Protein 6MN3 (pdb70)

B-factor: mean 47.37, std 24.73, range [0.17, 155.59]

Organism: Escherichia coli (NCBI:txid562)

Structure (mmCIF, N/CA/C/O backbone):
data_6MN3
#
_entry.id   6MN3
#
_cell.length_a   114.170
_cell.length_b   55.327
_cell.length_c   94.342
_cell.angle_alpha   90.00
_cell.angle_beta   102.63
_cell.angle_gamma   90.00
#
_symmetry.space_group_name_H-M   'C 1 2 1'
#
loop_
_entity.id
_entity.type
_entity.pdbx_description
1 polymer 'Aminoglycoside N(3)-acetyltransferase, AAC(3)-IVa'
2 non-polymer 'CHLORIDE ION'
3 non-polymer 'ZINC ION'
4 water water
#
loop_
_atom_site.group_PDB
_atom_site.id
_atom_site.type_symbol
_atom_site.label_atom_id
_atom_site.label_alt_id
_atom_site.label_comp_id
_atom_site.label_asym_id
_atom_site.label_entity_id
_atom_site.label_seq_id
_atom_site.pdbx_PDB_ins_code
_atom_site.Cartn_x
_atom_site.Cartn_y
_atom_site.Cartn_z
_atom_site.occupancy
_atom_site.B_iso_or_equiv
_atom_site.auth_seq_id
_atom_site.auth_comp_id
_atom_site.auth_asym_id
_atom_site.auth_atom_id
_atom_site.pdbx_PDB_model_num
ATOM 1 N N . GLY A 1 2 ? -29.487 -28.081 81.349 1.00 65.49 0 GLY A N 1
ATOM 2 C CA . GLY A 1 2 ? -30.005 -29.396 81.682 1.00 70.18 0 GLY A CA 1
ATOM 3 C C . GLY A 1 2 ? -31.504 -29.420 81.921 1.00 67.81 0 GLY A C 1
ATOM 4 O O . GLY A 1 2 ? -32.281 -29.767 81.029 1.00 70.87 0 GLY A O 1
ATOM 5 N N . MET A 1 3 ? -31.911 -29.048 83.130 1.00 50.31 1 MET A N 1
ATOM 6 C CA . MET A 1 3 ? -33.322 -29.049 83.516 1.00 36.61 1 MET A CA 1
ATOM 7 C C . MET A 1 3 ? -33.931 -27.659 83.337 1.00 29.33 1 MET A C 1
ATOM 8 O O . MET A 1 3 ? -34.418 -27.029 84.275 1.00 27.96 1 MET A O 1
ATOM 13 N N . GLN A 1 4 ? -33.899 -27.187 82.096 1.00 28.90 2 GLN A N 1
ATOM 14 C CA . GLN A 1 4 ? -34.394 -25.859 81.779 1.00 33.21 2 GLN A CA 1
ATOM 15 C C . GLN A 1 4 ? -35.909 -25.873 81.619 1.00 26.54 2 GLN A C 1
ATOM 16 O O . GLN A 1 4 ? -36.504 -26.865 81.193 1.00 32.58 2 GLN A O 1
ATOM 22 N N . TYR A 1 5 ? -36.530 -24.747 81.957 1.00 26.30 3 TYR A N 1
ATOM 23 C CA . TYR A 1 5 ? -37.982 -24.640 81.962 1.00 28.27 3 TYR A CA 1
ATOM 24 C C . TYR A 1 5 ? -38.526 -24.518 80.542 1.00 29.96 3 TYR A C 1
ATOM 25 O O . TYR A 1 5 ? -38.046 -23.702 79.750 1.00 36.29 3 TYR A O 1
ATOM 34 N N . GLU A 1 6 ? -39.536 -25.326 80.226 1.00 29.16 4 GLU A N 1
ATOM 35 C CA . GLU A 1 6 ? -40.231 -25.246 78.945 1.00 30.82 4 GLU A CA 1
ATOM 36 C C . GLU A 1 6 ? -41.353 -24.219 79.070 1.00 31.41 4 GLU A C 1
ATOM 37 O O . GLU A 1 6 ? -42.332 -24.439 79.791 1.00 25.70 4 GLU A O 1
ATOM 43 N N . TRP A 1 7 ? -41.211 -23.098 78.371 1.00 35.20 5 TRP A N 1
ATOM 44 C CA . TRP A 1 7 ? -42.139 -21.985 78.517 1.00 34.23 5 TRP A CA 1
ATOM 45 C C . TRP A 1 7 ? -43.470 -22.279 77.835 1.00 27.42 5 TRP A C 1
ATOM 46 O O . TRP A 1 7 ? -43.512 -22.770 76.704 1.00 31.49 5 TRP A O 1
ATOM 57 N N . ARG A 1 8 ? -44.559 -21.969 78.531 1.00 26.21 6 ARG A N 1
ATOM 58 C CA . ARG A 1 8 ? -45.889 -22.143 77.974 1.00 30.51 6 ARG A CA 1
ATOM 59 C C . ARG A 1 8 ? -46.236 -20.981 77.047 1.00 25.87 6 ARG A C 1
ATOM 60 O O . ARG A 1 8 ? -45.678 -19.885 77.145 1.00 24.82 6 ARG A O 1
ATOM 68 N N . LYS A 1 9 ? -47.180 -21.238 76.139 1.00 26.85 7 LYS A N 1
ATOM 69 C CA . LYS A 1 9 ? -47.574 -20.225 75.164 1.00 30.50 7 LYS A CA 1
ATOM 70 C C . LYS A 1 9 ? -48.112 -18.972 75.849 1.00 36.56 7 LYS A C 1
ATOM 71 O O . LYS A 1 9 ? -47.731 -17.849 75.498 1.00 37.21 7 LYS A O 1
ATOM 77 N N . ALA A 1 10 ? -48.999 -19.146 76.834 1.00 31.86 8 ALA A N 1
ATOM 78 C CA . ALA A 1 10 ? -49.559 -17.993 77.532 1.00 32.13 8 ALA A CA 1
ATOM 79 C C . ALA A 1 10 ? -48.489 -17.216 78.290 1.00 29.28 8 ALA A C 1
ATOM 80 O O . ALA A 1 10 ? -48.596 -15.993 78.428 1.00 30.57 8 ALA A O 1
ATOM 82 N N . GLU A 1 11 ? -47.454 -17.897 78.785 1.00 30.61 9 GLU A N 1
ATOM 83 C CA . GLU A 1 11 ? -46.360 -17.186 79.440 1.00 22.12 9 GLU A CA 1
ATOM 84 C C . GLU A 1 11 ? -45.601 -16.316 78.448 1.00 21.37 9 GLU A C 1
ATOM 85 O O . GLU A 1 11 ? -45.224 -15.183 78.768 1.00 26.85 9 GLU A O 1
ATOM 91 N N . LEU A 1 12 ? -45.370 -16.830 77.238 1.00 23.19 10 LEU A N 1
ATOM 92 C CA . LEU A 1 12 ? -44.653 -16.056 76.230 1.00 23.68 10 LEU A CA 1
ATOM 93 C C . LEU A 1 12 ? -45.434 -14.808 75.834 1.00 22.36 10 LEU A C 1
ATOM 94 O O . LEU A 1 12 ? -44.842 -13.753 75.582 1.00 25.04 10 LEU A O 1
ATOM 99 N N . ILE A 1 13 ? -46.764 -14.910 75.771 1.00 24.29 11 ILE A N 1
ATOM 100 C CA . ILE A 1 13 ? -47.581 -13.736 75.472 1.00 24.44 11 ILE A CA 1
ATOM 101 C C . ILE A 1 13 ? -47.396 -12.679 76.550 1.00 28.92 11 ILE A C 1
ATOM 102 O O . ILE A 1 13 ? -47.260 -11.486 76.254 1.00 34.80 11 ILE A O 1
ATOM 107 N N . GLY A 1 14 ? -47.380 -13.100 77.818 1.00 26.38 12 GLY A N 1
ATOM 108 C CA . GLY A 1 14 ? -47.187 -12.148 78.900 1.00 20.22 12 GLY A CA 1
ATOM 109 C C . GLY A 1 14 ? -45.834 -11.469 78.842 1.00 28.34 12 GLY A C 1
ATOM 110 O O . GLY A 1 14 ? -45.726 -10.259 79.058 1.00 34.93 12 GLY A O 1
ATOM 111 N N . GLN A 1 15 ? -44.783 -12.236 78.543 1.00 27.49 13 GLN A N 1
ATOM 112 C CA . GLN A 1 15 ? -43.459 -11.645 78.387 1.00 28.51 13 GLN A CA 1
ATOM 113 C C . GLN A 1 15 ? -43.440 -10.643 77.241 1.00 22.11 13 GLN A C 1
ATOM 114 O O . GLN A 1 15 ? -42.844 -9.566 77.358 1.00 22.91 13 GLN A O 1
ATOM 120 N N . LEU A 1 16 ? -44.096 -10.979 76.127 1.00 18.24 14 LEU A N 1
ATOM 121 C CA . LEU A 1 16 ? -44.116 -10.082 74.977 1.00 22.80 14 LEU A CA 1
ATOM 122 C C . LEU A 1 16 ? -44.865 -8.792 75.290 1.00 27.27 14 LEU A C 1
ATOM 123 O O . LEU A 1 16 ? -44.464 -7.710 74.845 1.00 30.06 14 LEU A O 1
ATOM 128 N N . LEU A 1 17 ? -45.952 -8.884 76.057 1.00 26.43 15 LEU A N 1
ATOM 129 C CA . LEU A 1 17 ? -46.667 -7.677 76.455 1.00 19.61 15 LEU A CA 1
ATOM 130 C C . LEU A 1 17 ? -45.857 -6.870 77.461 1.00 24.77 15 LEU A C 1
ATOM 131 O O . LEU A 1 17 ? -45.794 -5.639 77.368 1.00 26.00 15 LEU A O 1
ATOM 136 N N . ASN A 1 18 ? -45.229 -7.546 78.428 1.00 19.85 16 ASN A N 1
ATOM 137 C CA . ASN A 1 18 ? -44.368 -6.850 79.378 1.00 21.64 16 ASN A CA 1
ATOM 138 C C . ASN A 1 18 ? -43.179 -6.206 78.679 1.00 27.43 16 ASN A C 1
ATOM 139 O O . ASN A 1 18 ? -42.720 -5.134 79.091 1.00 33.52 16 ASN A O 1
ATOM 144 N N . LEU A 1 19 ? -42.663 -6.849 77.630 1.00 23.01 17 LEU A N 1
ATOM 145 C CA . LEU A 1 19 ? -41.580 -6.253 76.860 1.00 20.04 17 LEU A CA 1
ATOM 146 C C . LEU A 1 19 ? -42.030 -4.958 76.193 1.00 22.26 17 LEU A C 1
ATOM 147 O O . LEU A 1 19 ? -41.249 -4.008 76.075 1.00 26.66 17 LEU A O 1
ATOM 152 N N . GLY A 1 20 ? -43.286 -4.901 75.752 1.00 25.42 18 GLY A N 1
ATOM 153 C CA . GLY A 1 20 ? -43.837 -3.673 75.211 1.00 22.30 18 GLY A CA 1
ATOM 154 C C . GLY A 1 20 ? -44.451 -3.802 73.832 1.00 21.93 18 GLY A C 1
ATOM 155 O O . GLY A 1 20 ? -44.745 -2.791 73.189 1.00 29.60 18 GLY A O 1
ATOM 156 N N . VAL A 1 21 ? -44.635 -5.037 73.359 1.00 20.35 19 VAL A N 1
ATOM 157 C CA . VAL A 1 21 ? -45.252 -5.254 72.054 1.00 23.55 19 VAL A CA 1
ATOM 158 C C . VAL A 1 21 ? -46.635 -4.619 72.034 1.00 26.66 19 VAL A C 1
ATOM 159 O O . VAL A 1 21 ? -47.417 -4.762 72.982 1.00 28.84 19 VAL A O 1
ATOM 163 N N . THR A 1 22 ? -46.937 -3.896 70.956 1.00 28.72 20 THR A N 1
ATOM 164 C CA . THR A 1 22 ? -48.190 -3.161 70.854 1.00 23.94 20 THR A CA 1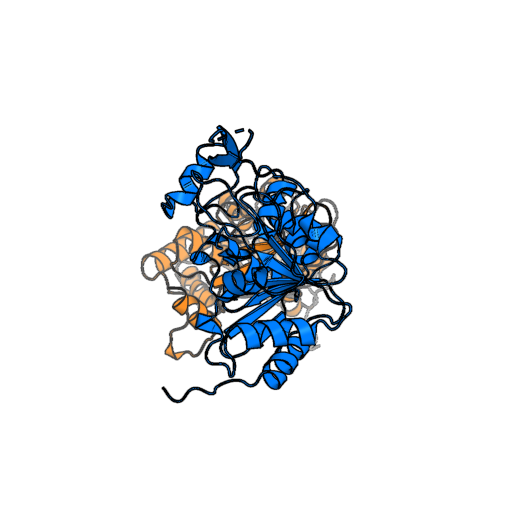
ATOM 165 C C . THR A 1 22 ? -49.258 -4.047 70.226 1.00 28.74 20 THR A C 1
ATOM 166 O O . THR A 1 22 ? -49.115 -4.432 69.054 1.00 35.06 20 THR A O 1
ATOM 170 N N . PRO A 1 23 ? -50.320 -4.405 70.946 1.00 27.18 21 PRO A N 1
ATOM 171 C CA . PRO A 1 23 ? -51.422 -5.135 70.311 1.00 29.03 21 PRO A CA 1
ATOM 172 C C . PRO A 1 23 ? -52.038 -4.306 69.193 1.00 32.20 21 PRO A C 1
ATOM 173 O O . PRO A 1 23 ? -52.190 -3.089 69.309 1.00 36.16 21 PRO A O 1
ATOM 177 N N . GLY A 1 24 ? -52.380 -4.978 68.098 1.00 37.22 22 GLY A N 1
ATOM 178 C CA . GLY A 1 24 ? -52.921 -4.307 66.937 1.00 34.34 22 GLY A CA 1
ATOM 179 C C . GLY A 1 24 ? -51.905 -3.598 66.070 1.00 34.47 22 GLY A C 1
ATOM 180 O O . GLY A 1 24 ? -52.288 -3.008 65.055 1.00 31.86 22 GLY A O 1
ATOM 181 N N . GLY A 1 25 ? -50.623 -3.637 66.428 1.00 33.37 23 GLY A N 1
ATOM 182 C CA . GLY A 1 25 ? -49.592 -2.957 65.676 1.00 28.32 23 GLY A CA 1
ATOM 183 C C . GLY A 1 25 ? -48.922 -3.862 64.660 1.00 34.98 23 GLY A C 1
ATOM 184 O O . GLY A 1 25 ? -49.304 -5.014 64.449 1.00 32.58 23 GLY A O 1
ATOM 185 N N . VAL A 1 26 ? -47.902 -3.310 64.012 1.00 34.75 24 VAL A N 1
ATOM 186 C CA . VAL A 1 26 ? -47.057 -4.054 63.088 1.00 31.21 24 VAL A CA 1
ATOM 187 C C . VAL A 1 26 ? -45.762 -4.389 63.809 1.00 32.02 24 VAL A C 1
ATOM 188 O O . VAL A 1 26 ? -45.143 -3.513 64.424 1.00 34.85 24 VAL A O 1
ATOM 192 N N . LEU A 1 27 ? -45.355 -5.657 63.746 1.00 30.15 25 LEU A N 1
ATOM 193 C CA . LEU A 1 27 ? -44.192 -6.143 64.483 1.00 26.66 25 LEU A CA 1
ATOM 194 C C . LEU A 1 27 ? -43.312 -6.965 63.551 1.00 33.35 25 LEU A C 1
ATOM 195 O O . LEU A 1 27 ? -43.720 -8.034 63.085 1.00 37.21 25 LEU A O 1
ATOM 200 N N . LEU A 1 28 ? -42.107 -6.465 63.281 1.00 26.18 26 LEU A N 1
ATOM 201 C CA . LEU A 1 28 ? -41.103 -7.188 62.510 1.00 23.61 26 LEU A CA 1
ATOM 202 C C . LEU A 1 28 ? -40.176 -7.907 63.482 1.00 26.81 26 LEU A C 1
ATOM 203 O O . LEU A 1 28 ? -39.577 -7.272 64.357 1.00 28.41 26 LEU A O 1
ATOM 208 N N . VAL A 1 29 ? -40.056 -9.222 63.328 1.00 24.04 27 VAL A N 1
ATOM 209 C CA . VAL A 1 29 ? -39.367 -10.063 64.298 1.00 26.42 27 VAL A CA 1
ATOM 210 C C . VAL A 1 29 ? -38.188 -10.744 63.621 1.00 35.41 27 VAL A C 1
ATOM 211 O O . VAL A 1 29 ? -38.368 -11.515 62.669 1.00 25.13 27 VAL A O 1
ATOM 215 N N . HIS A 1 30 ? -36.986 -10.451 64.109 1.00 36.88 28 HIS A N 1
ATOM 216 C CA . HIS A 1 30 ? -35.792 -11.227 63.813 1.00 26.52 28 HIS A CA 1
ATOM 217 C C . HIS A 1 30 ? -35.522 -12.137 65.003 1.00 39.70 28 HIS A C 1
ATOM 218 O O . HIS A 1 30 ? -35.428 -11.663 66.140 1.00 38.59 28 HIS A O 1
ATOM 225 N N . SER A 1 31 ? -35.406 -13.439 64.748 1.00 26.55 29 SER A N 1
ATOM 226 C CA . SER A 1 31 ? -35.402 -14.404 65.836 1.00 32.98 29 SER A CA 1
ATOM 227 C C . SER A 1 31 ? -34.311 -15.447 65.646 1.00 33.38 29 SER A C 1
ATOM 228 O O . SER A 1 31 ? -33.868 -15.724 64.527 1.00 34.98 29 SER A O 1
ATOM 231 N N . SER A 1 32 ? -33.887 -16.019 66.770 1.00 35.37 30 SER A N 1
ATOM 232 C CA . SER A 1 32 ? -33.050 -17.216 66.809 1.00 37.58 30 SER A CA 1
ATOM 233 C C . SER A 1 32 ? -33.738 -18.181 67.768 1.00 41.54 30 SER A C 1
ATOM 234 O O . SER A 1 32 ? -33.698 -17.981 68.986 1.00 40.03 30 SER A O 1
ATOM 237 N N . PHE A 1 33 ? -34.375 -19.220 67.220 1.00 45.12 31 PHE A N 1
ATOM 238 C CA . PHE A 1 33 ? -35.146 -20.131 68.060 1.00 41.65 31 PHE A CA 1
ATOM 239 C C . PHE A 1 33 ? -34.265 -20.854 69.069 1.00 37.00 31 PHE A C 1
ATOM 240 O O . PHE A 1 33 ? -34.739 -21.225 70.148 1.00 35.65 31 PHE A O 1
ATOM 248 N N . ARG A 1 34 ? -32.985 -21.059 68.742 1.00 36.53 32 ARG A N 1
ATOM 249 C CA . ARG A 1 34 ? -32.073 -21.687 69.692 1.00 44.54 32 ARG A CA 1
ATOM 250 C C . ARG A 1 34 ? -31.966 -20.884 70.981 1.00 49.23 32 ARG A C 1
ATOM 251 O O . ARG A 1 34 ? -31.790 -21.461 72.060 1.00 57.62 32 ARG A O 1
ATOM 259 N N . SER A 1 35 ? -32.072 -19.557 70.890 1.00 43.86 33 SER A N 1
ATOM 260 C CA . SER A 1 35 ? -31.999 -18.725 72.085 1.00 38.51 33 SER A CA 1
ATOM 261 C C . SER A 1 35 ? -33.286 -18.788 72.900 1.00 38.34 33 SER A C 1
ATOM 262 O O . SER A 1 35 ? -33.240 -18.733 74.135 1.00 24.59 33 SER A O 1
ATOM 265 N N . VAL A 1 36 ? -34.435 -18.906 72.236 1.00 35.90 34 VAL A N 1
ATOM 266 C CA . VAL A 1 36 ? -35.710 -18.899 72.946 1.00 29.83 34 VAL A CA 1
ATOM 267 C C . VAL A 1 36 ? -35.999 -20.266 73.552 1.00 31.82 34 VAL A C 1
ATOM 268 O O . VAL A 1 36 ? -36.525 -20.364 74.666 1.00 32.31 34 VAL A O 1
ATOM 272 N N . ARG A 1 37 ? -35.659 -21.336 72.830 1.00 35.10 35 ARG A N 1
ATOM 273 C CA . ARG A 1 37 ? -35.859 -22.731 73.209 1.00 36.46 35 ARG A CA 1
ATOM 274 C C . ARG A 1 37 ? -35.319 -22.990 74.613 1.00 34.11 35 ARG A C 1
ATOM 275 O O . ARG A 1 37 ? -34.336 -22.358 75.024 1.00 37.92 35 ARG A O 1
ATOM 283 N N . PRO A 1 38 ? -35.933 -23.901 75.391 1.00 35.28 36 PRO A N 1
ATOM 284 C CA . PRO A 1 38 ? -37.111 -24.701 75.029 1.00 37.21 36 PRO A CA 1
ATOM 285 C C . PRO A 1 38 ? -38.460 -24.078 75.381 1.00 39.68 36 PRO A C 1
ATOM 286 O O . PRO A 1 38 ? -38.601 -23.391 76.390 1.00 39.64 36 PRO A O 1
ATOM 290 N N . LEU A 1 39 ? -39.444 -24.329 74.520 1.00 42.88 37 LEU A N 1
ATOM 291 C CA . LEU A 1 39 ? -40.826 -23.941 74.746 1.00 40.26 37 LEU A CA 1
ATOM 292 C C . LEU A 1 39 ? -41.724 -25.149 74.539 1.00 54.36 37 LEU A C 1
ATOM 293 O O . LEU A 1 39 ? -41.386 -26.073 73.795 1.00 67.50 37 LEU A O 1
ATOM 298 N N . GLU A 1 40 ? -42.877 -25.130 75.196 1.00 54.69 38 GLU A N 1
ATOM 299 C CA . GLU A 1 40 ? -43.918 -26.088 74.864 1.00 64.95 38 GLU A CA 1
ATOM 300 C C . GLU A 1 40 ? -44.550 -25.698 73.534 1.00 61.28 38 GLU A C 1
ATOM 301 O O . GLU A 1 40 ? -44.933 -24.540 73.336 1.00 67.00 38 GLU A O 1
ATOM 307 N N . ASP A 1 41 ? -44.627 -26.662 72.618 1.00 54.38 39 ASP A N 1
ATOM 308 C CA . ASP A 1 41 ? -45.175 -26.577 71.262 1.00 56.40 39 ASP A CA 1
ATOM 309 C C . ASP A 1 41 ? -44.194 -25.948 70.273 1.00 45.50 39 ASP A C 1
ATOM 310 O O . ASP A 1 41 ? -44.569 -25.733 69.111 1.00 44.70 39 ASP A O 1
ATOM 315 N N . GLY A 1 42 ? -42.962 -25.649 70.682 1.00 32.50 40 GLY A N 1
ATOM 316 C CA . GLY A 1 42 ? -41.896 -25.339 69.756 1.00 33.78 40 GLY A CA 1
ATOM 317 C C . GLY A 1 42 ? -42.065 -24.047 68.980 1.00 37.34 40 GLY A C 1
ATOM 318 O O . GLY A 1 42 ? -42.694 -23.089 69.440 1.00 35.31 40 GLY A O 1
ATOM 319 N N . PRO A 1 43 ? -41.490 -24.003 67.771 1.00 37.84 41 PRO A N 1
ATOM 320 C CA . PRO A 1 43 ? -41.518 -22.752 66.987 1.00 35.54 41 PRO A CA 1
ATOM 321 C C . PRO A 1 43 ? -42.919 -22.264 66.656 1.00 42.45 41 PRO A C 1
ATOM 322 O O . PRO A 1 43 ? -43.169 -21.052 66.698 1.00 45.16 41 PRO A O 1
ATOM 326 N N . LEU A 1 44 ? -43.838 -23.168 66.304 1.00 39.68 42 LEU A N 1
ATOM 327 C CA . LEU A 1 44 ? -45.228 -22.770 66.093 1.00 33.72 42 LEU A CA 1
ATOM 328 C C . LEU A 1 44 ? -45.819 -22.139 67.342 1.00 35.83 42 LEU A C 1
ATOM 329 O O . LEU A 1 44 ? -46.608 -21.189 67.253 1.00 37.19 42 LEU A O 1
ATOM 334 N N . GLY A 1 45 ? -45.463 -22.666 68.514 1.00 32.93 43 GLY A N 1
ATOM 335 C CA . GLY A 1 45 ? -45.928 -22.061 69.748 1.00 33.58 43 GLY A CA 1
ATOM 336 C C . GLY A 1 45 ? -45.423 -20.642 69.919 1.00 30.25 43 GLY A C 1
ATOM 337 O O . GLY A 1 45 ? -46.147 -19.767 70.403 1.00 36.05 43 GLY A O 1
ATOM 338 N N . LEU A 1 46 ? -44.175 -20.391 69.519 1.00 27.01 44 LEU A N 1
ATOM 339 C CA . LEU A 1 46 ? -43.655 -19.029 69.559 1.00 27.85 44 LEU A CA 1
ATOM 340 C C . LEU A 1 46 ? -44.391 -18.133 68.572 1.00 34.93 44 LEU A C 1
ATOM 341 O O . LEU A 1 46 ? -44.693 -16.975 68.882 1.00 40.10 44 LEU A O 1
ATOM 346 N N . ILE A 1 47 ? -44.690 -18.653 67.379 1.00 33.08 45 ILE A N 1
ATOM 347 C CA . ILE A 1 47 ? -45.444 -17.876 66.400 1.00 29.36 45 ILE A CA 1
ATOM 348 C C . ILE A 1 47 ? -46.851 -17.593 66.914 1.00 32.05 45 ILE A C 1
ATOM 349 O O . ILE A 1 47 ? -47.347 -16.465 66.816 1.00 32.57 45 ILE A O 1
ATOM 354 N N . GLU A 1 48 ? -47.513 -18.607 67.478 1.00 32.15 46 GLU A N 1
ATOM 355 C CA . GLU A 1 48 ? -48.855 -18.404 68.018 1.00 34.03 46 GLU A CA 1
ATOM 356 C C . GLU A 1 48 ? -48.844 -17.388 69.152 1.00 31.69 46 GLU A C 1
ATOM 357 O O . GLU A 1 48 ? -49.787 -16.601 69.299 1.00 33.25 46 GLU A O 1
ATOM 363 N N . ALA A 1 49 ? -47.783 -17.389 69.964 1.00 26.41 47 ALA A N 1
ATOM 364 C CA . ALA A 1 49 ? -47.666 -16.395 71.024 1.00 24.15 47 ALA A CA 1
ATOM 365 C C . ALA A 1 49 ? -47.495 -14.996 70.448 1.00 29.60 47 ALA A C 1
ATOM 366 O O . ALA A 1 49 ? -48.117 -14.040 70.926 1.00 32.80 47 ALA A O 1
ATOM 368 N N . LEU A 1 50 ? -46.655 -14.859 69.418 1.00 28.00 48 LEU A N 1
ATOM 369 C CA . LEU A 1 50 ? -46.474 -13.563 68.774 1.00 27.06 48 LEU A CA 1
ATOM 370 C C . LEU A 1 50 ? -47.780 -13.062 68.174 1.00 31.52 48 LEU A C 1
ATOM 371 O O . LEU A 1 50 ? -48.127 -11.883 68.317 1.00 35.65 48 LEU A O 1
ATOM 376 N N . ARG A 1 51 ? -48.521 -13.945 67.505 1.00 32.22 49 ARG A N 1
ATOM 377 C CA . ARG A 1 51 ? -49.772 -13.532 66.883 1.00 34.18 49 ARG A CA 1
ATOM 378 C C . ARG A 1 51 ? -50.832 -13.210 67.928 1.00 31.24 49 ARG A C 1
ATOM 379 O O . ARG A 1 51 ? -51.639 -12.294 67.736 1.00 34.05 49 ARG A O 1
ATOM 387 N N . ALA A 1 52 ? -50.842 -13.945 69.042 1.00 26.70 50 ALA A N 1
ATOM 388 C CA . ALA A 1 52 ? -51.808 -13.660 70.098 1.00 30.75 50 ALA A CA 1
ATOM 389 C C . ALA A 1 52 ? -51.508 -12.329 70.775 1.00 33.35 50 ALA A C 1
ATOM 390 O O . ALA A 1 52 ? -52.427 -11.560 71.076 1.00 23.99 50 ALA A O 1
ATOM 392 N N . ALA A 1 53 ? -50.227 -12.040 71.024 1.00 20.95 51 ALA A N 1
ATOM 393 C CA . ALA A 1 53 ? -49.862 -10.751 71.600 1.00 27.36 51 ALA A CA 1
ATOM 394 C C . ALA A 1 53 ? -50.255 -9.604 70.677 1.00 30.77 51 ALA A C 1
ATOM 395 O O . ALA A 1 53 ? -50.643 -8.527 71.145 1.00 31.37 51 ALA A O 1
ATOM 397 N N . LEU A 1 54 ? -50.168 -9.817 69.360 1.00 29.91 52 LEU A N 1
ATOM 398 C CA . LEU A 1 54 ? -50.572 -8.781 68.416 1.00 28.50 52 LEU A CA 1
ATOM 399 C C . LEU A 1 54 ? -52.086 -8.656 68.331 1.00 33.03 52 LEU A C 1
ATOM 400 O O . LEU A 1 54 ? -52.604 -7.552 68.131 1.00 34.76 52 LEU A O 1
ATOM 405 N N . GLY A 1 55 ? -52.808 -9.765 68.476 1.00 32.47 53 GLY A N 1
ATOM 406 C CA . GLY A 1 55 ? -54.246 -9.752 68.371 1.00 33.07 53 GLY A CA 1
ATOM 407 C C . GLY A 1 55 ? -54.714 -9.756 66.930 1.00 39.38 53 GLY A C 1
ATOM 408 O O . GLY A 1 55 ? -53.914 -9.691 65.991 1.00 44.95 53 GLY A O 1
ATOM 409 N N . PRO A 1 56 ? -56.031 -9.828 66.732 1.00 41.39 54 PRO A N 1
ATOM 410 C CA . PRO A 1 56 ? -56.567 -9.895 65.361 1.00 46.97 54 PRO A CA 1
ATOM 411 C C . PRO A 1 56 ? -56.262 -8.667 64.522 1.00 45.94 54 PRO A C 1
ATOM 412 O O . PRO A 1 56 ? -56.261 -8.765 63.289 1.00 46.77 54 PRO A O 1
ATOM 416 N N . GLY A 1 57 ? -56.009 -7.519 65.140 1.00 43.37 55 GLY A N 1
ATOM 417 C CA . GLY A 1 57 ? -55.710 -6.318 64.389 1.00 41.03 55 GLY A CA 1
ATOM 418 C C . GLY A 1 57 ? -54.242 -6.180 64.047 1.00 41.03 55 GLY A C 1
ATOM 419 O O . GLY A 1 57 ? -53.877 -5.420 63.146 1.00 47.60 55 GLY A O 1
ATOM 420 N N . GLY A 1 58 ? -53.387 -6.919 64.754 1.00 40.91 56 GLY A N 1
ATOM 421 C CA . GLY A 1 58 ? -51.962 -6.805 64.540 1.00 40.48 56 GLY A CA 1
ATOM 422 C C . GLY A 1 58 ? -51.476 -7.587 63.335 1.00 38.39 56 GLY A C 1
ATOM 423 O O . GLY A 1 58 ? -52.113 -8.526 62.863 1.00 42.61 56 GLY A O 1
ATOM 424 N N . THR A 1 59 ? -50.312 -7.183 62.833 1.00 33.84 57 THR A N 1
ATOM 425 C CA . THR A 1 59 ? -49.683 -7.836 61.694 1.00 32.01 57 THR A CA 1
ATOM 426 C C . THR A 1 59 ? -48.258 -8.216 62.061 1.00 31.67 57 THR A C 1
ATOM 427 O O . THR A 1 59 ? -47.487 -7.371 62.528 1.00 37.75 57 THR A O 1
ATOM 431 N N . LEU A 1 60 ? -47.917 -9.484 61.853 1.00 33.21 58 LEU A N 1
ATOM 432 C CA . LEU A 1 60 ? -46.605 -10.025 62.184 1.00 29.55 58 LEU A CA 1
ATOM 433 C C . LEU A 1 60 ? -45.779 -10.169 60.915 1.00 32.94 58 LEU A C 1
ATOM 434 O O . LEU A 1 60 ? -46.246 -10.750 59.932 1.00 35.89 58 LEU A O 1
ATOM 439 N N . VAL A 1 61 ? -44.556 -9.641 60.937 1.00 34.70 59 VAL A N 1
ATOM 440 C CA . VAL A 1 61 ? -43.674 -9.656 59.777 1.00 35.02 59 VAL A CA 1
ATOM 441 C C . VAL A 1 61 ? -42.349 -10.295 60.167 1.00 39.45 59 VAL A C 1
ATOM 442 O O . VAL A 1 61 ? -41.833 -10.060 61.264 1.00 37.16 59 VAL A O 1
ATOM 446 N N . MET A 1 62 ? -41.797 -11.099 59.263 1.00 38.00 60 MET A N 1
ATOM 447 C CA . MET A 1 62 ? -40.517 -11.760 59.460 1.00 31.59 60 MET A CA 1
ATOM 448 C C . MET A 1 62 ? -39.733 -11.758 58.158 1.00 33.69 60 MET A C 1
ATOM 449 O O . MET A 1 62 ? -40.323 -11.811 57.072 1.00 33.31 60 MET A O 1
ATOM 454 N N . PRO A 1 63 ? -38.405 -11.698 58.235 1.00 36.21 61 PRO A N 1
ATOM 455 C CA . PRO A 1 63 ? -37.596 -11.901 57.030 1.00 37.05 61 PRO A CA 1
ATOM 456 C C . PRO A 1 63 ? -37.805 -13.307 56.490 1.00 41.11 61 PRO A C 1
ATOM 457 O O . PRO A 1 63 ? -38.103 -14.244 57.235 1.00 40.62 61 PRO A O 1
ATOM 461 N N . SER A 1 64 ? -37.653 -13.449 55.174 1.00 51.17 62 SER A N 1
ATOM 462 C CA . SER A 1 64 ? -37.972 -14.716 54.530 1.00 52.00 62 SER A CA 1
ATOM 463 C C . SER A 1 64 ? -37.261 -14.869 53.192 1.00 56.52 62 SER A C 1
ATOM 464 O O . SER A 1 64 ? -37.852 -15.365 52.228 1.00 60.72 62 SER A O 1
ATOM 467 N N . TRP A 1 65 ? -35.998 -14.456 53.118 1.00 57.04 63 TRP A N 1
ATOM 468 C CA . TRP A 1 65 ? -35.252 -14.553 51.874 1.00 61.18 63 TRP A CA 1
ATOM 469 C C . TRP A 1 65 ? -34.452 -15.854 51.821 1.00 62.94 63 TRP A C 1
ATOM 470 O O . TRP A 1 65 ? -34.261 -16.542 52.826 1.00 60.65 63 TRP A O 1
ATOM 481 N N . SER A 1 66 ? -33.975 -16.181 50.618 1.00 63.33 64 SER A N 1
ATOM 482 C CA . SER A 1 66 ? -33.338 -17.466 50.349 1.00 71.03 64 SER A CA 1
ATOM 483 C C . SER A 1 66 ? -31.821 -17.418 50.473 1.00 78.96 64 SER A C 1
ATOM 484 O O . SER A 1 66 ? -31.211 -18.383 50.948 1.00 79.91 64 SER A O 1
ATOM 487 N N . GLY A 1 67 ? -31.196 -16.324 50.042 1.00 78.74 65 GLY A N 1
ATOM 488 C CA . GLY A 1 67 ? -29.754 -16.229 50.021 1.00 81.35 65 GLY A CA 1
ATOM 489 C C . GLY A 1 67 ? -29.087 -16.875 48.827 1.00 84.24 65 GLY A C 1
ATOM 490 O O . GLY A 1 67 ? -27.881 -16.678 48.633 1.00 90.41 65 GLY A O 1
ATOM 491 N N . LEU A 1 68 ? -29.823 -17.638 48.022 1.00 84.88 66 LEU A N 1
ATOM 492 C CA . LEU A 1 68 ? -29.266 -18.272 46.832 1.00 90.70 66 LEU A CA 1
ATOM 493 C C . LEU A 1 68 ? -29.315 -17.280 45.676 1.00 97.96 66 LEU A C 1
ATOM 494 O O . LEU A 1 68 ? -30.387 -17.013 45.124 1.00 96.39 66 LEU A O 1
ATOM 499 N N . ASP A 1 69 ? -28.156 -16.733 45.308 1.00 103.35 67 ASP A N 1
ATOM 500 C CA . ASP A 1 69 ? -28.077 -15.762 44.225 1.00 105.04 67 ASP A CA 1
ATOM 501 C C . ASP A 1 69 ? -28.203 -16.392 42.844 1.00 113.01 67 ASP A C 1
ATOM 502 O O . ASP A 1 69 ? -28.429 -15.666 41.870 1.00 114.30 67 ASP A O 1
ATOM 507 N N . ASP A 1 70 ? -28.064 -17.713 42.734 1.00 117.66 68 ASP A N 1
ATOM 508 C CA . ASP A 1 70 ? -28.124 -18.399 41.450 1.00 122.15 68 ASP A CA 1
ATOM 509 C C . ASP A 1 70 ? -29.464 -19.072 41.189 1.00 119.21 68 ASP A C 1
ATOM 510 O O . ASP A 1 70 ? -29.715 -19.496 40.055 1.00 118.55 68 ASP A O 1
ATOM 515 N N . GLU A 1 71 ? -30.325 -19.179 42.198 1.00 115.12 69 GLU A N 1
ATOM 516 C CA . GLU A 1 71 ? -31.600 -19.858 42.065 1.00 113.85 69 GLU A CA 1
ATOM 517 C C . GLU A 1 71 ? -32.747 -18.856 42.062 1.00 112.02 69 GLU A C 1
ATOM 518 O O . GLU A 1 71 ? -32.750 -17.916 42.864 1.00 110.64 69 GLU A O 1
ATOM 524 N N . PRO A 1 72 ? -33.722 -19.019 41.171 1.00 110.93 70 PRO A N 1
ATOM 525 C CA . PRO A 1 72 ? -34.911 -18.164 41.223 1.00 105.82 70 PRO A CA 1
ATOM 526 C C . PRO A 1 72 ? -35.720 -18.428 42.482 1.00 98.39 70 PRO A C 1
ATOM 527 O O . PRO A 1 72 ? -35.686 -19.519 43.057 1.00 102.21 70 PRO A O 1
ATOM 531 N N . PHE A 1 73 ? -36.452 -17.406 42.912 1.00 93.59 71 PHE A N 1
ATOM 532 C CA . PHE A 1 73 ? -37.218 -17.459 44.148 1.00 83.80 71 PHE A CA 1
ATOM 533 C C . PHE A 1 73 ? -38.690 -17.712 43.852 1.00 80.52 71 PHE A C 1
ATOM 534 O O . PHE A 1 73 ? -39.262 -17.116 42.934 1.00 81.57 71 PHE A O 1
ATOM 542 N N . ASP A 1 74 ? -39.300 -18.596 44.641 1.00 76.95 72 ASP A N 1
ATOM 543 C CA . ASP A 1 74 ? -40.728 -18.885 44.542 1.00 78.54 72 ASP A CA 1
ATOM 544 C C . ASP A 1 74 ? -41.334 -18.753 45.932 1.00 75.68 72 ASP A C 1
ATOM 545 O O . ASP A 1 74 ? -40.904 -19.465 46.862 1.00 70.20 72 ASP A O 1
ATOM 550 N N . PRO A 1 75 ? -42.328 -17.883 46.127 1.00 74.46 73 PRO A N 1
ATOM 551 C CA . PRO A 1 75 ? -42.892 -17.697 47.475 1.00 72.06 73 PRO A CA 1
ATOM 552 C C . PRO A 1 75 ? -43.558 -18.938 48.042 1.00 69.70 73 PRO A C 1
ATOM 553 O O . PRO A 1 75 ? -43.844 -18.964 49.247 1.00 63.02 73 PRO A O 1
ATOM 557 N N . ALA A 1 76 ? -43.807 -19.964 47.227 1.00 69.02 74 ALA A N 1
ATOM 558 C CA . ALA A 1 76 ? -44.533 -21.142 47.677 1.00 72.08 74 ALA A CA 1
ATOM 559 C C . ALA A 1 76 ? -43.635 -22.304 48.078 1.00 72.07 74 ALA A C 1
ATOM 560 O O . ALA A 1 76 ? -44.080 -23.169 48.840 1.00 71.18 74 ALA A O 1
ATOM 562 N N . THR A 1 77 ? -42.395 -22.357 47.587 1.00 71.06 75 THR A N 1
ATOM 563 C CA . THR A 1 77 ? -41.536 -23.504 47.861 1.00 72.10 75 THR A CA 1
ATOM 564 C C . THR A 1 77 ? -40.158 -23.089 48.362 1.00 70.88 75 THR A C 1
ATOM 565 O O . THR A 1 77 ? -39.548 -23.808 49.161 1.00 70.12 75 THR A O 1
ATOM 569 N N . SER A 1 78 ? -39.658 -21.946 47.899 1.00 70.89 76 SER A N 1
ATOM 570 C CA . SER A 1 78 ? -38.298 -21.522 48.215 1.00 70.34 76 SER A CA 1
ATOM 571 C C . SER A 1 78 ? -38.120 -21.375 49.722 1.00 71.44 76 SER A C 1
ATOM 572 O O . SER A 1 78 ? -38.799 -20.541 50.341 1.00 70.84 76 SER A O 1
ATOM 575 N N . PRO A 1 79 ? -37.239 -22.152 50.346 1.00 69.53 77 PRO A N 1
ATOM 576 C CA . PRO A 1 79 ? -37.076 -22.068 51.799 1.00 62.92 77 PRO A CA 1
ATOM 577 C C . PRO A 1 79 ? -36.276 -20.845 52.215 1.00 69.26 77 PRO A C 1
ATOM 578 O O . PRO A 1 79 ? -35.444 -20.323 51.468 1.00 62.80 77 PRO A O 1
ATOM 582 N N . VAL A 1 80 ? -36.549 -20.388 53.437 1.00 63.90 78 VAL A N 1
ATOM 583 C CA . VAL A 1 80 ? -35.769 -19.307 54.022 1.00 60.72 78 VAL A CA 1
ATOM 584 C C . VAL A 1 80 ? -34.349 -19.796 54.285 1.00 58.84 78 VAL A C 1
ATOM 585 O O . VAL A 1 80 ? -34.121 -20.971 54.603 1.00 57.68 78 VAL A O 1
ATOM 589 N N . THR A 1 81 ? -33.384 -18.895 54.130 1.00 58.77 79 THR A N 1
ATOM 590 C CA . THR A 1 81 ? -31.999 -19.249 54.401 1.00 64.85 79 THR A CA 1
ATOM 591 C C . THR A 1 81 ? -31.859 -19.731 55.843 1.00 66.77 79 THR A C 1
ATOM 592 O O . THR A 1 81 ? -32.504 -19.184 56.747 1.00 67.95 79 THR A O 1
ATOM 596 N N . PRO A 1 82 ? -31.041 -20.757 56.095 1.00 68.35 80 PRO A N 1
ATOM 597 C CA . PRO A 1 82 ? -30.917 -21.282 57.465 1.00 66.75 80 PRO A CA 1
ATOM 598 C C . PRO A 1 82 ? -30.345 -20.282 58.453 1.00 66.33 80 PRO A C 1
ATOM 599 O O . PRO A 1 82 ? -30.447 -20.512 59.665 1.00 63.39 80 PRO A O 1
ATOM 603 N N . ASP A 1 83 ? -29.756 -19.182 57.983 1.00 67.07 81 ASP A N 1
ATOM 604 C CA . ASP A 1 83 ? -29.216 -18.174 58.884 1.00 68.43 81 ASP A CA 1
ATOM 605 C C . ASP A 1 83 ? -30.300 -17.329 59.539 1.00 60.70 81 ASP A C 1
ATOM 606 O O . ASP A 1 83 ? -30.010 -16.634 60.520 1.00 57.77 81 ASP A O 1
ATOM 611 N N . LEU A 1 84 ? -31.531 -17.366 59.030 1.00 56.50 82 LEU A N 1
ATOM 612 C CA . LEU A 1 84 ? -32.621 -16.599 59.616 1.00 51.52 82 LEU A CA 1
ATOM 613 C C . LEU A 1 84 ? -33.393 -17.374 60.677 1.00 51.07 82 LEU A C 1
ATOM 614 O O . LEU A 1 84 ? -34.232 -16.781 61.365 1.00 49.43 82 LEU A O 1
ATOM 619 N N . GLY A 1 85 ? -33.134 -18.669 60.827 1.00 50.65 83 GLY A N 1
ATOM 620 C CA . GLY A 1 85 ? -33.693 -19.452 61.908 1.00 45.81 83 GLY A CA 1
ATOM 621 C C . GLY A 1 85 ? -34.873 -20.306 61.472 1.00 52.55 83 GLY A C 1
ATOM 622 O O . GLY A 1 85 ? -35.412 -20.182 60.368 1.00 60.64 83 GLY A O 1
ATOM 623 N N . VAL A 1 86 ? -35.277 -21.191 62.386 1.00 49.66 84 VAL A N 1
ATOM 624 C CA . VAL A 1 86 ? -36.393 -22.094 62.126 1.00 46.79 84 VAL A CA 1
ATOM 625 C C . VAL A 1 86 ? -37.724 -21.353 62.172 1.00 44.18 84 VAL A C 1
ATOM 626 O O . VAL A 1 86 ? -38.668 -21.714 61.459 1.00 42.76 84 VAL A O 1
ATOM 630 N N . VAL A 1 87 ? -37.829 -20.316 63.006 1.00 39.28 85 VAL A N 1
ATOM 631 C CA . VAL A 1 87 ? -39.082 -19.575 63.120 1.00 45.27 85 VAL A CA 1
ATOM 632 C C . VAL A 1 87 ? -39.422 -18.893 61.801 1.00 44.82 85 VAL A C 1
ATOM 633 O O . VAL A 1 87 ? -40.570 -18.933 61.341 1.00 45.35 85 VAL A O 1
ATOM 637 N N . SER A 1 88 ? -38.430 -18.263 61.166 1.00 43.66 86 SER A N 1
ATOM 638 C CA . SER A 1 88 ? -38.675 -17.608 59.885 1.00 45.07 86 SER A CA 1
ATOM 639 C C . SER A 1 88 ? -39.071 -18.615 58.814 1.00 46.32 86 SER A C 1
ATOM 640 O O . SER A 1 88 ? -39.979 -18.358 58.015 1.00 45.14 86 SER A O 1
ATOM 643 N N . ASP A 1 89 ? -38.396 -19.766 58.775 1.00 45.01 87 ASP A N 1
ATOM 644 C CA . ASP A 1 89 ? -38.734 -20.778 57.783 1.00 50.54 87 ASP A CA 1
ATOM 645 C C . ASP A 1 89 ? -40.049 -21.468 58.098 1.00 50.17 87 ASP A C 1
ATOM 646 O O . ASP A 1 89 ? -40.629 -22.108 57.215 1.00 52.90 87 ASP A O 1
ATOM 651 N N . THR A 1 90 ? -40.531 -21.354 59.329 1.00 48.40 88 THR A N 1
ATOM 652 C CA . THR A 1 90 ? -41.808 -21.948 59.692 1.00 47.45 88 THR A CA 1
ATOM 653 C C . THR A 1 90 ? -42.969 -20.995 59.468 1.00 46.80 88 THR A C 1
ATOM 654 O O . THR A 1 90 ? -44.071 -21.440 59.132 1.00 52.41 88 THR A O 1
ATOM 658 N N . PHE A 1 91 ? -42.732 -19.692 59.620 1.00 45.45 89 PHE A N 1
ATOM 659 C CA . PHE A 1 91 ? -43.816 -18.716 59.585 1.00 43.93 89 PHE A CA 1
ATOM 660 C C . PHE A 1 91 ? -44.481 -18.656 58.213 1.00 47.44 89 PHE A C 1
ATOM 661 O O . PHE A 1 91 ? -45.714 -18.631 58.116 1.00 44.24 89 PHE A O 1
ATOM 669 N N . TRP A 1 92 ? -43.687 -18.652 57.140 1.00 45.66 90 TRP A N 1
ATOM 670 C CA . TRP A 1 92 ? -44.237 -18.396 55.813 1.00 53.01 90 TRP A CA 1
ATOM 671 C C . TRP A 1 92 ? -45.044 -19.567 55.267 1.00 57.63 90 TRP A C 1
ATOM 672 O O . TRP A 1 92 ? -45.803 -19.382 54.309 1.00 59.45 90 TRP A O 1
ATOM 683 N N . ARG A 1 93 ? -44.902 -20.760 55.844 1.00 54.96 91 ARG A N 1
ATOM 684 C CA . ARG A 1 93 ? -45.617 -21.934 55.363 1.00 54.08 91 ARG A CA 1
ATOM 685 C C . ARG A 1 93 ? -47.017 -22.065 55.944 1.00 51.68 91 ARG A C 1
ATOM 686 O O . ARG A 1 93 ? -47.791 -22.906 55.472 1.00 53.69 91 ARG A O 1
ATOM 694 N N . LEU A 1 94 ? -47.358 -21.265 56.945 1.00 49.14 92 LEU A N 1
ATOM 695 C CA . LEU A 1 94 ? -48.644 -21.363 57.612 1.00 53.44 92 LEU A CA 1
ATOM 696 C C . LEU A 1 94 ? -49.736 -20.761 56.736 1.00 57.69 92 LEU A C 1
ATOM 697 O O . LEU A 1 94 ? -49.457 -20.113 55.726 1.00 59.34 92 LEU A O 1
ATOM 702 N N . PRO A 1 95 ? -51.005 -21.001 57.068 1.00 59.73 93 PRO A N 1
ATOM 703 C CA . PRO A 1 95 ? -52.087 -20.454 56.242 1.00 63.21 93 PRO A CA 1
ATOM 704 C C . PRO A 1 95 ? -52.191 -18.939 56.349 1.00 67.92 93 PRO A C 1
ATOM 705 O O . PRO A 1 95 ? -51.971 -18.352 57.411 1.00 64.46 93 PRO A O 1
ATOM 709 N N . ASN A 1 96 ? -52.528 -18.316 55.218 1.00 74.58 94 ASN A N 1
ATOM 710 C CA . ASN A 1 96 ? -52.864 -16.899 55.071 1.00 74.85 94 ASN A CA 1
ATOM 711 C C . ASN A 1 96 ? -51.722 -15.935 55.380 1.00 65.44 94 ASN A C 1
ATOM 712 O O . ASN A 1 96 ? -51.971 -14.728 55.504 1.00 67.38 94 ASN A O 1
ATOM 717 N N . VAL A 1 97 ? -50.484 -16.402 55.502 1.00 54.25 95 VAL A N 1
ATOM 718 C CA . VAL A 1 97 ? -49.350 -15.490 55.614 1.00 56.89 95 VAL A CA 1
ATOM 719 C C . VAL A 1 97 ? -48.794 -15.245 54.219 1.00 58.57 95 VAL A C 1
ATOM 720 O O . VAL A 1 97 ? -48.508 -16.191 53.472 1.00 52.20 95 VAL A O 1
ATOM 724 N N . LYS A 1 98 ? -48.675 -13.973 53.856 1.00 56.21 96 LYS A N 1
ATOM 725 C CA . LYS A 1 98 ? -48.219 -13.585 52.534 1.00 55.59 96 LYS A CA 1
ATOM 726 C C . LYS A 1 98 ? -46.697 -13.556 52.491 1.00 55.19 96 LYS A C 1
ATOM 727 O O . LYS A 1 98 ? -46.018 -13.551 53.518 1.00 53.63 96 LYS A O 1
ATOM 733 N N . ARG A 1 99 ? -46.161 -13.534 51.275 1.00 63.42 97 ARG A N 1
ATOM 734 C CA . ARG A 1 99 ? -44.723 -13.593 51.070 1.00 61.04 97 ARG A CA 1
ATOM 735 C C . ARG A 1 99 ? -44.376 -12.827 49.804 1.00 59.75 97 ARG A C 1
ATOM 736 O O . ARG A 1 99 ? -45.107 -12.891 48.812 1.00 62.82 97 ARG A O 1
ATOM 744 N N . SER A 1 100 ? -43.268 -12.093 49.849 1.00 56.38 98 SER A N 1
ATOM 745 C CA . SER A 1 100 ? -42.849 -11.310 48.697 1.00 59.43 98 SER A CA 1
ATOM 746 C C . SER A 1 100 ? -42.426 -12.226 47.554 1.00 65.15 98 SER A C 1
ATOM 747 O O . SER A 1 100 ? -42.004 -13.366 47.764 1.00 68.15 98 SER A O 1
ATOM 750 N N . ALA A 1 101 ? -42.546 -11.715 46.335 1.00 66.13 99 ALA A N 1
ATOM 751 C CA . ALA A 1 101 ? -42.246 -12.486 45.127 1.00 68.92 99 ALA A CA 1
ATOM 752 C C . ALA A 1 101 ? -40.896 -12.101 44.535 1.00 72.98 99 ALA A C 1
ATOM 753 O O . ALA A 1 101 ? -40.766 -11.886 43.331 1.00 80.29 99 ALA A O 1
ATOM 755 N N . HIS A 1 102 ? -39.872 -12.010 45.377 1.00 68.58 100 HIS A N 1
ATOM 756 C CA . HIS A 1 102 ? -38.518 -11.718 44.931 1.00 70.03 100 HIS A CA 1
ATOM 757 C C . HIS A 1 102 ? -37.547 -12.354 45.913 1.00 68.12 100 HIS A C 1
ATOM 758 O O . HIS A 1 102 ? -37.916 -12.636 47.058 1.00 68.74 100 HIS A O 1
ATOM 765 N N . PRO A 1 103 ? -36.300 -12.605 45.495 1.00 70.24 101 PRO A N 1
ATOM 766 C CA . PRO A 1 103 ? -35.368 -13.351 46.360 1.00 69.75 101 PRO A CA 1
ATOM 767 C C . PRO A 1 103 ? -35.044 -12.671 47.680 1.00 66.81 101 PRO A C 1
ATOM 768 O O . PRO A 1 103 ? -34.430 -13.313 48.541 1.00 66.11 101 PRO A O 1
ATOM 772 N N . PHE A 1 104 ? -35.421 -11.409 47.871 1.00 66.13 102 PHE A N 1
ATOM 773 C CA . PHE A 1 104 ? -35.206 -10.743 49.149 1.00 64.89 102 PHE A CA 1
ATOM 774 C C . PHE A 1 104 ? -36.535 -10.588 49.875 1.00 60.42 102 PHE A C 1
ATOM 775 O O . PHE A 1 104 ? -36.916 -9.480 50.265 1.00 58.92 102 PHE A O 1
ATOM 783 N N . ALA A 1 105 ? -37.234 -11.700 50.074 1.00 56.89 103 ALA A N 1
ATOM 784 C CA . ALA A 1 105 ? -38.625 -11.665 50.489 1.00 55.26 103 ALA A CA 1
ATOM 785 C C . ALA A 1 105 ? -38.767 -11.546 52.005 1.00 51.60 103 ALA A C 1
ATOM 786 O O . ALA A 1 105 ? -37.856 -11.854 52.779 1.00 50.38 103 ALA A O 1
ATOM 788 N N . PHE A 1 106 ? -39.942 -11.081 52.414 1.00 50.50 104 PHE A N 1
ATOM 789 C CA . PHE A 1 106 ? -40.407 -11.115 53.790 1.00 49.63 104 PHE A CA 1
ATOM 790 C C . PHE A 1 106 ? -41.705 -11.912 53.844 1.00 53.01 104 PHE A C 1
ATOM 791 O O . PHE A 1 106 ? -42.303 -12.242 52.816 1.00 55.43 104 PHE A O 1
ATOM 799 N N . ALA A 1 107 ? -42.143 -12.224 55.058 1.00 51.65 105 ALA A N 1
ATOM 800 C CA . ALA A 1 107 ? -43.416 -12.896 55.274 1.00 51.01 105 ALA A CA 1
ATOM 801 C C . ALA A 1 107 ? -44.233 -12.093 56.272 1.00 52.87 105 ALA A C 1
ATOM 802 O O . ALA A 1 107 ? -43.693 -11.582 57.257 1.00 53.32 105 ALA A O 1
ATOM 804 N N . ALA A 1 108 ? -45.533 -11.978 56.014 1.00 43.77 106 ALA A N 1
ATOM 805 C CA . ALA A 1 108 ? -46.394 -11.161 56.854 1.00 42.34 106 ALA A CA 1
ATOM 806 C C . ALA A 1 108 ? -47.774 -11.794 56.953 1.00 47.76 106 ALA A C 1
ATOM 807 O O . ALA A 1 108 ? -48.297 -12.324 55.969 1.00 52.79 106 ALA A O 1
ATOM 809 N N . ALA A 1 109 ? -48.355 -11.733 58.151 1.00 42.00 107 ALA A N 1
ATOM 810 C CA . ALA A 1 109 ? -49.691 -12.259 58.411 1.00 43.05 107 ALA A CA 1
ATOM 811 C C . ALA A 1 109 ? -50.434 -11.270 59.293 1.00 43.46 107 ALA A C 1
ATOM 812 O O . ALA A 1 109 ? -49.966 -10.942 60.388 1.00 39.74 107 ALA A O 1
ATOM 814 N N . GLY A 1 110 ? -51.585 -10.800 58.819 1.00 42.98 108 GLY A N 1
ATOM 815 C CA . GLY A 1 110 ? -52.360 -9.808 59.524 1.00 42.67 108 GLY A CA 1
ATOM 816 C C . GLY A 1 110 ? -53.051 -8.862 58.564 1.00 52.72 108 GLY A C 1
ATOM 817 O O . GLY A 1 110 ? -52.886 -8.954 57.344 1.00 46.57 108 GLY A O 1
ATOM 818 N N . PRO A 1 111 ? -53.839 -7.923 59.097 1.00 52.38 109 PRO A N 1
ATOM 819 C CA . PRO A 1 111 ? -54.574 -6.994 58.221 1.00 47.55 109 PRO A CA 1
ATOM 820 C C . PRO A 1 111 ? -53.677 -6.090 57.395 1.00 47.77 109 PRO A C 1
ATOM 821 O O . PRO A 1 111 ? -54.178 -5.431 56.477 1.00 50.99 109 PRO A O 1
ATOM 825 N N . GLN A 1 112 ? -52.377 -6.040 57.684 1.00 47.46 110 GLN A N 1
ATOM 826 C CA . GLN A 1 112 ? -51.444 -5.172 56.979 1.00 45.89 110 GLN A CA 1
ATOM 827 C C . GLN A 1 112 ? -50.440 -5.948 56.135 1.00 46.76 110 GLN A C 1
ATOM 828 O O . GLN A 1 112 ? -49.506 -5.345 55.594 1.00 46.24 110 GLN A O 1
ATOM 834 N N . ALA A 1 113 ? -50.613 -7.267 56.006 1.00 49.36 111 ALA A N 1
ATOM 835 C CA . ALA A 1 113 ? -49.623 -8.094 55.320 1.00 46.70 111 ALA A CA 1
ATOM 836 C C . ALA A 1 113 ? -49.494 -7.715 53.852 1.00 54.62 111 ALA A C 1
ATOM 837 O O . ALA A 1 113 ? -48.383 -7.670 53.311 1.00 53.93 111 ALA A O 1
ATOM 839 N N . GLU A 1 114 ? -50.619 -7.445 53.194 1.00 61.97 112 GLU A N 1
ATOM 840 C CA . GLU A 1 114 ? -50.599 -7.099 51.778 1.00 70.52 112 GLU A CA 1
ATOM 841 C C . GLU A 1 114 ? -49.778 -5.837 51.522 1.00 67.27 112 GLU A C 1
ATOM 842 O O . GLU A 1 114 ? -49.039 -5.758 50.535 1.00 72.15 112 GLU A O 1
ATOM 848 N N . GLN A 1 115 ? -49.886 -4.839 52.402 1.00 60.16 113 GLN A N 1
ATOM 849 C CA . GLN A 1 115 ? -49.201 -3.571 52.167 1.00 61.91 113 GLN A CA 1
ATOM 850 C C . GLN A 1 115 ? -47.697 -3.704 52.373 1.00 61.83 113 GLN A C 1
ATOM 851 O O . GLN A 1 115 ? -46.907 -3.064 51.670 1.00 67.49 113 GLN A O 1
ATOM 857 N N . ILE A 1 116 ? -47.286 -4.533 53.333 1.00 55.19 114 ILE A N 1
ATOM 858 C CA . ILE A 1 116 ? -45.870 -4.737 53.612 1.00 50.18 114 ILE A CA 1
ATOM 859 C C . ILE A 1 116 ? -45.206 -5.637 52.574 1.00 52.50 114 I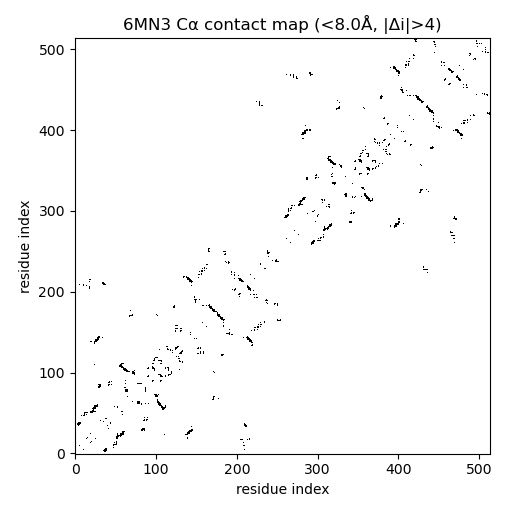LE A C 1
ATOM 860 O O . ILE A 1 116 ? -43.992 -5.537 52.357 1.00 57.00 114 ILE A O 1
ATOM 865 N N . ILE A 1 117 ? -45.979 -6.477 51.888 1.00 53.50 115 ILE A N 1
ATOM 866 C CA . ILE A 1 117 ? -45.428 -7.488 50.992 1.00 62.76 115 ILE A CA 1
ATOM 867 C C . ILE A 1 117 ? -45.514 -7.096 49.513 1.00 73.50 115 ILE A C 1
ATOM 868 O O . ILE A 1 117 ? -44.731 -7.614 48.701 1.00 77.21 115 ILE A O 1
ATOM 873 N N . SER A 1 118 ? -46.378 -6.142 49.157 1.00 74.06 116 SER A N 1
ATOM 874 C CA . SER A 1 118 ? -46.799 -5.943 47.771 1.00 79.02 116 SER A CA 1
ATOM 875 C C . SER A 1 118 ? -45.664 -5.606 46.803 1.00 83.14 116 SER A C 1
ATOM 876 O O . SER A 1 118 ? -45.816 -5.836 45.598 1.00 86.95 116 SER A O 1
ATOM 879 N N . ASP A 1 119 ? -44.542 -5.075 47.281 1.00 81.03 117 ASP A N 1
ATOM 880 C CA . ASP A 1 119 ? -43.621 -4.422 46.359 1.00 86.58 117 ASP A CA 1
ATOM 881 C C . ASP A 1 119 ? -42.793 -5.426 45.555 1.00 82.81 117 ASP A C 1
ATOM 882 O O . ASP A 1 119 ? -42.482 -6.517 46.039 1.00 80.67 117 ASP A O 1
ATOM 887 N N . PRO A 1 120 ? -42.420 -5.068 44.310 1.00 83.62 118 PRO A N 1
ATOM 888 C CA . PRO A 1 120 ? -41.570 -5.955 43.498 1.00 85.44 118 PRO A CA 1
ATOM 889 C C . PRO A 1 120 ? -40.132 -6.004 43.992 1.00 86.59 118 PRO A C 1
ATOM 890 O O . PRO A 1 120 ? -39.846 -5.573 45.111 1.00 81.57 118 PRO A O 1
ATOM 894 N N . LEU A 1 121 ? -39.223 -6.507 43.164 1.00 91.41 119 LEU A N 1
ATOM 895 C CA . LEU A 1 121 ? -37.838 -6.710 43.586 1.00 90.93 119 LEU A CA 1
ATOM 896 C C . LEU A 1 121 ? -37.182 -5.362 43.866 1.00 91.05 119 LEU A C 1
ATOM 897 O O . LEU A 1 121 ? -37.093 -4.523 42.956 1.00 91.66 119 LEU A O 1
ATOM 902 N N . PRO A 1 122 ? -36.712 -5.106 45.097 1.00 88.07 120 PRO A N 1
ATOM 903 C CA . PRO A 1 122 ? -36.000 -3.851 45.367 1.00 90.96 120 PRO A CA 1
ATOM 904 C C . PRO A 1 122 ? -34.488 -4.024 45.326 1.00 94.79 120 PRO A C 1
ATOM 905 O O . PRO A 1 122 ? -33.951 -4.969 45.912 1.00 95.12 120 PRO A O 1
ATOM 909 N N . LEU A 1 123 ? -33.791 -3.119 44.641 1.00 95.12 121 LEU A N 1
ATOM 910 C CA . LEU A 1 123 ? -32.333 -3.136 44.570 1.00 94.42 121 LEU A CA 1
ATOM 911 C C . LEU A 1 123 ? -31.791 -1.814 45.097 1.00 91.68 121 LEU A C 1
ATOM 912 O O . LEU A 1 123 ? -32.049 -0.763 44.484 1.00 95.39 121 LEU A O 1
ATOM 917 N N . PRO A 1 124 ? -31.041 -1.791 46.213 1.00 87.75 122 PRO A N 1
ATOM 918 C CA . PRO A 1 124 ? -30.643 -2.891 47.104 1.00 82.28 122 PRO A CA 1
ATOM 919 C C . PRO A 1 124 ? -31.830 -3.558 47.809 1.00 80.24 122 PRO A C 1
ATOM 920 O O . PRO A 1 124 ? -32.925 -2.997 47.794 1.00 80.81 122 PRO A O 1
ATOM 924 N N . PRO A 1 125 ? -31.613 -4.736 48.405 1.00 77.60 123 PRO A N 1
ATOM 925 C CA . PRO A 1 125 ? -32.744 -5.482 48.986 1.00 77.24 123 PRO A CA 1
ATOM 926 C C . PRO A 1 125 ? -33.546 -4.712 50.023 1.00 75.29 123 PRO A C 1
ATOM 927 O O . PRO A 1 125 ? -34.739 -4.994 50.192 1.00 76.99 123 PRO A O 1
ATOM 931 N N . HIS A 1 126 ? -32.942 -3.754 50.724 1.00 70.26 124 HIS A N 1
ATOM 932 C CA . HIS A 1 126 ? -33.653 -3.056 51.790 1.00 66.75 124 HIS A CA 1
ATOM 933 C C . HIS A 1 126 ? -33.826 -1.578 51.464 1.00 68.22 124 HIS A C 1
ATOM 934 O O . HIS A 1 126 ? -33.532 -0.708 52.291 1.00 66.44 124 HIS A O 1
ATOM 941 N N . SER A 1 127 ? -34.320 -1.295 50.264 1.00 71.03 125 SER A N 1
ATOM 942 C CA . SER A 1 127 ? -34.518 0.064 49.784 1.00 62.89 125 SER A CA 1
ATOM 943 C C . SER A 1 127 ? -35.769 0.668 50.411 1.00 61.72 125 SER A C 1
ATOM 944 O O . SER A 1 127 ? -36.523 -0.015 51.109 1.00 51.86 125 SER A O 1
ATOM 947 N N . PRO A 1 128 ? -36.017 1.965 50.193 1.00 63.96 126 PRO A N 1
ATOM 948 C CA . PRO A 1 128 ? -37.282 2.560 50.659 1.00 66.51 126 PRO A CA 1
ATOM 949 C C . PRO A 1 128 ? -38.530 1.943 50.041 1.00 70.21 126 PRO A C 1
ATOM 950 O O . PRO A 1 128 ? -39.641 2.290 50.465 1.00 70.37 126 PRO A O 1
ATOM 954 N N . ALA A 1 129 ? -38.391 1.054 49.057 1.00 73.46 127 ALA A N 1
ATOM 955 C CA . ALA A 1 129 ? -39.520 0.334 48.483 1.00 81.45 127 ALA A CA 1
ATOM 956 C C . ALA A 1 129 ? -39.526 -1.139 48.882 1.00 81.67 127 ALA A C 1
ATOM 957 O O . ALA A 1 129 ? -40.103 -1.969 48.175 1.00 90.53 127 ALA A O 1
ATOM 959 N N . SER A 1 130 ? -38.891 -1.477 49.992 1.00 72.90 128 SER A N 1
ATOM 960 C CA . SER A 1 130 ? -38.824 -2.843 50.481 1.00 62.73 128 SER A CA 1
ATOM 961 C C . SER A 1 130 ? -39.748 -3.025 51.676 1.00 55.90 128 SER A C 1
ATOM 962 O O . SER A 1 130 ? -40.196 -2.047 52.282 1.00 50.39 128 SER A O 1
ATOM 965 N N . PRO A 1 131 ? -40.078 -4.271 52.031 1.00 56.32 129 PRO A N 1
ATOM 966 C CA . PRO A 1 131 ? -40.920 -4.493 53.219 1.00 46.58 129 PRO A CA 1
ATOM 967 C C . PRO A 1 131 ? -40.397 -3.827 54.480 1.00 49.93 129 PRO A C 1
ATOM 968 O O . PRO A 1 131 ? -41.199 -3.359 55.298 1.00 42.46 129 PRO A O 1
ATOM 972 N N . VAL A 1 132 ? -39.075 -3.762 54.661 1.00 47.83 130 VAL A N 1
ATOM 973 C CA . VAL A 1 132 ? -38.521 -3.137 55.856 1.00 41.70 130 VAL A CA 1
ATOM 974 C C . VAL A 1 132 ? -38.825 -1.645 55.895 1.00 43.35 130 VAL A C 1
ATOM 975 O O . VAL A 1 132 ? -38.843 -1.047 56.977 1.00 40.23 130 VAL A O 1
ATOM 979 N N . ALA A 1 133 ? -39.080 -1.027 54.742 1.00 44.13 131 ALA A N 1
ATOM 980 C CA . ALA A 1 133 ? -39.500 0.368 54.731 1.00 44.65 131 ALA A CA 1
ATOM 981 C C . ALA A 1 133 ? -41.004 0.505 54.921 1.00 43.87 131 ALA A C 1
ATOM 982 O O . ALA A 1 133 ? -41.463 1.504 55.486 1.00 43.28 131 ALA A O 1
ATOM 984 N N . ARG A 1 134 ? -41.782 -0.481 54.463 1.00 49.16 132 ARG A N 1
ATOM 985 C CA . ARG A 1 134 ? -43.224 -0.447 54.685 1.00 48.84 132 ARG A CA 1
ATOM 986 C C . ARG A 1 134 ? -43.567 -0.632 56.158 1.00 42.14 132 ARG A C 1
ATOM 987 O O . ARG A 1 134 ? -44.568 -0.086 56.630 1.00 43.89 132 ARG A O 1
ATOM 995 N N . VAL A 1 135 ? -42.753 -1.388 56.896 1.00 40.26 133 VAL A N 1
ATOM 996 C CA . VAL A 1 135 ? -42.921 -1.456 58.344 1.00 37.88 133 VAL A CA 1
ATOM 997 C C . VAL A 1 135 ? -42.604 -0.106 58.978 1.00 40.41 133 VAL A C 1
ATOM 998 O O . VAL A 1 135 ? -43.293 0.342 59.903 1.00 41.22 133 VAL A O 1
ATOM 1002 N N . HIS A 1 136 ? -41.566 0.568 58.478 1.00 37.74 134 HIS A N 1
ATOM 1003 C CA . HIS A 1 136 ? -41.176 1.860 59.032 1.00 37.23 134 HIS A CA 1
ATOM 1004 C C . HIS A 1 136 ? -42.260 2.909 58.814 1.00 38.53 134 HIS A C 1
ATOM 1005 O O . HIS A 1 136 ? -42.546 3.711 59.711 1.00 43.20 134 HIS A O 1
ATOM 1012 N N . GLU A 1 137 ? -42.883 2.915 57.635 1.00 45.34 135 GLU A N 1
ATOM 1013 C CA . GLU A 1 137 ? -43.916 3.907 57.362 1.00 50.01 135 GLU A CA 1
ATOM 1014 C C . GLU A 1 137 ? -45.217 3.609 58.097 1.00 52.83 135 GLU A C 1
ATOM 1015 O O . GLU A 1 137 ? -46.048 4.510 58.247 1.00 58.36 135 GLU A O 1
ATOM 1021 N N . LEU A 1 138 ? -45.408 2.377 58.567 1.00 50.15 136 LEU A N 1
ATOM 1022 C CA . LEU A 1 138 ? -46.578 2.016 59.354 1.00 51.34 136 LEU A CA 1
ATOM 1023 C C . LEU A 1 138 ? -46.311 2.071 60.854 1.00 50.15 136 LEU A C 1
ATOM 1024 O O . LEU A 1 138 ? -47.106 1.538 61.634 1.00 53.87 136 LEU A O 1
ATOM 1029 N N . ASP A 1 139 ? -45.208 2.701 61.266 1.00 41.41 137 ASP A N 1
ATOM 1030 C CA . ASP A 1 139 ? -44.863 2.877 62.679 1.00 41.97 137 ASP A CA 1
ATOM 1031 C C . ASP A 1 139 ? -44.697 1.535 63.389 1.00 35.03 137 ASP A C 1
ATOM 1032 O O . ASP A 1 139 ? -45.091 1.366 64.545 1.00 33.60 137 ASP A O 1
ATOM 1037 N N . GLY A 1 140 ? -44.093 0.577 62.700 1.00 33.01 138 GLY A N 1
ATOM 1038 C CA . GLY A 1 140 ? -43.946 -0.751 63.253 1.00 32.49 138 GLY A CA 1
ATOM 1039 C C . GLY A 1 140 ? -42.913 -0.824 64.362 1.00 34.43 138 GLY A C 1
ATOM 1040 O O . GLY A 1 140 ? -42.109 0.082 64.589 1.00 29.52 138 GLY A O 1
ATOM 1041 N N . GLN A 1 141 ? -42.954 -1.945 65.076 1.00 32.26 139 GLN A N 1
ATOM 1042 C CA . GLN A 1 141 ? -41.972 -2.282 66.092 1.00 27.23 139 GLN A CA 1
ATOM 1043 C C . GLN A 1 141 ? -41.054 -3.377 65.565 1.00 30.70 139 GLN A C 1
ATOM 1044 O O . GLN A 1 141 ? -41.479 -4.256 64.810 1.00 34.61 139 GLN A O 1
ATOM 1050 N N . VAL A 1 142 ? -39.789 -3.316 65.968 1.00 26.55 140 VAL A N 1
ATOM 1051 C CA . VAL A 1 142 ? -38.793 -4.312 65.589 1.00 26.79 140 VAL A CA 1
ATOM 1052 C C . VAL A 1 142 ? -38.409 -5.086 66.841 1.00 25.53 140 VAL A C 1
ATOM 1053 O O . VAL A 1 142 ? -37.942 -4.501 67.827 1.00 26.97 140 VAL A O 1
ATOM 1057 N N . LEU A 1 143 ? -38.609 -6.396 66.802 1.00 25.71 141 LEU A N 1
ATOM 1058 C CA . LEU A 1 143 ? -38.315 -7.275 67.925 1.00 25.62 141 LEU A CA 1
ATOM 1059 C C . LEU A 1 143 ? -37.072 -8.084 67.582 1.00 29.35 141 LEU A C 1
ATOM 1060 O O . LEU A 1 143 ? -37.085 -8.886 66.642 1.00 34.81 141 LEU A O 1
ATOM 1065 N N . LEU A 1 144 ? -35.998 -7.862 68.333 1.00 27.96 142 LEU A N 1
ATOM 1066 C CA . LEU A 1 144 ? -34.782 -8.658 68.216 1.00 25.77 142 LEU A CA 1
ATOM 1067 C C . LEU A 1 144 ? -34.868 -9.782 69.241 1.00 25.31 142 LEU A C 1
ATOM 1068 O O . LEU A 1 144 ? -34.731 -9.546 70.446 1.00 30.95 142 LEU A O 1
ATOM 1073 N N . LEU A 1 145 ? -35.099 -11.000 68.764 1.00 28.49 143 LEU A N 1
ATOM 1074 C CA . LEU A 1 145 ? -35.439 -12.140 69.611 1.00 26.51 143 LEU A CA 1
ATOM 1075 C C . LEU A 1 145 ? -34.250 -13.098 69.655 1.00 27.55 143 LEU A C 1
ATOM 1076 O O . LEU A 1 145 ? -34.102 -13.971 68.799 1.00 34.76 143 LEU A O 1
ATOM 1081 N N . GLY A 1 146 ? -33.407 -12.935 70.671 1.00 26.76 144 GLY A N 1
ATOM 1082 C CA . GLY A 1 146 ? -32.239 -13.782 70.798 1.00 35.40 144 GLY A CA 1
ATOM 1083 C C . GLY A 1 146 ? -31.150 -13.508 69.790 1.00 38.55 144 GLY A C 1
ATOM 1084 O O . GLY A 1 146 ? -30.280 -14.360 69.585 1.00 33.84 144 GLY A O 1
ATOM 1085 N N . VAL A 1 147 ? -31.181 -12.344 69.139 1.00 33.58 145 VAL A N 1
ATOM 1086 C CA . VAL A 1 147 ? -30.140 -11.922 68.212 1.00 32.23 145 VAL A CA 1
ATOM 1087 C C . VAL A 1 147 ? -29.780 -10.477 68.526 1.00 31.78 145 VAL A C 1
ATOM 1088 O O . VAL A 1 147 ? -30.549 -9.739 69.145 1.00 33.10 145 VAL A O 1
ATOM 1092 N N . GLY A 1 148 ? -28.586 -10.081 68.090 1.00 35.82 146 GLY A N 1
ATOM 1093 C CA . GLY A 1 148 ? -28.109 -8.727 68.266 1.00 42.87 146 GLY A CA 1
ATOM 1094 C C . GLY A 1 148 ? -28.560 -7.812 67.144 1.00 42.65 146 GLY A 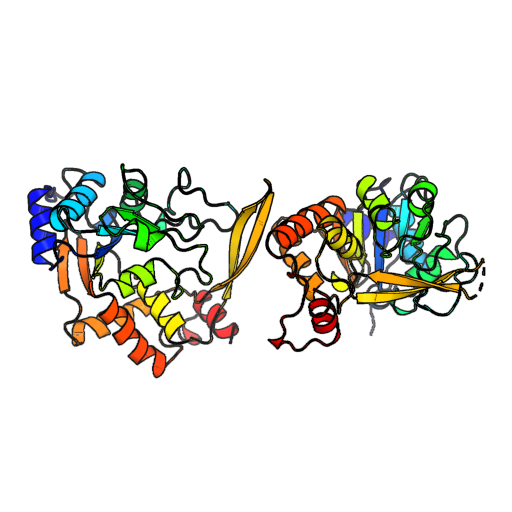C 1
ATOM 1095 O O . GLY A 1 148 ? -29.394 -8.161 66.306 1.00 40.79 146 GLY A O 1
ATOM 1096 N N . HIS A 1 149 ? -27.986 -6.611 67.133 1.00 41.34 147 HIS A N 1
ATOM 1097 C CA . HIS A 1 149 ? -28.341 -5.636 66.111 1.00 37.51 147 HIS A CA 1
ATOM 1098 C C . HIS A 1 149 ? -27.705 -5.933 64.762 1.00 38.37 147 HIS A C 1
ATOM 1099 O O . HIS A 1 149 ? -28.081 -5.301 63.769 1.00 40.88 147 HIS A O 1
ATOM 1106 N N . ASP A 1 150 ? -26.762 -6.875 64.698 1.00 37.32 148 ASP A N 1
ATOM 1107 C CA . ASP A 1 150 ? -26.208 -7.277 63.411 1.00 45.00 148 ASP A CA 1
ATOM 1108 C C . ASP A 1 150 ? -27.264 -7.901 62.510 1.00 43.72 148 ASP A C 1
ATOM 1109 O O . ASP A 1 150 ? -27.060 -7.974 61.294 1.00 49.04 148 ASP A O 1
ATOM 1114 N N . ALA A 1 151 ? -28.382 -8.348 63.077 1.00 37.58 149 ALA A N 1
ATOM 1115 C CA . ALA A 1 151 ? -29.511 -8.853 62.309 1.00 41.65 149 ALA A CA 1
ATOM 1116 C C . ALA A 1 151 ? -30.621 -7.823 62.149 1.00 42.90 149 ALA A C 1
ATOM 1117 O O . ALA A 1 151 ? -31.635 -8.120 61.509 1.00 43.32 149 ALA A O 1
ATOM 1119 N N . ASN A 1 152 ? -30.457 -6.626 62.716 1.00 40.52 150 ASN A N 1
ATOM 1120 C CA . ASN A 1 152 ? -31.451 -5.566 62.592 1.00 37.64 150 ASN A CA 1
ATOM 1121 C C . ASN A 1 152 ? -31.473 -5.025 61.168 1.00 39.81 150 ASN A C 1
ATOM 1122 O O . ASN A 1 152 ? -30.794 -4.040 60.861 1.00 36.72 150 ASN A O 1
ATOM 1127 N N . THR A 1 153 ? -32.265 -5.662 60.301 1.00 40.98 151 THR A N 1
ATOM 1128 C CA . THR A 1 153 ? -32.287 -5.305 58.886 1.00 38.43 151 THR A CA 1
ATOM 1129 C C . THR A 1 153 ? -32.660 -3.841 58.674 1.00 43.40 151 THR A C 1
ATOM 1130 O O . THR A 1 153 ? -32.197 -3.216 57.711 1.00 45.44 151 THR A O 1
ATOM 1134 N N . THR A 1 154 ? -33.471 -3.271 59.572 1.00 37.93 152 THR A N 1
ATOM 1135 C CA . THR A 1 154 ? -33.875 -1.874 59.434 1.00 43.54 152 THR A CA 1
ATOM 1136 C C . THR A 1 154 ? -32.670 -0.939 59.392 1.00 42.49 152 THR A C 1
ATOM 1137 O O . THR A 1 154 ? -32.736 0.132 58.775 1.00 41.85 152 THR A O 1
ATOM 1141 N N . LEU A 1 155 ? -31.555 -1.334 60.011 1.00 39.08 153 LEU A N 1
ATOM 1142 C CA . LEU A 1 155 ? -30.345 -0.522 59.937 1.00 37.36 153 LEU A CA 1
ATOM 1143 C C . LEU A 1 155 ? -29.823 -0.420 58.509 1.00 40.21 153 LEU A C 1
ATOM 1144 O O . LEU A 1 155 ? -29.285 0.623 58.120 1.00 41.37 153 LEU A O 1
ATOM 1149 N N . HIS A 1 156 ? -29.974 -1.483 57.714 1.00 43.39 154 HIS A N 1
ATOM 1150 C CA . HIS A 1 156 ? -29.589 -1.410 56.307 1.00 44.60 154 HIS A CA 1
ATOM 1151 C C . HIS A 1 156 ? -30.436 -0.387 55.561 1.00 45.53 154 HIS A C 1
ATOM 1152 O O . HIS A 1 156 ? -29.945 0.299 54.657 1.00 48.20 154 HIS A O 1
ATOM 1159 N N . LEU A 1 157 ? -31.716 -0.278 55.922 1.00 46.29 155 LEU A N 1
ATOM 1160 C CA . LEU A 1 157 ? -32.562 0.758 55.343 1.00 48.00 155 LEU A CA 1
ATOM 1161 C C . LEU A 1 157 ? -32.047 2.145 55.706 1.00 49.62 155 LEU A C 1
ATOM 1162 O O . LEU A 1 157 ? -32.099 3.071 54.888 1.00 46.01 155 LEU A O 1
ATOM 1167 N N . ALA A 1 158 ? -31.532 2.301 56.929 1.00 45.22 156 ALA A N 1
ATOM 1168 C CA . ALA A 1 158 ? -31.015 3.595 57.358 1.00 41.98 156 ALA A CA 1
ATOM 1169 C C . ALA A 1 158 ? -29.789 3.996 56.549 1.00 46.46 156 ALA A C 1
ATOM 1170 O O . ALA A 1 158 ? -29.617 5.174 56.218 1.00 49.84 156 ALA A O 1
ATOM 1172 N N . GLU A 1 159 ? -28.925 3.030 56.223 1.00 45.99 157 GLU A N 1
ATOM 1173 C CA . GLU A 1 159 ? -27.778 3.325 55.371 1.00 48.31 157 GLU A CA 1
ATOM 1174 C C . GLU A 1 159 ? -28.226 3.856 54.017 1.00 52.37 157 GLU A C 1
ATOM 1175 O O . GLU A 1 159 ? -27.646 4.814 53.492 1.00 56.23 157 GLU A O 1
ATOM 1181 N N . LEU A 1 160 ? -29.260 3.245 53.439 1.00 55.09 158 LEU A N 1
ATOM 1182 C CA . LEU A 1 160 ? -29.714 3.658 52.116 1.00 56.86 158 LEU A CA 1
ATOM 1183 C C . LEU A 1 160 ? -30.383 5.025 52.161 1.00 59.26 158 LEU A C 1
ATOM 1184 O O . LEU A 1 160 ? -30.220 5.831 51.238 1.00 66.93 158 LEU A O 1
ATOM 1189 N N . MET A 1 161 ? -31.136 5.308 53.226 1.00 56.43 159 MET A N 1
ATOM 1190 C CA . MET A 1 161 ? -31.734 6.631 53.362 1.00 55.88 159 MET A CA 1
ATOM 1191 C C . MET A 1 161 ? -30.675 7.698 53.606 1.00 54.44 159 MET A C 1
ATOM 1192 O O . MET A 1 161 ? -30.860 8.856 53.215 1.00 54.25 159 MET A O 1
ATOM 1197 N N . ALA A 1 162 ? -29.561 7.330 54.236 1.00 53.22 160 ALA A N 1
ATOM 1198 C CA . ALA A 1 162 ? -28.439 8.242 54.403 1.00 54.89 160 ALA A CA 1
ATOM 1199 C C . ALA A 1 162 ? -27.606 8.388 53.138 1.00 64.89 160 ALA A C 1
ATOM 1200 O O . ALA A 1 162 ? -26.628 9.145 53.148 1.00 64.90 160 ALA A O 1
ATOM 1202 N N . LYS A 1 163 ? -27.974 7.697 52.058 1.00 71.33 161 LYS A N 1
ATOM 1203 C CA . LYS A 1 163 ? -27.207 7.683 50.813 1.00 78.43 161 LYS A CA 1
ATOM 1204 C C . LYS A 1 163 ? -25.747 7.331 51.098 1.00 73.99 161 LYS A C 1
ATOM 1205 O O . LYS A 1 163 ? -24.817 8.075 50.787 1.00 73.36 161 LYS A O 1
ATOM 1211 N N . VAL A 1 164 ? -25.574 6.165 51.714 1.00 71.18 162 VAL A N 1
ATOM 1212 C CA . VAL A 1 164 ? -24.268 5.759 52.238 1.00 68.94 162 VAL A CA 1
ATOM 1213 C C . VAL A 1 164 ? -23.295 5.579 51.079 1.00 79.28 162 VAL A C 1
ATOM 1214 O O . VAL A 1 164 ? -23.712 5.158 49.980 1.00 81.43 162 VAL A O 1
ATOM 1218 N N . PRO A 1 165 ? -22.012 5.924 51.234 1.00 84.97 163 PRO A N 1
ATOM 1219 C CA . PRO A 1 165 ? -21.118 5.930 50.063 1.00 90.91 163 PRO A CA 1
ATOM 1220 C C . PRO A 1 165 ? -20.721 4.549 49.571 1.00 93.26 163 PRO A C 1
ATOM 1221 O O . PRO A 1 165 ? -20.497 4.384 48.366 1.00 99.71 163 PRO A O 1
ATOM 1225 N N . TYR A 1 166 ? -20.614 3.556 50.449 1.00 88.00 164 TYR A N 1
ATOM 1226 C CA . TYR A 1 166 ? -20.107 2.259 50.028 1.00 85.30 164 TYR A CA 1
ATOM 1227 C C . TYR A 1 166 ? -21.191 1.438 49.338 1.00 83.36 164 TYR A C 1
ATOM 1228 O O . TYR A 1 166 ? -22.384 1.563 49.633 1.00 81.59 164 TYR A O 1
ATOM 1237 N N . GLY A 1 167 ? -20.758 0.592 48.406 1.00 84.85 165 GLY A N 1
ATOM 1238 C CA . GLY A 1 167 ? -21.658 -0.263 47.660 1.00 82.07 165 GLY A CA 1
ATOM 1239 C C . GLY A 1 167 ? -20.923 -1.325 46.869 1.00 90.54 165 GLY A C 1
ATOM 1240 O O . GLY A 1 167 ? -20.300 -1.026 45.845 1.00 98.60 165 GLY A O 1
ATOM 1241 N N . VAL A 1 168 ? -20.982 -2.569 47.334 1.00 88.57 166 VAL A N 1
ATOM 1242 C CA . VAL A 1 168 ? -20.294 -3.680 46.679 1.00 92.53 166 VAL A CA 1
ATOM 1243 C C . VAL A 1 168 ? -21.261 -4.367 45.722 1.00 92.05 166 VAL A C 1
ATOM 1244 O O . VAL A 1 168 ? -22.477 -4.376 45.968 1.00 89.08 166 VAL A O 1
ATOM 1248 N N . PRO A 1 169 ? -20.778 -4.943 44.619 1.00 95.97 167 PRO A N 1
ATOM 1249 C CA . PRO A 1 169 ? -21.685 -5.562 43.640 1.00 96.63 167 PRO A CA 1
ATOM 1250 C C . PRO A 1 169 ? -22.114 -6.956 44.080 1.00 97.67 167 PRO A C 1
ATOM 1251 O O . PRO A 1 169 ? -21.280 -7.831 44.322 1.00 94.33 167 PRO A O 1
ATOM 1255 N N . ARG A 1 170 ? -23.422 -7.154 44.191 1.00 100.15 168 ARG A N 1
ATOM 1256 C CA . ARG A 1 170 ? -24.034 -8.457 44.411 1.00 101.25 168 ARG A CA 1
ATOM 1257 C C . ARG A 1 170 ? -24.883 -8.802 43.187 1.00 101.17 168 ARG A C 1
ATOM 1258 O O . ARG A 1 170 ? -24.876 -8.084 42.183 1.00 101.78 168 ARG A O 1
ATOM 1266 N N . HIS A 1 171 ? -25.620 -9.906 43.270 1.00 102.02 169 HIS A N 1
ATOM 1267 C CA . HIS A 1 171 ? -26.463 -10.316 42.155 1.00 104.24 169 HIS A CA 1
ATOM 1268 C C . HIS A 1 171 ? -27.530 -11.278 42.655 1.00 103.92 169 HIS A C 1
ATOM 1269 O O . HIS A 1 171 ? -27.463 -11.790 43.774 1.00 100.99 169 HIS A O 1
ATOM 1276 N N . CYS A 1 172 ? -28.522 -11.513 41.797 1.00 106.44 170 CYS A N 1
ATOM 1277 C CA . CYS A 1 172 ? -29.601 -12.450 42.072 1.00 103.93 170 CYS A CA 1
ATOM 1278 C C . CYS A 1 172 ? -30.147 -12.952 40.740 1.00 103.82 170 CYS A C 1
ATOM 1279 O O . CYS A 1 172 ? -29.685 -12.553 39.667 1.00 103.36 170 CYS A O 1
ATOM 1282 N N . THR A 1 173 ? -31.144 -13.832 40.813 1.00 101.68 171 THR A N 1
ATOM 1283 C CA . THR A 1 173 ? -31.711 -14.465 39.630 1.00 105.60 171 THR A CA 1
ATOM 1284 C C . THR A 1 173 ? -33.225 -14.320 39.646 1.00 107.16 171 THR A C 1
ATOM 1285 O O . THR A 1 173 ? -33.874 -14.652 40.643 1.00 106.51 171 THR A O 1
ATOM 1289 N N . ILE A 1 174 ? -33.781 -13.826 38.540 1.00 109.27 172 ILE A N 1
ATOM 1290 C CA . ILE A 1 174 ? -35.221 -13.715 38.354 1.00 108.39 172 ILE A CA 1
ATOM 1291 C C . ILE A 1 174 ? -35.579 -14.322 37.003 1.00 115.91 172 ILE A C 1
ATOM 1292 O O . ILE A 1 174 ? -34.793 -14.276 36.051 1.00 123.03 172 ILE A O 1
ATOM 1297 N N . LEU A 1 175 ? -36.772 -14.910 36.928 1.00 128.24 173 LEU A N 1
ATOM 1298 C CA . LEU A 1 175 ? -37.219 -15.611 35.731 1.00 128.77 173 LEU A CA 1
ATOM 1299 C C . LEU A 1 175 ? -37.978 -14.656 34.818 1.00 124.74 173 LEU A C 1
ATOM 1300 O O . LEU A 1 175 ? -38.883 -13.943 35.264 1.00 122.17 173 LEU A O 1
ATOM 1305 N N . GLN A 1 176 ? -37.607 -14.649 33.541 1.00 122.53 174 GLN A N 1
ATOM 1306 C CA . GLN A 1 176 ? -38.289 -13.834 32.544 1.00 119.22 174 GLN A CA 1
ATOM 1307 C C . GLN A 1 176 ? -38.546 -14.638 31.274 1.00 121.74 174 GLN A C 1
ATOM 1308 O O . GLN A 1 176 ? -38.106 -15.782 31.153 1.00 122.96 174 GLN A O 1
ATOM 1314 N N . LEU A 1 180 ? -33.122 -18.035 33.963 1.00 126.49 178 LEU A N 1
ATOM 1315 C CA . LEU A 1 180 ? -31.858 -17.686 34.597 1.00 128.54 178 LEU A CA 1
ATOM 1316 C C . LEU A 1 180 ? -31.284 -16.411 33.988 1.00 132.88 178 LEU A C 1
ATOM 1317 O O . LEU A 1 180 ? -30.405 -16.462 33.131 1.00 134.73 178 LEU A O 1
ATOM 1322 N N . VAL A 1 181 ? -31.786 -15.262 34.427 1.00 131.85 179 VAL A N 1
ATOM 1323 C CA . VAL A 1 181 ? -31.293 -13.965 33.977 1.00 132.95 179 VAL A CA 1
ATOM 1324 C C . VAL A 1 181 ? -30.725 -13.263 35.203 1.00 127.87 179 VAL A C 1
ATOM 1325 O O . VAL A 1 181 ? -31.479 -12.744 36.039 1.00 125.87 179 VAL A O 1
ATOM 1329 N N . ARG A 1 182 ? -29.393 -13.242 35.301 1.00 125.66 180 ARG A N 1
ATOM 1330 C CA . ARG A 1 182 ? -28.709 -12.619 36.430 1.00 118.35 180 ARG A CA 1
ATOM 1331 C C . ARG A 1 182 ? -29.013 -11.122 36.494 1.00 113.23 180 ARG A C 1
ATOM 1332 O O . ARG A 1 182 ? -29.018 -10.442 35.467 1.00 113.17 180 ARG A O 1
ATOM 1340 N N . VAL A 1 183 ? -29.339 -10.635 37.694 1.00 112.61 181 VAL A N 1
ATOM 1341 C CA . VAL A 1 183 ? -29.610 -9.226 37.946 1.00 108.63 181 VAL A CA 1
ATOM 1342 C C . VAL A 1 183 ? -28.644 -8.766 39.028 1.00 106.21 181 VAL A C 1
ATOM 1343 O O . VAL A 1 183 ? -28.832 -9.083 40.207 1.00 103.55 181 VAL A O 1
ATOM 1347 N N . ASP A 1 184 ? -27.625 -8.012 38.634 1.00 106.96 182 ASP A N 1
ATOM 1348 C CA . ASP A 1 184 ? -26.632 -7.474 39.552 1.00 110.67 182 ASP A CA 1
ATOM 1349 C C . ASP A 1 184 ? -27.001 -6.058 39.984 1.00 108.92 182 ASP A C 1
ATOM 1350 O O . ASP A 1 184 ? -27.633 -5.299 39.242 1.00 107.34 182 ASP A O 1
ATOM 1355 N N . TYR A 1 185 ? -26.586 -5.707 41.198 1.00 104.72 183 TYR A N 1
ATOM 1356 C CA . TYR A 1 185 ? -26.871 -4.405 41.785 1.00 98.09 183 TYR A CA 1
ATOM 1357 C C . TYR A 1 185 ? -25.691 -4.007 42.664 1.00 98.67 183 TYR A C 1
ATOM 1358 O O . TYR A 1 185 ? -24.706 -4.739 42.781 1.00 100.76 183 TYR A O 1
ATOM 1367 N N . LEU A 1 186 ? -25.793 -2.834 43.285 1.00 96.06 184 LEU A N 1
ATOM 1368 C CA . LEU A 1 186 ? -24.777 -2.343 44.211 1.00 93.67 184 LEU A CA 1
ATOM 1369 C C . LEU A 1 186 ? -25.407 -2.264 45.595 1.00 95.33 184 LEU A C 1
ATOM 1370 O O . LEU A 1 186 ? -26.244 -1.392 45.852 1.00 91.35 184 LEU A O 1
ATOM 1375 N N . GLU A 1 187 ? -25.006 -3.172 46.479 1.00 99.22 185 GLU A N 1
ATOM 1376 C CA . GLU A 1 187 ? -25.591 -3.295 47.805 1.00 104.69 185 GLU A CA 1
ATOM 1377 C C . GLU A 1 187 ? -24.637 -2.767 48.867 1.00 98.69 185 GLU A C 1
ATOM 1378 O O . GLU A 1 187 ? -23.416 -2.766 48.687 1.00 102.33 185 GLU A O 1
ATOM 1384 N N . ASN A 1 188 ? -25.212 -2.319 49.980 1.00 93.79 186 ASN A N 1
ATOM 1385 C CA . ASN A 1 188 ? -24.439 -1.861 51.132 1.00 90.72 186 ASN A CA 1
ATOM 1386 C C . ASN A 1 188 ? -24.341 -2.989 52.159 1.00 93.64 186 ASN A C 1
ATOM 1387 O O . ASN A 1 188 ? -24.988 -2.987 53.207 1.00 93.89 186 ASN A O 1
ATOM 1392 N N . ASP A 1 189 ? -23.507 -3.972 51.833 1.00 95.13 187 ASP A N 1
ATOM 1393 C CA . ASP A 1 189 ? -23.317 -5.146 52.669 1.00 97.76 187 ASP A CA 1
ATOM 1394 C C . ASP A 1 189 ? -21.918 -5.152 53.272 1.00 94.77 187 ASP A C 1
ATOM 1395 O O . ASP A 1 189 ? -20.952 -4.701 52.651 1.00 94.91 187 ASP A O 1
ATOM 1400 N N . HIS A 1 190 ? -21.825 -5.669 54.492 1.00 95.66 188 HIS A N 1
ATOM 1401 C CA . HIS A 1 190 ? -20.557 -5.807 55.198 1.00 95.08 188 HIS A CA 1
ATOM 1402 C C . HIS A 1 190 ? -20.733 -6.880 56.267 1.00 97.07 188 HIS A C 1
ATOM 1403 O O . HIS A 1 190 ? -21.723 -7.619 56.270 1.00 94.22 188 HIS A O 1
ATOM 1410 N N . CYS A 1 191 ? -19.766 -6.965 57.184 1.00 97.79 189 CYS A N 1
ATOM 1411 C CA . CYS A 1 191 ? -19.841 -7.957 58.250 1.00 100.47 189 CYS A CA 1
ATOM 1412 C C . CYS A 1 191 ? -20.981 -7.683 59.221 1.00 96.36 189 CYS A C 1
ATOM 1413 O O . CYS A 1 191 ? -21.347 -8.578 59.991 1.00 100.58 189 CYS A O 1
ATOM 1416 N N . CYS A 1 192 ? -21.534 -6.469 59.213 1.00 87.37 190 CYS A N 1
ATOM 1417 C CA . CYS A 1 192 ? -22.660 -6.054 60.047 1.00 83.91 190 CYS A CA 1
ATOM 1418 C C . CYS A 1 192 ? -22.360 -6.127 61.539 1.00 83.71 190 CYS A C 1
ATOM 1419 O O . CYS A 1 192 ? -23.260 -5.903 62.357 1.00 81.19 190 CYS A O 1
ATOM 1422 N N . GLU A 1 193 ? -21.117 -6.431 61.920 1.00 47.33 191 GLU A N 1
ATOM 1423 C CA . GLU A 1 193 ? -20.777 -6.517 63.336 1.00 52.26 191 GLU A CA 1
ATOM 1424 C C . GLU A 1 193 ? -20.906 -5.162 64.019 1.00 53.74 191 GLU A C 1
ATOM 1425 O O . GLU A 1 193 ? -21.343 -5.082 65.173 1.00 52.79 191 GLU A O 1
ATOM 1431 N N . ARG A 1 194 ? -20.538 -4.086 63.321 1.00 54.71 192 ARG A N 1
ATOM 1432 C CA . ARG A 1 194 ? -20.607 -2.745 63.887 1.00 49.88 192 ARG A CA 1
ATOM 1433 C C . ARG A 1 194 ? -22.033 -2.248 64.062 1.00 50.20 192 ARG A C 1
ATOM 1434 O O . ARG A 1 194 ? -22.221 -1.146 64.591 1.00 43.45 192 ARG A O 1
ATOM 1442 N N . PHE A 1 195 ? -23.036 -3.018 63.630 1.00 50.13 193 PHE A N 1
ATOM 1443 C CA . PHE A 1 195 ? -24.419 -2.679 63.943 1.00 45.61 193 PHE A CA 1
ATOM 1444 C C . PHE A 1 195 ? -24.678 -2.689 65.443 1.00 42.60 193 PHE A C 1
ATOM 1445 O O . PHE A 1 195 ? -25.632 -2.051 65.901 1.00 42.41 193 PHE A O 1
ATOM 1453 N N . ALA A 1 196 ? -23.847 -3.395 66.216 1.00 44.40 194 ALA A N 1
ATOM 1454 C CA . ALA A 1 196 ? -24.017 -3.449 67.663 1.00 46.32 194 ALA A CA 1
ATOM 1455 C C . ALA A 1 196 ? -23.827 -2.090 68.323 1.00 49.45 194 ALA A C 1
ATOM 1456 O O . ALA A 1 196 ? -24.206 -1.923 69.488 1.00 46.68 194 ALA A O 1
ATOM 1458 N N . LEU A 1 197 ? -23.240 -1.119 67.614 1.00 46.27 195 LEU A N 1
ATOM 1459 C CA . LEU A 1 197 ? -23.152 0.236 68.149 1.00 47.37 195 LEU A CA 1
ATOM 1460 C C . LEU A 1 197 ? -24.533 0.819 68.418 1.00 46.14 195 LEU A C 1
ATOM 1461 O O . LEU A 1 197 ? -24.712 1.582 69.375 1.00 41.29 195 LEU A O 1
ATOM 1466 N N . ALA A 1 198 ? -25.519 0.471 67.588 1.00 46.16 196 ALA A N 1
ATOM 1467 C CA . ALA A 1 198 ? -26.872 0.977 67.776 1.00 46.75 196 ALA A CA 1
ATOM 1468 C C . ALA A 1 198 ? -27.460 0.568 69.118 1.00 47.95 196 ALA A C 1
ATOM 1469 O O . ALA A 1 198 ? -28.353 1.255 69.624 1.00 49.74 196 ALA A O 1
ATOM 1471 N N . ASP A 1 199 ? -26.977 -0.530 69.705 1.00 46.48 197 ASP A N 1
ATOM 1472 C CA . ASP A 1 199 ? -27.484 -0.960 71.003 1.00 40.80 197 ASP A CA 1
ATOM 1473 C C . ASP A 1 199 ? -27.278 0.122 72.055 1.00 36.28 197 ASP A C 1
ATOM 1474 O O . ASP A 1 199 ? -28.211 0.486 72.780 1.00 31.61 197 ASP A O 1
ATOM 1479 N N . ARG A 1 200 ? -26.061 0.663 72.142 1.00 34.99 198 ARG A N 1
ATOM 1480 C CA . ARG A 1 200 ? -25.806 1.721 73.113 1.00 43.18 198 ARG A CA 1
ATOM 1481 C C . ARG A 1 200 ? -26.504 3.016 72.716 1.00 42.35 198 ARG A C 1
ATOM 1482 O O . ARG A 1 200 ? -27.019 3.736 73.578 1.00 47.27 198 ARG A O 1
ATOM 1490 N N . TRP A 1 201 ? -26.533 3.330 71.419 1.00 39.54 199 TRP A N 1
ATOM 1491 C CA . TRP A 1 201 ? -27.237 4.525 70.961 1.00 40.86 199 TRP A CA 1
ATOM 1492 C C . TRP A 1 201 ? -28.693 4.508 71.410 1.00 40.23 199 TRP A C 1
ATOM 1493 O O . TRP A 1 201 ? -29.202 5.500 71.944 1.00 36.47 199 TRP A O 1
ATOM 1504 N N . LEU A 1 202 ? -29.374 3.378 71.210 1.00 36.68 200 LEU A N 1
ATOM 1505 C CA . LEU A 1 202 ? -30.807 3.299 71.469 1.00 34.58 200 LEU A CA 1
ATOM 1506 C C . LEU A 1 202 ? -31.107 3.150 72.955 1.00 36.51 200 LEU A C 1
ATOM 1507 O O . LEU A 1 202 ? -31.991 3.829 73.487 1.00 43.84 200 LEU A O 1
ATOM 1512 N N . LYS A 1 203 ? -30.387 2.260 73.641 1.00 33.21 201 LYS A N 1
ATOM 1513 C CA . LYS A 1 203 ? -30.676 2.012 75.050 1.00 40.02 201 LYS A CA 1
ATOM 1514 C C . LYS A 1 203 ? -30.415 3.252 75.898 1.00 44.13 201 LYS A C 1
ATOM 1515 O O . LYS A 1 203 ? -31.158 3.530 76.846 1.00 55.14 201 LYS A O 1
ATOM 1521 N N . GLU A 1 204 ? -29.372 4.017 75.567 1.00 43.07 202 GLU A N 1
ATOM 1522 C CA . GLU A 1 204 ? -29.061 5.204 76.359 1.00 51.21 202 GLU A CA 1
ATOM 1523 C C . GLU A 1 204 ? -30.122 6.282 76.177 1.00 54.05 202 GLU A C 1
ATOM 1524 O O . GLU A 1 204 ? -30.446 7.005 77.126 1.00 62.57 202 GLU A O 1
ATOM 1530 N N . LYS A 1 205 ? -30.676 6.406 74.973 1.00 50.80 203 LYS A N 1
ATOM 1531 C CA . LYS A 1 205 ? -31.774 7.335 74.725 1.00 49.91 203 LYS A CA 1
ATOM 1532 C C . LYS A 1 205 ? -33.114 6.804 75.224 1.00 44.35 203 LYS A C 1
ATOM 1533 O O . LYS A 1 205 ? -34.147 7.432 74.961 1.00 34.95 203 LYS A O 1
ATOM 1539 N N . SER A 1 206 ? -33.111 5.668 75.928 1.00 42.99 204 SER A N 1
ATOM 1540 C CA . SER A 1 206 ? -34.324 5.025 76.438 1.00 39.53 204 SER A CA 1
ATOM 1541 C C . SER A 1 206 ? -35.284 4.652 75.312 1.00 34.71 204 SER A C 1
ATOM 1542 O O . SER A 1 206 ? -36.503 4.652 75.497 1.00 38.26 204 SER A O 1
ATOM 1545 N N . LEU A 1 207 ? -34.742 4.323 74.141 1.00 30.12 205 LEU A N 1
ATOM 1546 C CA . LEU A 1 207 ? -35.538 3.948 72.982 1.00 28.86 205 LEU A CA 1
ATOM 1547 C C . LEU A 1 207 ? -35.591 2.444 72.758 1.00 31.25 205 LEU A C 1
ATOM 1548 O O . LEU A 1 207 ? -36.269 1.993 71.829 1.00 38.08 205 LEU A O 1
ATOM 1553 N N . GLN A 1 208 ? -34.893 1.660 73.572 1.00 28.69 206 GLN A N 1
ATOM 1554 C CA . GLN A 1 208 ? -34.850 0.212 73.422 1.00 24.18 206 GLN A CA 1
ATOM 1555 C C . GLN A 1 208 ? -35.369 -0.429 74.700 1.00 32.59 206 GLN A C 1
ATOM 1556 O O . GLN A 1 208 ? -34.813 -0.209 75.782 1.00 27.94 206 GLN A O 1
ATOM 1562 N N . LYS A 1 209 ? -36.443 -1.202 74.574 1.00 32.82 207 LYS A N 1
ATOM 1563 C CA . LYS A 1 209 ? -36.963 -1.990 75.680 1.00 23.67 207 LYS A CA 1
ATOM 1564 C C . LYS A 1 209 ? -36.284 -3.352 75.695 1.00 22.40 207 LYS A C 1
ATOM 1565 O O . LYS A 1 209 ? -36.066 -3.964 74.645 1.00 25.35 207 LYS A O 1
ATOM 1571 N N . GLU A 1 210 ? -35.938 -3.818 76.888 1.00 22.23 208 GLU A N 1
ATOM 1572 C CA . GLU A 1 210 ? -35.206 -5.065 77.047 1.00 34.28 208 GLU A CA 1
ATOM 1573 C C . GLU A 1 210 ? -35.900 -5.938 78.078 1.00 30.51 208 GLU A C 1
ATOM 1574 O O . GLU A 1 210 ? -36.454 -5.437 79.061 1.00 23.92 208 GLU A O 1
ATOM 1580 N N . GLY A 1 211 ? -35.863 -7.244 77.845 1.00 27.16 209 GLY A N 1
ATOM 1581 C CA . GLY A 1 211 ? -36.476 -8.197 78.733 1.00 31.87 209 GLY A CA 1
ATOM 1582 C C . GLY A 1 211 ? -36.396 -9.602 78.180 1.00 28.37 209 GLY A C 1
ATOM 1583 O O . GLY A 1 211 ? -35.873 -9.838 77.086 1.00 24.90 209 GLY A O 1
ATOM 1584 N N . PRO A 1 212 ? -36.914 -10.570 78.932 1.00 26.08 210 PRO A N 1
ATOM 1585 C CA . PRO A 1 212 ? -36.873 -11.961 78.477 1.00 22.94 210 PRO A CA 1
ATOM 1586 C C . PRO A 1 212 ? -38.098 -12.357 77.667 1.00 23.92 210 PRO A C 1
ATOM 1587 O O . PRO A 1 212 ? -39.227 -11.945 77.942 1.00 23.49 210 PRO A O 1
ATOM 1591 N N . VAL A 1 213 ? -37.855 -13.166 76.641 1.00 24.60 211 VAL A N 1
ATOM 1592 C CA . VAL A 1 213 ? -38.898 -13.882 75.917 1.00 20.28 211 VAL A CA 1
ATOM 1593 C C . VAL A 1 213 ? -38.430 -15.327 75.834 1.00 27.29 211 VAL A C 1
ATOM 1594 O O . VAL A 1 213 ? -37.446 -15.624 75.148 1.00 29.78 211 VAL A O 1
ATOM 1598 N N . GLY A 1 214 ? -39.118 -16.218 76.533 1.00 28.97 212 GLY A N 1
ATOM 1599 C CA . GLY A 1 214 ? -38.590 -17.562 76.687 1.00 24.35 212 GLY A CA 1
ATOM 1600 C C . GLY A 1 214 ? -37.307 -17.488 77.486 1.00 22.57 212 GLY A C 1
ATOM 1601 O O . GLY A 1 214 ? -37.249 -16.851 78.543 1.00 23.92 212 GLY A O 1
ATOM 1602 N N . HIS A 1 215 ? -36.258 -18.128 76.983 1.00 26.13 213 HIS A N 1
ATOM 1603 C CA . HIS A 1 215 ? -34.937 -18.011 77.584 1.00 29.94 213 HIS A CA 1
ATOM 1604 C C . HIS A 1 215 ? -34.098 -16.915 76.942 1.00 27.12 213 HIS A C 1
ATOM 1605 O O . HIS A 1 215 ? -32.956 -16.703 77.359 1.00 28.94 213 HIS A O 1
ATOM 1612 N N . ALA A 1 216 ? -34.640 -16.207 75.958 1.00 28.06 214 ALA A N 1
ATOM 1613 C CA . ALA A 1 216 ? -33.853 -15.308 75.130 1.00 27.19 214 ALA A CA 1
ATOM 1614 C C . ALA A 1 216 ? -33.834 -13.895 75.692 1.00 27.96 214 ALA A C 1
ATOM 1615 O O . ALA A 1 216 ? -34.829 -13.413 76.242 1.00 31.39 214 ALA A O 1
ATOM 1617 N N . PHE A 1 217 ? -32.684 -13.243 75.556 1.00 30.17 215 PHE A N 1
ATOM 1618 C CA . PHE A 1 217 ? -32.597 -11.799 75.717 1.00 27.74 215 PHE A CA 1
ATOM 1619 C C . PHE A 1 217 ? -33.280 -11.136 74.525 1.00 26.58 215 PHE A C 1
ATOM 1620 O O . PHE A 1 217 ? -32.860 -11.324 73.378 1.00 34.27 215 PHE A O 1
ATOM 1628 N N . ALA A 1 218 ? -34.346 -10.386 74.783 1.00 26.93 216 ALA A N 1
ATOM 1629 C CA . ALA A 1 218 ? -35.138 -9.775 73.726 1.00 26.75 216 ALA A CA 1
ATOM 1630 C C . ALA A 1 218 ? -34.997 -8.262 73.766 1.00 27.28 216 ALA A C 1
ATOM 1631 O O . ALA A 1 218 ? -34.947 -7.660 74.843 1.00 28.35 216 ALA A O 1
ATOM 1633 N N . ARG A 1 219 ? -34.937 -7.652 72.585 1.00 25.18 217 ARG A N 1
ATOM 1634 C CA . ARG A 1 219 ? -34.834 -6.207 72.451 1.00 25.26 217 ARG A CA 1
ATOM 1635 C C . ARG A 1 219 ? -35.936 -5.722 71.527 1.00 25.92 217 ARG A C 1
ATOM 1636 O O . ARG A 1 219 ? -36.163 -6.310 70.465 1.00 30.66 217 ARG A O 1
ATOM 1644 N N . LEU A 1 220 ? -36.618 -4.653 71.933 1.00 25.87 218 LEU A N 1
ATOM 1645 C CA . LEU A 1 220 ? -37.765 -4.128 71.203 1.00 26.12 218 LEU A CA 1
ATOM 1646 C C . LEU A 1 220 ? -37.580 -2.633 70.998 1.00 26.42 218 LEU A C 1
ATOM 1647 O O . LEU A 1 220 ? -37.466 -1.881 71.971 1.00 25.27 218 LEU A O 1
ATOM 1652 N N . ILE A 1 221 ? -37.547 -2.206 69.736 1.00 26.69 219 ILE A N 1
ATOM 1653 C CA . ILE A 1 221 ? -37.322 -0.813 69.367 1.00 28.95 219 ILE A CA 1
ATOM 1654 C C . ILE A 1 221 ? -38.322 -0.430 68.287 1.00 30.53 219 ILE A C 1
ATOM 1655 O O . ILE A 1 221 ? -38.602 -1.221 67.380 1.00 32.13 219 ILE A O 1
ATOM 1660 N N . ARG A 1 222 ? -38.859 0.786 68.383 1.00 23.98 220 ARG A N 1
ATOM 1661 C CA . ARG A 1 222 ? -39.692 1.312 67.311 1.00 25.94 220 ARG A CA 1
ATOM 1662 C C . ARG A 1 222 ? -38.864 1.478 66.043 1.00 27.49 220 ARG A C 1
ATOM 1663 O O . ARG A 1 222 ? -37.741 1.989 66.085 1.00 30.35 220 ARG A O 1
ATOM 1671 N N . SER A 1 223 ? -39.423 1.037 64.913 1.00 24.08 221 SER A N 1
ATOM 1672 C CA . SER A 1 223 ? -38.706 1.136 63.645 1.00 24.79 221 SER A CA 1
ATOM 1673 C C . SER A 1 223 ? -38.298 2.574 63.345 1.00 30.10 221 SER A C 1
ATOM 1674 O O . SER A 1 223 ? -37.201 2.821 62.831 1.00 32.26 221 SER A O 1
ATOM 1677 N N . ARG A 1 224 ? -39.166 3.537 63.662 1.00 34.37 222 ARG A N 1
ATOM 1678 C CA . ARG A 1 224 ? -38.828 4.937 63.426 1.00 38.63 222 ARG A CA 1
ATOM 1679 C C . ARG A 1 224 ? -37.660 5.388 64.295 1.00 37.78 222 ARG A C 1
ATOM 1680 O O . ARG A 1 224 ? -36.847 6.212 63.859 1.00 36.66 222 ARG A O 1
ATOM 1688 N N . ASP A 1 225 ? -37.554 4.863 65.518 1.00 31.73 223 ASP A N 1
ATOM 1689 C CA . ASP A 1 225 ? -36.421 5.214 66.367 1.00 35.81 223 ASP A CA 1
ATOM 1690 C C . ASP A 1 225 ? -35.123 4.614 65.840 1.00 34.85 223 ASP A C 1
ATOM 1691 O O . ASP A 1 225 ? -34.063 5.239 65.952 1.00 33.88 223 ASP A O 1
ATOM 1696 N N . ILE A 1 226 ? -35.187 3.411 65.265 1.00 32.06 224 ILE A N 1
ATOM 1697 C CA . ILE A 1 226 ? -33.995 2.794 64.686 1.00 34.28 224 ILE A CA 1
ATOM 1698 C C . ILE A 1 226 ? -33.466 3.643 63.537 1.00 39.05 224 ILE A C 1
ATOM 1699 O O . ILE A 1 226 ? -32.261 3.900 63.432 1.00 44.14 224 ILE A O 1
ATOM 1704 N N . VAL A 1 227 ? -34.363 4.091 62.659 1.00 34.52 225 VAL A N 1
ATOM 1705 C CA . VAL A 1 227 ? -33.944 4.852 61.487 1.00 38.43 225 VAL A CA 1
ATOM 1706 C C . VAL A 1 227 ? -33.462 6.240 61.894 1.00 38.90 225 VAL A C 1
ATOM 1707 O O . VAL A 1 227 ? -32.401 6.697 61.456 1.00 40.72 225 VAL A O 1
ATOM 1711 N N . ALA A 1 228 ? -34.229 6.925 62.746 1.00 39.08 226 ALA A N 1
ATOM 1712 C CA . ALA A 1 228 ? -33.870 8.286 63.136 1.00 42.04 226 ALA A CA 1
ATOM 1713 C C . ALA A 1 228 ? -32.539 8.320 63.875 1.00 45.00 226 ALA A C 1
ATOM 1714 O O . ALA A 1 228 ? -31.703 9.195 63.623 1.00 47.16 226 ALA A O 1
ATOM 1716 N N . THR A 1 229 ? -32.326 7.378 64.794 1.00 41.56 227 THR A N 1
ATOM 1717 C CA . THR A 1 229 ? -31.069 7.333 65.532 1.00 37.79 227 THR A CA 1
ATOM 1718 C C . THR A 1 229 ? -29.897 7.063 64.599 1.00 40.77 227 THR A C 1
ATOM 1719 O O . THR A 1 229 ? -28.858 7.729 64.679 1.00 44.36 227 THR A O 1
ATOM 1723 N N . ALA A 1 230 ? -30.051 6.091 63.696 1.00 33.76 228 ALA A N 1
ATOM 1724 C CA . ALA A 1 230 ? -28.955 5.725 62.806 1.00 35.27 228 ALA A CA 1
ATOM 1725 C C . ALA A 1 230 ? -28.654 6.834 61.808 1.00 40.37 228 ALA A C 1
ATOM 1726 O O . ALA A 1 230 ? -27.488 7.070 61.473 1.00 47.27 228 ALA A O 1
ATOM 1728 N N . LEU A 1 231 ? -29.690 7.526 61.323 1.00 36.20 229 LEU A N 1
ATOM 1729 C CA . LEU A 1 231 ? -29.472 8.621 60.382 1.00 45.20 229 LEU A CA 1
ATOM 1730 C C . LEU A 1 231 ? -28.650 9.743 61.004 1.00 43.99 229 LEU A C 1
ATOM 1731 O O . LEU A 1 231 ? -27.888 10.415 60.300 1.00 51.87 229 LEU A O 1
ATOM 1736 N N . GLY A 1 232 ? -28.786 9.962 62.313 1.00 40.95 230 GLY A N 1
ATOM 1737 C CA . GLY A 1 232 ? -27.961 10.960 62.972 1.00 43.34 230 GLY A CA 1
ATOM 1738 C C . GLY A 1 232 ? -26.504 10.548 63.050 1.00 49.11 230 GLY A C 1
ATOM 1739 O O . GLY A 1 232 ? -25.605 11.367 62.835 1.00 51.51 230 GLY A O 1
ATOM 1740 N N . GLN A 1 233 ? -26.248 9.274 63.356 1.00 50.67 231 GLN A N 1
ATOM 1741 C CA . GLN A 1 233 ? -24.873 8.790 63.408 1.00 50.52 231 GLN A CA 1
ATOM 1742 C C . GLN A 1 233 ? -24.268 8.695 62.014 1.00 51.93 231 GLN A C 1
ATOM 1743 O O . GLN A 1 233 ? -23.076 8.968 61.829 1.00 57.51 231 GLN A O 1
ATOM 1749 N N . LEU A 1 234 ? -25.072 8.304 61.021 1.00 46.18 232 LEU A N 1
ATOM 1750 C CA . LEU A 1 234 ? -24.581 8.279 59.647 1.00 47.09 232 LEU A CA 1
ATOM 1751 C C . LEU A 1 234 ? -24.346 9.687 59.116 1.00 48.62 232 LEU A C 1
ATOM 1752 O O . LEU A 1 234 ? -23.447 9.896 58.293 1.00 52.60 232 LEU A O 1
ATOM 1757 N N . GLY A 1 235 ? -25.137 10.662 59.574 1.00 46.89 233 GLY A N 1
ATOM 1758 C CA . GLY A 1 235 ? -24.919 12.037 59.162 1.00 49.06 233 GLY A CA 1
ATOM 1759 C C . GLY A 1 235 ? -23.615 12.610 59.677 1.00 56.08 233 GLY A C 1
ATOM 1760 O O . GLY A 1 235 ? -23.042 13.511 59.058 1.00 61.03 233 GLY A O 1
ATOM 1761 N N . ARG A 1 236 ? -23.133 12.105 60.813 1.00 58.19 234 ARG A N 1
ATOM 1762 C CA . ARG A 1 236 ? -21.839 12.511 61.349 1.00 62.14 234 ARG A CA 1
ATOM 1763 C C . ARG A 1 236 ? -20.695 11.709 60.745 1.00 63.96 234 ARG A C 1
ATOM 1764 O O . ARG A 1 236 ? -19.642 12.273 60.426 1.00 68.84 234 ARG A O 1
ATOM 1772 N N . ASP A 1 237 ? -20.883 10.400 60.587 1.00 58.06 235 ASP A N 1
ATOM 1773 C CA . ASP A 1 237 ? -19.883 9.526 59.976 1.00 56.38 235 ASP A CA 1
ATOM 1774 C C . ASP A 1 237 ? -20.603 8.585 59.020 1.00 55.96 235 ASP A C 1
ATOM 1775 O O . ASP A 1 237 ? -21.256 7.623 59.458 1.00 51.05 235 ASP A O 1
ATOM 1780 N N . PRO A 1 238 ? -20.516 8.830 57.711 1.00 59.85 236 PRO A N 1
ATOM 1781 C CA . PRO A 1 238 ? -21.120 7.892 56.750 1.00 63.06 236 PRO A CA 1
ATOM 1782 C C . PRO A 1 238 ? -20.529 6.495 56.817 1.00 66.88 236 PRO A C 1
ATOM 1783 O O . PRO A 1 238 ? -21.181 5.541 56.376 1.00 68.40 236 PRO A O 1
ATOM 1787 N N . LEU A 1 239 ? -19.319 6.342 57.355 1.00 68.07 237 LEU A N 1
ATOM 1788 C CA . LEU A 1 239 ? -18.673 5.044 57.500 1.00 69.40 237 LEU A CA 1
ATOM 1789 C C . LEU A 1 239 ? -18.631 4.591 58.957 1.00 66.66 237 LEU A C 1
ATOM 1790 O O . LEU A 1 239 ? -17.675 3.937 59.382 1.00 71.62 237 LEU A O 1
ATOM 1795 N N . ILE A 1 240 ? -19.663 4.935 59.732 1.00 52.98 238 ILE A N 1
ATOM 1796 C CA . ILE A 1 240 ? -19.692 4.569 61.146 1.00 52.75 238 ILE A CA 1
ATOM 1797 C C . ILE A 1 240 ? -19.824 3.060 61.317 1.00 54.39 238 ILE A C 1
ATOM 1798 O O . ILE A 1 240 ? -19.280 2.483 62.268 1.00 56.55 238 ILE A O 1
ATOM 1803 N N . PHE A 1 241 ? -20.527 2.394 60.404 1.00 54.11 239 PHE A N 1
ATOM 1804 C CA . PHE A 1 241 ? -20.751 0.958 60.477 1.00 58.03 239 PHE A CA 1
ATOM 1805 C C . PHE A 1 241 ? -19.618 0.142 59.867 1.00 64.43 239 PHE A C 1
ATOM 1806 O O . PHE A 1 241 ? -19.707 -1.090 59.843 1.00 65.11 239 PHE A O 1
ATOM 1814 N N . LEU A 1 242 ? -18.565 0.788 59.374 1.00 67.64 240 LEU A N 1
ATOM 1815 C CA . LEU A 1 242 ? -17.458 0.100 58.722 1.00 71.78 240 LEU A CA 1
ATOM 1816 C C . LEU A 1 242 ? -16.328 -0.127 59.715 1.00 75.30 240 LEU A C 1
ATOM 1817 O O . LEU A 1 242 ? -15.902 0.807 60.406 1.00 76.76 240 LEU A O 1
ATOM 1822 N N . HIS A 1 243 ? -15.850 -1.365 59.785 1.00 79.39 241 HIS A N 1
ATOM 1823 C CA . HIS A 1 243 ? -14.671 -1.653 60.584 1.00 80.17 241 HIS A CA 1
ATOM 1824 C C . HIS A 1 243 ? -13.491 -0.839 60.062 1.00 79.44 241 HIS A C 1
ATOM 1825 O O . HIS A 1 243 ? -13.321 -0.708 58.844 1.00 79.15 241 HIS A O 1
ATOM 1832 N N . PRO A 1 244 ? -12.665 -0.275 60.939 1.00 79.36 242 PRO A N 1
ATOM 1833 C CA . PRO A 1 244 ? -11.476 0.420 60.466 1.00 87.44 242 PRO A CA 1
ATOM 1834 C C . PRO A 1 244 ? -10.519 -0.560 59.819 1.00 95.02 242 PRO A C 1
ATOM 1835 O O . PRO A 1 244 ? -10.551 -1.772 60.111 1.00 95.36 242 PRO A O 1
ATOM 1839 N N . PRO A 1 245 ? -9.654 -0.086 58.920 1.00 102.78 243 PRO A N 1
ATOM 1840 C CA . PRO A 1 245 ? -8.661 -0.986 58.311 1.00 109.24 243 PRO A CA 1
ATOM 1841 C C . PRO A 1 245 ? -7.729 -1.630 59.323 1.00 116.23 243 PRO A C 1
ATOM 1842 O O . PRO A 1 245 ? -7.110 -2.655 59.009 1.00 117.19 243 PRO A O 1
ATOM 1846 N N . GLU A 1 246 ? -7.609 -1.063 60.526 1.00 118.26 244 GLU A N 1
ATOM 1847 C CA . GLU A 1 246 ? -6.806 -1.689 61.571 1.00 125.88 244 GLU A CA 1
ATOM 1848 C C . GLU A 1 246 ? -7.370 -3.053 61.949 1.00 124.70 244 GLU A C 1
ATOM 1849 O O . GLU A 1 246 ? -6.633 -4.043 62.03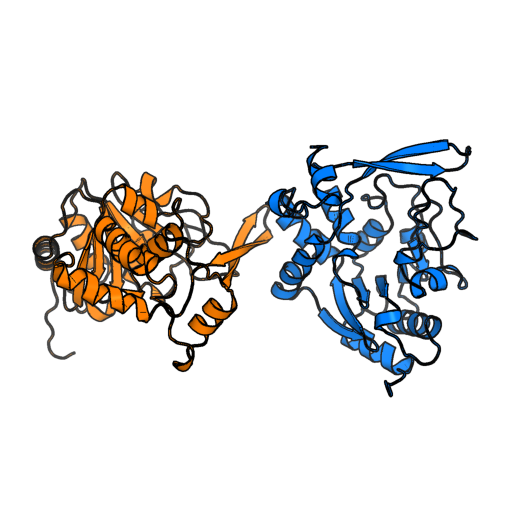0 1.00 129.08 244 GLU A O 1
ATOM 1855 N N . ALA A 1 247 ? -8.686 -3.126 62.172 1.00 117.40 245 ALA A N 1
ATOM 1856 C CA . ALA A 1 247 ? -9.319 -4.396 62.511 1.00 110.06 245 ALA A CA 1
ATOM 1857 C C . ALA A 1 247 ? -9.164 -5.432 61.405 1.00 108.79 245 ALA A C 1
ATOM 1858 O O . ALA A 1 247 ? -9.314 -6.630 61.669 1.00 111.37 245 ALA A O 1
ATOM 1860 N N . GLY A 1 248 ? -8.872 -4.999 60.183 1.00 109.49 246 GLY A N 1
ATOM 1861 C CA . GLY A 1 248 ? -8.597 -5.930 59.100 1.00 106.91 246 GLY A CA 1
ATOM 1862 C C . GLY A 1 248 ? -9.775 -6.794 58.710 1.00 100.80 246 GLY A C 1
ATOM 1863 O O . GLY A 1 248 ? -9.599 -7.978 58.400 1.00 99.18 246 GLY A O 1
ATOM 1864 N N . CYS A 1 249 ? -10.978 -6.229 58.719 1.00 97.76 247 CYS A N 1
ATOM 1865 C CA . CYS A 1 249 ? -12.166 -6.979 58.337 1.00 96.63 247 CYS A CA 1
ATOM 1866 C C . CYS A 1 249 ? -12.219 -7.120 56.821 1.00 99.03 247 CYS A C 1
ATOM 1867 O O . CYS A 1 249 ? -12.189 -6.120 56.095 1.00 96.22 247 CYS A O 1
ATOM 1870 N N . GLU A 1 250 ? -12.297 -8.364 56.345 1.00 100.85 248 GLU A N 1
ATOM 1871 C CA . GLU A 1 250 ? -12.375 -8.604 54.909 1.00 100.53 248 GLU A CA 1
ATOM 1872 C C . GLU A 1 250 ? -13.710 -8.148 54.335 1.00 98.54 248 GLU A C 1
ATOM 1873 O O . GLU A 1 250 ? -13.761 -7.654 53.203 1.00 92.87 248 GLU A O 1
ATOM 1879 N N . GLU A 1 251 ? -14.795 -8.298 55.096 1.00 101.98 249 GLU A N 1
ATOM 1880 C CA . GLU A 1 251 ? -16.110 -7.910 54.601 1.00 104.20 249 GLU A CA 1
ATOM 1881 C C . GLU A 1 251 ? -16.308 -6.399 54.622 1.00 101.11 249 GLU A C 1
ATOM 1882 O O . GLU A 1 251 ? -17.085 -5.870 53.818 1.00 101.02 249 GLU A O 1
ATOM 1888 N N . CYS A 1 252 ? -15.621 -5.692 55.519 1.00 99.83 250 CYS A N 1
ATOM 1889 C CA . CYS A 1 252 ? -15.764 -4.244 55.619 1.00 89.84 250 CYS A CA 1
ATOM 1890 C C . CYS A 1 252 ? -14.813 -3.501 54.691 1.00 87.24 250 CYS A C 1
ATOM 1891 O O . CYS A 1 252 ? -15.208 -2.508 54.070 1.00 80.96 250 CYS A O 1
ATOM 1894 N N . ASP A 1 253 ? -13.564 -3.958 54.583 1.00 92.77 251 ASP A N 1
ATOM 1895 C CA . ASP A 1 253 ? -12.619 -3.313 53.680 1.00 101.37 251 ASP A CA 1
ATOM 1896 C C . ASP A 1 253 ? -13.061 -3.407 52.225 1.00 99.43 251 ASP A C 1
ATOM 1897 O O . ASP A 1 253 ? -12.657 -2.570 51.411 1.00 95.97 251 ASP A O 1
ATOM 1902 N N . ALA A 1 254 ? -13.881 -4.403 51.882 1.00 98.21 252 ALA A N 1
ATOM 1903 C CA . ALA A 1 254 ? -14.431 -4.476 50.532 1.00 98.38 252 ALA A CA 1
ATOM 1904 C C . ALA A 1 254 ? -15.399 -3.328 50.272 1.00 98.57 252 ALA A C 1
ATOM 1905 O O . ALA A 1 254 ? -15.418 -2.762 49.172 1.00 99.72 252 ALA A O 1
ATOM 1907 N N . ALA A 1 255 ? -16.211 -2.972 51.271 1.00 93.62 253 ALA A N 1
ATOM 1908 C CA . ALA A 1 255 ? -17.117 -1.839 51.116 1.00 85.38 253 ALA A CA 1
ATOM 1909 C C . ALA A 1 255 ? -16.347 -0.527 51.046 1.00 83.00 253 ALA A C 1
ATOM 1910 O O . ALA A 1 255 ? -16.737 0.390 50.313 1.00 82.79 253 ALA A O 1
ATOM 1912 N N . ARG A 1 256 ? -15.248 -0.422 51.796 1.00 86.20 254 ARG A N 1
ATOM 1913 C CA . ARG A 1 256 ? -14.430 0.787 51.753 1.00 89.92 254 ARG A CA 1
ATOM 1914 C C . ARG A 1 256 ? -13.836 1.003 50.366 1.00 98.47 254 ARG A C 1
ATOM 1915 O O . ARG A 1 256 ? -13.700 2.146 49.913 1.00 88.29 254 ARG A O 1
ATOM 1923 N N . GLN A 1 257 ? -13.487 -0.085 49.674 1.00 114.65 255 GLN A N 1
ATOM 1924 C CA . GLN A 1 257 ? -12.857 0.029 48.361 1.00 127.97 255 GLN A CA 1
ATOM 1925 C C . GLN A 1 257 ? -13.777 0.721 47.362 1.00 129.08 255 GLN A C 1
ATOM 1926 O O . GLN A 1 257 ? -13.357 1.632 46.640 1.00 132.24 255 GLN A O 1
ATOM 1932 N N . SER A 1 258 ? -15.042 0.303 47.311 1.00 126.31 256 SER A N 1
ATOM 1933 C CA . SER A 1 258 ? -15.992 0.867 46.359 1.00 121.37 256 SER A CA 1
ATOM 1934 C C . SER A 1 258 ? -16.493 2.231 46.817 1.00 113.94 256 SER A C 1
ATOM 1935 O O . SER A 1 258 ? -17.700 2.494 46.786 1.00 115.44 256 SER A O 1
ATOM 1938 N N . ILE A 1 259 ? -15.573 3.097 47.238 1.00 109.67 257 ILE A N 1
ATOM 1939 C CA . ILE A 1 259 ? -15.886 4.459 47.663 1.00 99.63 257 ILE A CA 1
ATOM 1940 C C . ILE A 1 259 ? -16.943 4.470 48.763 1.00 97.19 257 ILE A C 1
ATOM 1941 O O . ILE A 1 259 ? -16.619 4.485 49.950 1.00 97.20 257 ILE A O 1
ATOM 1946 N N . GLN B 1 1 ? -16.656 35.632 107.899 1.00 102.29 -1 GLN B N 1
ATOM 1947 C CA . GLN B 1 1 ? -17.470 36.356 108.868 1.00 106.58 -1 GLN B CA 1
ATOM 1948 C C . GLN B 1 1 ? -16.643 36.783 110.077 1.00 105.92 -1 GLN B C 1
ATOM 1949 O O . GLN B 1 1 ? -17.173 37.353 111.031 1.00 113.67 -1 GLN B O 1
ATOM 1955 N N . GLY B 1 2 ? -15.343 36.502 110.033 1.00 91.63 0 GLY B N 1
ATOM 1956 C CA . GLY B 1 2 ? -14.462 36.848 111.131 1.00 78.99 0 GLY B CA 1
ATOM 1957 C C . GLY B 1 2 ? -13.617 38.078 110.865 1.00 66.14 0 GLY B C 1
ATOM 1958 O O . GLY B 1 2 ? -12.407 38.066 111.108 1.00 65.30 0 GLY B O 1
ATOM 1959 N N . MET B 1 3 ? -14.248 39.145 110.374 1.00 56.51 1 MET B N 1
ATOM 1960 C CA . MET B 1 3 ? -13.569 40.397 110.036 1.00 46.02 1 MET B CA 1
ATOM 1961 C C . MET B 1 3 ? -12.401 40.150 109.083 1.00 41.36 1 MET B C 1
ATOM 1962 O O . MET B 1 3 ? -11.260 40.547 109.330 1.00 42.17 1 MET B O 1
ATOM 1967 N N . GLN B 1 4 ? -12.700 39.475 107.979 1.00 43.58 2 GLN B N 1
ATOM 1968 C CA . GLN B 1 4 ? -11.695 39.205 106.966 1.00 35.47 2 GLN B CA 1
ATOM 1969 C C . GLN B 1 4 ? -11.510 40.419 106.066 1.00 35.82 2 GLN B C 1
ATOM 1970 O O . GLN B 1 4 ? -12.431 41.213 105.855 1.00 42.59 2 GLN B O 1
ATOM 1976 N N . TYR B 1 5 ? -10.301 40.554 105.532 1.00 31.46 3 TYR B N 1
ATOM 1977 C CA . TYR B 1 5 ? -9.964 41.677 104.672 1.00 34.95 3 TYR B CA 1
ATOM 1978 C C . TYR B 1 5 ? -10.573 41.491 103.287 1.00 34.04 3 TYR B C 1
ATOM 1979 O O . TYR B 1 5 ? -10.440 40.426 102.678 1.00 31.12 3 TYR B O 1
ATOM 1988 N N . GLU B 1 6 ? -11.238 42.532 102.790 1.00 39.93 4 GLU B N 1
ATOM 1989 C CA . GLU B 1 6 ? -11.833 42.518 101.455 1.00 32.44 4 GLU B CA 1
ATOM 1990 C C . GLU B 1 6 ? -10.823 43.117 100.485 1.00 30.20 4 GLU B C 1
ATOM 1991 O O . GLU B 1 6 ? -10.620 44.332 100.451 1.00 30.42 4 GLU B O 1
ATOM 1997 N N . TRP B 1 7 ? -10.188 42.259 99.693 1.00 32.42 5 TRP B N 1
ATOM 1998 C CA . TRP B 1 7 ? -9.119 42.702 98.809 1.00 30.56 5 TRP B CA 1
ATOM 1999 C C . TRP B 1 7 ? -9.665 43.574 97.687 1.00 31.12 5 TRP B C 1
ATOM 2000 O O . TRP B 1 7 ? -10.745 43.319 97.147 1.00 26.94 5 TRP B O 1
ATOM 2011 N N . ARG B 1 8 ? -8.906 44.603 97.334 1.00 23.21 6 ARG B N 1
ATOM 2012 C CA . ARG B 1 8 ? -9.261 45.504 96.250 1.00 26.53 6 ARG B CA 1
ATOM 2013 C C . ARG B 1 8 ? -8.490 45.143 94.985 1.00 27.80 6 ARG B C 1
ATOM 2014 O O . ARG B 1 8 ? -7.467 44.454 95.027 1.00 27.86 6 ARG B O 1
ATOM 2022 N N . LYS B 1 9 ? -8.999 45.636 93.851 1.00 31.87 7 LYS B N 1
ATOM 2023 C CA . LYS B 1 9 ? -8.453 45.280 92.544 1.00 30.76 7 LYS B CA 1
ATOM 2024 C C . LYS B 1 9 ? -6.947 45.505 92.480 1.00 31.24 7 LYS B C 1
ATOM 2025 O O . LYS B 1 9 ? -6.193 44.623 92.052 1.00 24.86 7 LYS B O 1
ATOM 2031 N N . ALA B 1 10 ? -6.491 46.685 92.911 1.00 31.30 8 ALA B N 1
ATOM 2032 C CA . ALA B 1 10 ? -5.068 47.006 92.836 1.00 30.32 8 ALA B CA 1
ATOM 2033 C C . ALA B 1 10 ? -4.230 46.019 93.638 1.00 30.03 8 ALA B C 1
ATOM 2034 O O . ALA B 1 10 ? -3.183 45.558 93.168 1.00 36.22 8 ALA B O 1
ATOM 2036 N N . GLU B 1 11 ? -4.673 45.675 94.848 1.00 29.02 9 GLU B N 1
ATOM 2037 C CA . GLU B 1 11 ? -3.917 44.726 95.657 1.00 24.21 9 GLU B CA 1
ATOM 2038 C C . GLU B 1 11 ? -3.921 43.333 95.042 1.00 21.99 9 GLU B C 1
ATOM 2039 O O . GLU B 1 11 ? -2.945 42.589 95.187 1.00 25.58 9 GLU B O 1
ATOM 2045 N N . LEU B 1 12 ? -5.003 42.960 94.357 1.00 37.32 10 LEU B N 1
ATOM 2046 C CA . LEU B 1 12 ? -5.034 41.663 93.689 1.00 29.72 10 LEU B CA 1
ATOM 2047 C C . LEU B 1 12 ? -4.068 41.632 92.513 1.00 29.71 10 LEU B C 1
ATOM 2048 O O . LEU B 1 12 ? -3.367 40.635 92.306 1.00 30.07 10 LEU B O 1
ATOM 2053 N N . ILE B 1 13 ? -4.021 42.714 91.733 1.00 29.70 11 ILE B N 1
ATOM 2054 C CA . ILE B 1 13 ? -3.046 42.808 90.653 1.00 25.64 11 ILE B CA 1
ATOM 2055 C C . ILE B 1 13 ? -1.636 42.676 91.207 1.00 27.82 11 ILE B C 1
ATOM 2056 O O . ILE B 1 13 ? -0.798 41.951 90.655 1.00 28.63 11 ILE B O 1
ATOM 2061 N N . GLY B 1 14 ? -1.356 43.365 92.315 1.00 29.23 12 GLY B N 1
ATOM 2062 C CA . GLY B 1 14 ? -0.051 43.238 92.940 1.00 29.00 12 GLY B CA 1
ATOM 2063 C C . GLY B 1 14 ? 0.264 41.811 93.342 1.00 25.60 12 GLY B C 1
ATOM 2064 O O . GLY B 1 14 ? 1.383 41.335 93.140 1.00 27.23 12 GLY B O 1
ATOM 2065 N N . GLN B 1 15 ? -0.725 41.104 93.898 1.00 22.84 13 GLN B N 1
ATOM 2066 C CA . GLN B 1 15 ? -0.507 39.722 94.317 1.00 20.49 13 GLN B CA 1
ATOM 2067 C C . GLN B 1 15 ? -0.219 38.818 93.125 1.00 18.75 13 GLN B C 1
ATOM 2068 O O . GLN B 1 15 ? 0.626 37.919 93.210 1.00 30.91 13 GLN B O 1
ATOM 2074 N N . LEU B 1 16 ? -0.918 39.034 92.011 1.00 25.44 14 LEU B N 1
ATOM 2075 C CA . LEU B 1 16 ? -0.705 38.203 90.832 1.00 22.28 14 LEU B CA 1
ATOM 2076 C C . LEU B 1 16 ? 0.670 38.446 90.223 1.00 27.46 14 LEU B C 1
ATOM 2077 O O . LEU B 1 16 ? 1.361 37.498 89.835 1.00 28.13 14 LEU B O 1
ATOM 2082 N N . LEU B 1 17 ? 1.084 39.710 90.128 1.00 33.05 15 LEU B N 1
ATOM 2083 C CA . LEU B 1 17 ? 2.429 40.004 89.647 1.00 34.90 15 LEU B CA 1
ATOM 2084 C C . LEU B 1 17 ? 3.481 39.501 90.627 1.00 22.76 15 LEU B C 1
ATOM 2085 O O . LEU B 1 17 ? 4.524 38.984 90.212 1.00 26.78 15 LEU B O 1
ATOM 2090 N N . ASN B 1 18 ? 3.219 39.638 91.930 1.00 26.43 16 ASN B N 1
ATOM 2091 C CA . ASN B 1 18 ? 4.123 39.090 92.937 1.00 28.56 16 ASN B CA 1
ATOM 2092 C C . ASN B 1 18 ? 4.267 37.583 92.785 1.00 27.41 16 ASN B C 1
ATOM 2093 O O . ASN B 1 18 ? 5.369 37.040 92.922 1.00 27.95 16 ASN B O 1
ATOM 2098 N N . LEU B 1 19 ? 3.157 36.892 92.512 1.00 26.33 17 LEU B N 1
ATOM 2099 C CA . LEU B 1 19 ? 3.205 35.450 92.301 1.00 25.76 17 LEU B CA 1
ATOM 2100 C C . LEU B 1 19 ? 4.083 35.100 91.108 1.00 27.17 17 LEU B C 1
ATOM 2101 O O . LEU B 1 19 ? 4.803 34.094 91.131 1.00 24.30 17 LEU B O 1
ATOM 2106 N N . GLY B 1 20 ? 4.039 35.916 90.058 1.00 28.13 18 GLY B N 1
ATOM 2107 C CA . GLY B 1 20 ? 4.905 35.711 88.915 1.00 22.03 18 GLY B CA 1
ATOM 2108 C C . GLY B 1 20 ? 4.180 35.696 87.585 1.00 26.75 18 GLY B C 1
ATOM 2109 O O . GLY B 1 20 ? 4.749 35.280 86.573 1.00 20.50 18 GLY B O 1
ATOM 2110 N N . VAL B 1 21 ? 2.919 36.138 87.574 1.00 22.44 19 VAL B N 1
ATOM 2111 C CA . VAL B 1 21 ? 2.162 36.192 86.330 1.00 20.66 19 VAL B CA 1
ATOM 2112 C C . VAL B 1 21 ? 2.892 37.079 85.335 1.00 21.93 19 VAL B C 1
ATOM 2113 O O . VAL B 1 21 ? 3.311 38.196 85.661 1.00 26.93 19 VAL B O 1
ATOM 2117 N N . THR B 1 22 ? 3.060 36.575 84.114 1.00 25.02 20 THR B N 1
ATOM 2118 C CA . THR B 1 22 ? 3.847 37.265 83.103 1.00 28.56 20 THR B CA 1
ATOM 2119 C C . THR B 1 22 ? 2.949 38.190 82.295 1.00 28.56 20 THR B C 1
ATOM 2120 O O . THR B 1 22 ? 2.047 37.701 81.596 1.00 32.78 20 THR B O 1
ATOM 2124 N N . PRO B 1 23 ? 3.137 39.507 82.361 1.00 29.11 21 PRO B N 1
ATOM 2125 C CA . PRO B 1 23 ? 2.345 40.404 81.510 1.00 32.95 21 PRO B CA 1
ATOM 2126 C C . PRO B 1 23 ? 2.619 40.136 80.037 1.00 31.09 21 PRO B C 1
ATOM 2127 O O . PRO B 1 23 ? 3.762 39.931 79.624 1.00 27.60 21 PRO B O 1
ATOM 2131 N N . GLY B 1 24 ? 1.551 40.129 79.245 1.00 30.39 22 GLY B N 1
ATOM 2132 C CA . GLY B 1 24 ? 1.651 39.796 77.842 1.00 28.26 22 GLY B CA 1
ATOM 2133 C C . GLY B 1 24 ? 1.637 38.315 77.532 1.00 28.42 22 GLY B C 1
ATOM 2134 O O . GLY B 1 24 ? 1.628 37.946 76.350 1.00 27.77 22 GLY B O 1
ATOM 2135 N N . GLY B 1 25 ? 1.629 37.451 78.548 1.00 26.12 23 GLY B N 1
ATOM 2136 C CA . GLY B 1 25 ? 1.638 36.022 78.331 1.00 19.71 23 GLY B CA 1
ATOM 2137 C C . GLY B 1 25 ? 0.243 35.427 78.286 1.00 22.01 23 GLY B C 1
ATOM 2138 O O . GLY B 1 25 ? -0.771 36.115 78.400 1.00 25.69 23 GLY B O 1
ATOM 2139 N N . VAL B 1 26 ? 0.208 34.111 78.109 1.00 20.27 24 VAL B N 1
ATOM 2140 C CA . VAL B 1 26 ? -1.027 33.337 78.128 1.00 21.28 24 VAL B CA 1
ATOM 2141 C C . VAL B 1 26 ? -1.175 32.722 79.511 1.00 24.86 24 VAL B C 1
ATOM 2142 O O . VAL B 1 26 ? -0.231 32.116 80.034 1.00 22.40 24 VAL B O 1
ATOM 2146 N N . LEU B 1 27 ? -2.351 32.882 80.113 1.00 26.06 25 LEU B N 1
ATOM 2147 C CA . LEU B 1 27 ? -2.591 32.437 81.481 1.00 22.25 25 LEU B CA 1
ATOM 2148 C C . LEU B 1 27 ? -3.867 31.613 81.524 1.00 23.71 25 LEU B C 1
ATOM 2149 O O . LEU B 1 27 ? -4.950 32.128 81.232 1.00 25.22 25 LEU B O 1
ATOM 2154 N N . LEU B 1 28 ? -3.735 30.339 81.886 1.00 23.24 26 LEU B N 1
ATOM 2155 C CA . LEU B 1 28 ? -4.873 29.458 82.112 1.00 16.40 26 LEU B CA 1
ATOM 2156 C C . LEU B 1 28 ? -5.132 29.396 83.612 1.00 23.24 26 LEU B C 1
ATOM 2157 O O . LEU B 1 28 ? -4.230 29.059 84.387 1.00 23.25 26 LEU B O 1
ATOM 2162 N N . VAL B 1 29 ? -6.353 29.724 84.020 1.00 15.55 27 VAL B N 1
ATOM 2163 C CA . VAL B 1 29 ? -6.694 29.885 85.428 1.00 20.45 27 VAL B CA 1
ATOM 2164 C C . VAL B 1 29 ? -7.794 28.898 85.791 1.00 23.44 27 VAL B C 1
ATOM 2165 O O . VAL B 1 29 ? -8.863 28.892 85.169 1.00 28.47 27 VAL B O 1
ATOM 2169 N N . HIS B 1 30 ? -7.528 28.065 86.791 1.00 22.75 28 HIS B N 1
ATOM 2170 C CA . HIS B 1 30 ? -8.544 27.278 87.475 1.00 20.33 28 HIS B CA 1
ATOM 2171 C C . HIS B 1 30 ? -8.756 27.905 88.845 1.00 21.56 28 HIS B C 1
ATOM 2172 O O . HIS B 1 30 ? -7.786 28.194 89.553 1.00 23.53 28 HIS B O 1
ATOM 2179 N N . SER B 1 31 ? -10.011 28.142 89.210 1.00 17.98 29 SER B N 1
ATOM 2180 C CA . SER B 1 31 ? -10.288 28.987 90.360 1.00 17.30 29 SER B CA 1
ATOM 2181 C C . SER B 1 31 ? -11.441 28.437 91.183 1.00 20.94 29 SER B C 1
ATOM 2182 O O . SER B 1 31 ? -12.332 27.753 90.670 1.00 18.70 29 SER B O 1
ATOM 2185 N N . SER B 1 32 ? -11.403 28.747 92.475 1.00 20.83 30 SER B N 1
ATOM 2186 C CA . SER B 1 32 ? -12.521 28.533 93.389 1.00 22.75 30 SER B CA 1
ATOM 2187 C C . SER B 1 32 ? -12.723 29.850 94.128 1.00 24.18 30 SER B C 1
ATOM 2188 O O . SER B 1 32 ? -11.942 30.191 95.022 1.00 23.67 30 SER B O 1
ATOM 2191 N N . PHE B 1 33 ? -13.763 30.592 93.742 1.00 26.86 31 PHE B N 1
ATOM 2192 C CA . PHE B 1 33 ? -14.032 31.877 94.378 1.00 27.24 31 PHE B CA 1
ATOM 2193 C C . PHE B 1 33 ? -14.289 31.724 95.871 1.00 25.26 31 PHE B C 1
ATOM 2194 O O . PHE B 1 33 ? -13.992 32.640 96.646 1.00 28.28 31 PHE B O 1
ATOM 2202 N N . ARG B 1 34 ? -14.825 30.575 96.293 1.00 26.25 32 ARG B N 1
ATOM 2203 C CA . ARG B 1 34 ? -15.071 30.337 97.712 1.00 25.74 32 ARG B CA 1
ATOM 2204 C C . ARG B 1 34 ? -13.803 30.451 98.548 1.00 27.03 32 ARG B C 1
ATOM 2205 O O . ARG B 1 34 ? -13.887 30.736 99.747 1.00 33.76 32 ARG B O 1
ATOM 2213 N N . SER B 1 35 ? -12.633 30.244 97.944 1.00 25.29 33 SER B N 1
ATOM 2214 C CA . SER B 1 35 ? -11.363 30.378 98.642 1.00 25.28 33 SER B CA 1
ATOM 2215 C C . SER B 1 35 ? -10.721 31.745 98.464 1.00 27.83 33 SER B C 1
ATOM 2216 O O . SER B 1 35 ? -10.076 32.236 99.396 1.00 24.72 33 SER B O 1
ATOM 2219 N N . VAL B 1 36 ? -10.872 32.363 97.290 1.00 27.35 34 VAL B N 1
ATOM 2220 C CA . VAL B 1 36 ? -10.358 33.716 97.086 1.00 23.15 34 VAL B CA 1
ATOM 2221 C C . VAL B 1 36 ? -11.076 34.698 98.004 1.00 25.41 34 VAL B C 1
ATOM 2222 O O . VAL B 1 36 ? -10.459 35.608 98.572 1.00 24.86 34 VAL B O 1
ATOM 2226 N N . ARG B 1 37 ? -12.391 34.516 98.171 1.00 27.98 35 ARG B N 1
ATOM 2227 C CA . ARG B 1 37 ? -13.304 35.278 99.021 1.00 28.03 35 ARG B CA 1
ATOM 2228 C C . ARG B 1 37 ? -12.734 35.554 100.406 1.00 29.27 35 ARG B C 1
ATOM 2229 O O . ARG B 1 37 ? -11.969 34.738 100.936 1.00 40.97 35 ARG B O 1
ATOM 2237 N N . PRO B 1 38 ? -13.102 36.678 101.043 1.00 30.04 36 PRO B N 1
ATOM 2238 C CA . PRO B 1 38 ? -13.910 37.758 100.464 1.00 28.57 36 PRO B CA 1
ATOM 2239 C C . PRO B 1 38 ? -13.105 38.788 99.673 1.00 29.45 36 PRO B C 1
ATOM 2240 O O . PRO B 1 38 ? -11.973 39.115 100.031 1.00 27.47 36 PRO B O 1
ATOM 2244 N N . LEU B 1 39 ? -13.706 39.292 98.601 1.00 31.77 37 LEU B N 1
ATOM 2245 C CA . LEU B 1 39 ? -13.164 40.387 97.815 1.00 37.58 37 LEU B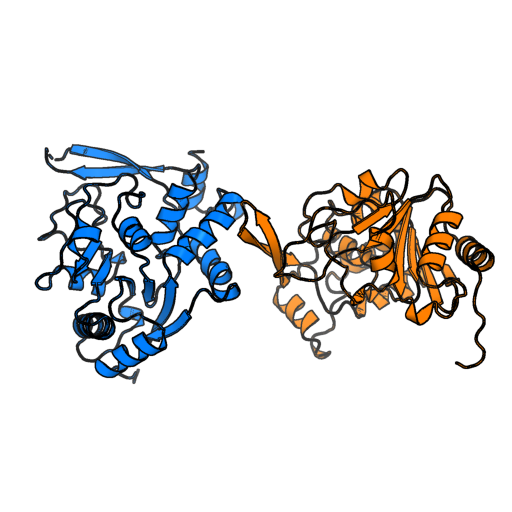 CA 1
ATOM 2246 C C . LEU B 1 39 ? -14.075 41.602 97.936 1.00 45.80 37 LEU B C 1
ATOM 2247 O O . LEU B 1 39 ? -15.200 41.526 98.440 1.00 54.38 37 LEU B O 1
ATOM 2252 N N . GLU B 1 40 ? -13.572 42.739 97.458 1.00 43.52 38 GLU B N 1
ATOM 2253 C CA . GLU B 1 40 ? -14.374 43.955 97.451 1.00 34.63 38 GLU B CA 1
ATOM 2254 C C . GLU B 1 40 ? -15.296 44.007 96.239 1.00 31.44 38 GLU B C 1
ATOM 2255 O O . GLU B 1 40 ? -16.426 44.496 96.339 1.00 40.29 38 GLU B O 1
ATOM 2261 N N . ASP B 1 41 ? -14.842 43.492 95.095 1.00 31.82 39 ASP B N 1
ATOM 2262 C CA . ASP B 1 41 ? -15.556 43.626 93.831 1.00 38.32 39 ASP B CA 1
ATOM 2263 C C . ASP B 1 41 ? -16.157 42.317 93.333 1.00 46.71 39 ASP B C 1
ATOM 2264 O O . ASP B 1 41 ? -16.608 42.257 92.185 1.00 64.99 39 ASP B O 1
ATOM 2269 N N . GLY B 1 42 ? -16.168 41.269 94.150 1.00 36.72 40 GLY B N 1
ATOM 2270 C CA . GLY B 1 42 ? -16.793 40.027 93.764 1.00 39.95 40 GLY B CA 1
ATOM 2271 C C . GLY B 1 42 ? -16.095 39.331 92.611 1.00 36.64 40 GLY B C 1
ATOM 2272 O O . GLY B 1 42 ? -14.962 39.661 92.247 1.00 40.42 40 GLY B O 1
ATOM 2273 N N . PRO B 1 43 ? -16.775 38.352 92.006 1.00 34.29 41 PRO B N 1
ATOM 2274 C CA . PRO B 1 43 ? -16.111 37.518 90.984 1.00 30.57 41 PRO B CA 1
ATOM 2275 C C . PRO B 1 43 ? -15.638 38.294 89.769 1.00 33.27 41 PRO B C 1
ATOM 2276 O O . PRO B 1 43 ? -14.567 37.994 89.226 1.00 32.33 41 PRO B O 1
ATOM 2280 N N . LEU B 1 44 ? -16.416 39.278 89.316 1.00 24.06 42 LEU B N 1
ATOM 2281 C CA . LEU B 1 44 ? -15.990 40.086 88.179 1.00 24.97 42 LEU B CA 1
ATOM 2282 C C . LEU B 1 44 ? -14.711 40.844 88.497 1.00 30.66 42 LEU B C 1
ATOM 2283 O O . LEU B 1 44 ? -13.848 41.014 87.628 1.00 30.82 42 LEU B O 1
ATOM 2288 N N . GLY B 1 45 ? -14.570 41.304 89.743 1.00 27.36 43 GLY B N 1
ATOM 2289 C CA . GLY B 1 45 ? -13.357 42.002 90.130 1.00 31.25 43 GLY B CA 1
ATOM 2290 C C . GLY B 1 45 ? -12.123 41.127 90.022 1.00 29.13 43 GLY B C 1
ATOM 2291 O O . GLY B 1 45 ? -11.049 41.597 89.640 1.00 30.28 43 GLY B O 1
ATOM 2292 N N . LEU B 1 46 ? -12.259 39.843 90.358 1.00 21.54 44 LEU B N 1
ATOM 2293 C CA . LEU B 1 46 ? -11.137 38.926 90.200 1.00 25.10 44 LEU B CA 1
ATOM 2294 C C . LEU B 1 46 ? -10.732 38.810 88.738 1.00 28.54 44 LEU B C 1
ATOM 2295 O O . LEU B 1 46 ? -9.539 38.829 88.413 1.00 33.40 44 LEU B O 1
ATOM 2300 N N . ILE B 1 47 ? -11.712 38.699 87.839 1.00 21.60 45 ILE B N 1
ATOM 2301 C CA . ILE B 1 47 ? -11.400 38.653 86.414 1.00 20.52 45 ILE B CA 1
ATOM 2302 C C . ILE B 1 47 ? -10.712 39.942 85.980 1.00 26.61 45 ILE B C 1
ATOM 2303 O O . ILE B 1 47 ? -9.729 39.917 85.229 1.00 25.02 45 ILE B O 1
ATOM 2308 N N . GLU B 1 48 ? -11.207 41.085 86.460 1.00 21.98 46 GLU B N 1
ATOM 2309 C CA . GLU B 1 48 ? -10.612 42.363 86.086 1.00 25.92 46 GLU B CA 1
ATOM 2310 C C . GLU B 1 48 ? -9.165 42.457 86.554 1.00 32.97 46 GLU B C 1
ATOM 2311 O O . GLU B 1 48 ? -8.312 43.006 85.848 1.00 34.08 46 GLU B O 1
ATOM 2317 N N . ALA B 1 49 ? -8.869 41.924 87.741 1.00 21.37 47 ALA B N 1
ATOM 2318 C CA . ALA B 1 49 ? -7.494 41.923 88.228 1.00 22.88 47 ALA B CA 1
ATOM 2319 C C . ALA B 1 49 ? -6.605 41.026 87.373 1.00 24.04 47 ALA B C 1
ATOM 2320 O O . ALA B 1 49 ? -5.447 41.364 87.104 1.00 34.31 47 ALA B O 1
ATOM 2322 N N . LEU B 1 50 ? -7.131 39.881 86.934 1.00 22.63 48 LEU B N 1
ATOM 2323 C CA . LEU B 1 50 ? -6.346 38.975 86.102 1.00 18.72 48 LEU B CA 1
ATOM 2324 C C . LEU B 1 50 ? -6.040 39.594 84.744 1.00 22.18 48 LEU B C 1
ATOM 2325 O O . LEU B 1 50 ? -4.917 39.473 84.239 1.00 29.71 48 LEU B O 1
ATOM 2330 N N . ARG B 1 51 ? -7.024 40.257 84.136 1.00 19.51 49 ARG B N 1
ATOM 2331 C CA . ARG B 1 51 ? -6.803 40.854 82.826 1.00 21.04 49 ARG B CA 1
ATOM 2332 C C . ARG B 1 51 ? -5.911 42.082 82.916 1.00 22.59 49 ARG B C 1
ATOM 2333 O O . ARG B 1 51 ? -5.184 42.391 81.965 1.00 41.15 49 ARG B O 1
ATOM 2341 N N . ALA B 1 52 ? -5.947 42.791 84.045 1.00 23.20 50 ALA B N 1
ATOM 2342 C CA . ALA B 1 52 ? -5.088 43.959 84.204 1.00 28.47 50 ALA B CA 1
ATOM 2343 C C . ALA B 1 52 ? -3.635 43.547 84.394 1.00 29.69 50 ALA B C 1
ATOM 2344 O O . ALA B 1 52 ? -2.728 44.188 83.855 1.00 36.66 50 ALA B O 1
ATOM 2346 N N . ALA B 1 53 ? -3.395 42.475 85.154 1.00 29.92 51 ALA B N 1
ATOM 2347 C CA . ALA B 1 53 ? -2.033 41.982 85.323 1.00 30.25 51 ALA B CA 1
ATOM 2348 C C . ALA B 1 53 ? -1.472 41.459 84.008 1.00 31.13 51 ALA B C 1
ATOM 2349 O O . ALA B 1 53 ? -0.290 41.660 83.706 1.00 30.08 51 ALA B O 1
ATOM 2351 N N . LEU B 1 54 ? -2.308 40.786 83.212 1.00 30.86 52 LEU B N 1
ATOM 2352 C CA . LEU B 1 54 ? -1.878 40.329 81.896 1.00 23.30 52 LEU B CA 1
ATOM 2353 C C . LEU B 1 54 ? -1.638 41.494 80.947 1.00 25.51 52 LEU B C 1
ATOM 2354 O O . LEU B 1 54 ? -0.826 41.381 80.023 1.00 30.25 52 LEU B O 1
ATOM 2359 N N . GLY B 1 55 ? -2.335 42.608 81.150 1.00 30.24 53 GLY B N 1
ATOM 2360 C CA . GLY B 1 55 ? -2.216 43.752 80.282 1.00 31.81 53 GLY B CA 1
ATOM 2361 C C . GLY B 1 55 ? -2.856 43.520 78.929 1.00 35.14 53 GLY B C 1
ATOM 2362 O O . GLY B 1 55 ? -3.456 42.471 78.668 1.00 30.71 53 GLY B O 1
ATOM 2363 N N . PRO B 1 56 ? -2.732 44.506 78.034 1.00 39.29 54 PRO B N 1
ATOM 2364 C CA . PRO B 1 56 ? -3.357 44.370 76.706 1.00 36.35 54 PRO B CA 1
ATOM 2365 C C . PRO B 1 56 ? -2.806 43.209 75.896 1.00 36.96 54 PRO B C 1
ATOM 2366 O O . PRO B 1 56 ? -3.566 42.531 75.195 1.00 31.47 54 PRO B O 1
ATOM 2370 N N . GLY B 1 57 ? -1.497 42.960 75.974 1.00 29.98 55 GLY B N 1
ATOM 2371 C CA . GLY B 1 57 ? -0.900 41.891 75.196 1.00 30.34 55 GLY B CA 1
ATOM 2372 C C . GLY B 1 57 ? -1.240 40.497 75.682 1.00 30.71 55 GLY B C 1
ATOM 2373 O O . GLY B 1 57 ? -1.150 39.545 74.900 1.00 33.61 55 GLY B O 1
ATOM 2374 N N . GLY B 1 58 ? -1.642 40.355 76.950 1.00 28.76 56 GLY B N 1
ATOM 2375 C CA . GLY B 1 58 ? -1.875 39.040 77.510 1.00 29.38 56 GLY B CA 1
ATOM 2376 C C . GLY B 1 58 ? -3.224 38.451 77.131 1.00 27.85 56 GLY B C 1
ATOM 2377 O O . GLY B 1 58 ? -4.134 39.136 76.670 1.00 32.91 56 GLY B O 1
ATOM 2378 N N . THR B 1 59 ? -3.346 37.141 77.341 1.00 27.31 57 THR B N 1
ATOM 2379 C CA . THR B 1 59 ? -4.563 36.400 77.024 1.00 20.92 57 THR B CA 1
ATOM 2380 C C . THR B 1 59 ? -4.949 35.551 78.226 1.00 24.82 57 THR B C 1
ATOM 2381 O O . THR B 1 59 ? -4.152 34.730 78.691 1.00 23.48 57 THR B O 1
ATOM 2385 N N . LEU B 1 60 ? -6.166 35.749 78.724 1.00 20.25 58 LEU B N 1
ATOM 2386 C CA . LEU B 1 60 ? -6.688 35.009 79.865 1.00 20.79 58 LEU B CA 1
ATOM 2387 C C . LEU B 1 60 ? -7.528 33.843 79.367 1.00 24.13 58 LEU B C 1
ATOM 2388 O O . LEU B 1 60 ? -8.430 34.033 78.546 1.00 24.03 58 LEU B O 1
ATOM 2393 N N . VAL B 1 61 ? -7.233 32.643 79.861 1.00 28.45 59 VAL B N 1
ATOM 2394 C CA . VAL B 1 61 ? -7.918 31.426 79.441 1.00 27.01 59 VAL B CA 1
ATOM 2395 C C . VAL B 1 61 ? -8.473 30.720 80.668 1.00 24.51 59 VAL B C 1
ATOM 2396 O O . VAL B 1 61 ? -7.814 30.659 81.712 1.00 24.39 59 VAL B O 1
ATOM 2400 N N . MET B 1 62 ? -9.684 30.185 80.542 1.00 20.85 60 MET B N 1
ATOM 2401 C CA . MET B 1 62 ? -10.337 29.454 81.616 1.00 17.43 60 MET B CA 1
ATOM 2402 C C . MET B 1 62 ? -11.055 28.243 81.043 1.00 25.19 60 MET B C 1
ATOM 2403 O O . MET B 1 62 ? -11.471 28.259 79.878 1.00 30.91 60 MET B O 1
ATOM 2408 N N . PRO B 1 63 ? -11.208 27.180 81.830 1.00 24.63 61 PRO B N 1
ATOM 2409 C CA . PRO B 1 63 ? -12.102 26.096 81.420 1.00 27.34 61 PRO B CA 1
ATOM 2410 C C . PRO B 1 63 ? -13.531 26.608 81.337 1.00 28.49 61 PRO B C 1
ATOM 2411 O O . PRO B 1 63 ? -13.918 27.545 82.038 1.00 29.29 61 PRO B O 1
ATOM 2415 N N . SER B 1 64 ? -14.321 25.989 80.452 1.00 29.89 62 SER B N 1
ATOM 2416 C CA . SER B 1 64 ? -15.643 26.530 80.156 1.00 30.74 62 SER B CA 1
ATOM 2417 C C . SER B 1 64 ? -16.627 25.453 79.715 1.00 32.49 62 SER B C 1
ATOM 2418 O O . SER B 1 64 ? -17.582 25.753 78.989 1.00 34.96 62 SER B O 1
ATOM 2421 N N . TRP B 1 65 ? -16.425 24.210 80.139 1.00 30.54 63 TRP B N 1
ATOM 2422 C CA . TRP B 1 65 ? -17.256 23.115 79.663 1.00 31.04 63 TRP B CA 1
ATOM 2423 C C . TRP B 1 65 ? -18.522 22.984 80.502 1.00 33.10 63 TRP B C 1
ATOM 2424 O O . TRP B 1 65 ? -18.566 23.378 81.671 1.00 35.05 63 TRP B O 1
ATOM 2435 N N . SER B 1 66 ? -19.560 22.419 79.883 1.00 36.07 64 SER B N 1
ATOM 2436 C CA . SER B 1 66 ? -20.855 22.288 80.538 1.00 34.94 64 SER B CA 1
ATOM 2437 C C . SER B 1 66 ? -20.904 21.110 81.499 1.00 37.13 64 SER B C 1
ATOM 2438 O O . SER B 1 66 ? -21.679 21.135 82.461 1.00 42.02 64 SER B O 1
ATOM 2441 N N . GLY B 1 67 ? -20.105 20.075 81.257 1.00 40.89 65 GLY B N 1
ATOM 2442 C CA . GLY B 1 67 ? -20.153 18.888 82.085 1.00 47.09 65 GLY B CA 1
ATOM 2443 C C . GLY B 1 67 ? -21.356 18.002 81.865 1.00 51.13 65 GLY B C 1
ATOM 2444 O O . GLY B 1 67 ? -21.543 17.038 82.614 1.00 54.26 65 GLY B O 1
ATOM 2445 N N . LEU B 1 68 ? -22.175 18.295 80.859 1.00 50.24 66 LEU B N 1
ATOM 2446 C CA . LEU B 1 68 ? -23.390 17.542 80.573 1.00 53.40 66 LEU B CA 1
ATOM 2447 C C . LEU B 1 68 ? -23.154 16.667 79.350 1.00 55.49 66 LEU B C 1
ATOM 2448 O O . LEU B 1 68 ? -22.876 17.178 78.261 1.00 60.50 66 LEU B O 1
ATOM 2453 N N . ASP B 1 69 ? -23.269 15.351 79.532 1.00 55.32 67 ASP B N 1
ATOM 2454 C CA . ASP B 1 69 ? -23.025 14.422 78.434 1.00 61.86 67 ASP B CA 1
ATOM 2455 C C . ASP B 1 69 ? -24.220 14.309 77.497 1.00 59.68 67 ASP B C 1
ATOM 2456 O O . ASP B 1 69 ? -24.038 14.130 76.287 1.00 56.89 67 ASP B O 1
ATOM 2461 N N . ASP B 1 70 ? -25.436 14.413 78.025 1.00 56.76 68 ASP B N 1
ATOM 2462 C CA . ASP B 1 70 ? -26.644 14.199 77.240 1.00 55.06 68 ASP B CA 1
ATOM 2463 C C . ASP B 1 70 ? -27.194 15.476 76.618 1.00 60.28 68 ASP B C 1
ATOM 2464 O O . ASP B 1 70 ? -28.179 15.409 75.876 1.00 52.66 68 ASP B O 1
ATOM 2469 N N . GLU B 1 71 ? -26.587 16.633 76.893 1.00 56.76 69 GLU B N 1
ATOM 2470 C CA . GLU B 1 71 ? -27.092 17.875 76.331 1.00 59.81 69 GLU B CA 1
ATOM 2471 C C . GLU B 1 71 ? -26.098 18.466 75.338 1.00 56.29 69 GLU B C 1
ATOM 2472 O O . GLU B 1 71 ? -24.890 18.474 75.603 1.00 53.35 69 GLU B O 1
ATOM 2478 N N . PRO B 1 72 ? -26.567 18.962 74.195 1.00 56.04 70 PRO B N 1
ATOM 2479 C CA . PRO B 1 72 ? -25.656 19.609 73.248 1.00 53.64 70 PRO B CA 1
ATOM 2480 C C . PRO B 1 72 ? -25.135 20.924 73.802 1.00 50.97 70 PRO B C 1
ATOM 2481 O O . PRO B 1 72 ? -25.814 21.621 74.561 1.00 49.65 70 PRO B O 1
ATOM 2485 N N . PHE B 1 73 ? -23.907 21.257 73.419 1.00 47.86 71 PHE B N 1
ATOM 2486 C CA . PHE B 1 73 ? -23.240 22.445 73.930 1.00 36.53 71 PHE B CA 1
ATOM 2487 C C . PHE B 1 73 ? -23.446 23.616 72.980 1.00 36.61 71 PHE B C 1
ATOM 2488 O O . PHE B 1 73 ? -23.181 23.507 71.780 1.00 38.69 71 PHE B O 1
ATOM 2496 N N . ASP B 1 74 ? -23.917 24.729 73.524 1.00 35.34 72 ASP B N 1
ATOM 2497 C CA . ASP B 1 74 ? -24.053 25.977 72.777 1.00 35.00 72 ASP B CA 1
ATOM 2498 C C . ASP B 1 74 ? -23.130 27.008 73.406 1.00 34.41 72 ASP B C 1
ATOM 2499 O O . ASP B 1 74 ? -23.350 27.405 74.567 1.00 33.89 72 ASP B O 1
ATOM 2504 N N . PRO B 1 75 ? -22.098 27.473 72.697 1.00 35.08 73 PRO B N 1
ATOM 2505 C CA . PRO B 1 75 ? -21.147 28.423 73.303 1.00 31.41 73 PRO B CA 1
ATOM 2506 C C . PRO B 1 75 ? -21.768 29.747 73.719 1.00 34.95 73 PRO B C 1
ATOM 2507 O O . PRO B 1 75 ? -21.097 30.530 74.402 1.00 39.89 73 PRO B O 1
ATOM 2511 N N . ALA B 1 76 ? -23.013 30.027 73.336 1.00 41.07 74 ALA B N 1
ATOM 2512 C CA . ALA B 1 76 ? -23.645 31.294 73.674 1.00 46.66 74 ALA B CA 1
ATOM 2513 C C . ALA B 1 76 ? -24.620 31.203 74.841 1.00 41.61 74 ALA B C 1
ATOM 2514 O O . ALA B 1 76 ? -24.974 32.243 75.407 1.00 39.59 74 ALA B O 1
ATOM 2516 N N . THR B 1 77 ? -25.063 30.001 75.216 1.00 43.99 75 THR B N 1
ATOM 2517 C CA . THR B 1 77 ? -26.061 29.867 76.273 1.00 45.42 75 THR B CA 1
ATOM 2518 C C . THR B 1 77 ? -25.645 28.878 77.358 1.00 42.13 75 THR B C 1
ATOM 2519 O O . THR B 1 77 ? -26.043 29.029 78.517 1.00 36.91 75 THR B O 1
ATOM 2523 N N . SER B 1 78 ? -24.859 27.868 76.999 1.00 39.41 76 SER B N 1
ATOM 2524 C CA . SER B 1 78 ? -24.529 26.794 77.939 1.00 36.98 76 SER B CA 1
ATOM 2525 C C . SER B 1 78 ? -23.679 27.315 79.094 1.00 35.74 76 SER B C 1
ATOM 2526 O O . SER B 1 78 ? -22.559 27.791 78.862 1.00 37.54 76 SER B O 1
ATOM 2529 N N . PRO B 1 79 ? -24.153 27.245 80.334 1.00 31.86 77 PRO B N 1
ATOM 2530 C CA . PRO B 1 79 ? -23.318 27.641 81.470 1.00 33.76 77 PRO B CA 1
ATOM 2531 C C . PRO B 1 79 ? -22.329 26.542 81.827 1.00 30.96 77 PRO B C 1
ATOM 2532 O O . PRO B 1 79 ? -22.527 25.364 81.528 1.00 33.51 77 PRO B O 1
ATOM 2536 N N . VAL B 1 80 ? -21.250 26.950 82.482 1.00 28.21 78 VAL B N 1
ATOM 2537 C CA . VAL B 1 80 ? -20.207 26.007 82.862 1.00 31.23 78 VAL B CA 1
ATOM 2538 C C . VAL B 1 80 ? -20.668 25.200 84.069 1.00 33.66 78 VAL B C 1
ATOM 2539 O O . VAL B 1 80 ? -21.496 25.649 84.871 1.00 34.37 78 VAL B O 1
ATOM 2543 N N . THR B 1 81 ? -20.137 23.984 84.188 1.00 29.33 79 THR B N 1
ATOM 2544 C CA . THR B 1 81 ? -20.509 23.110 85.286 1.00 31.96 79 THR B CA 1
ATOM 2545 C C . THR B 1 81 ? -20.171 23.767 86.626 1.00 38.92 79 THR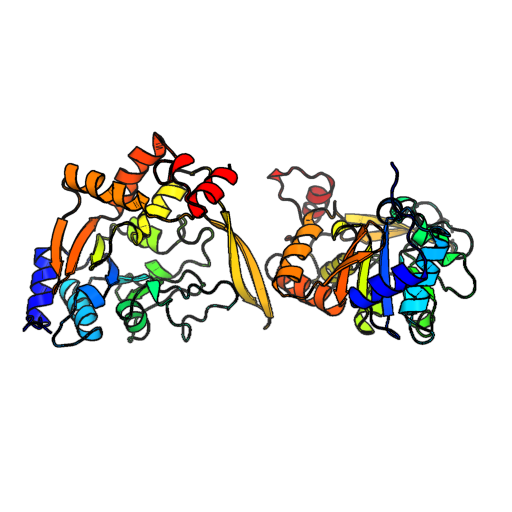 B C 1
ATOM 2546 O O . THR B 1 81 ? -19.197 24.519 86.731 1.00 36.80 79 THR B O 1
ATOM 2550 N N . PRO B 1 82 ? -20.973 23.514 87.664 1.00 42.62 80 PRO B N 1
ATOM 2551 C CA . PRO B 1 82 ? -20.694 24.129 88.973 1.00 39.26 80 PRO B CA 1
ATOM 2552 C C . PRO B 1 82 ? -19.341 23.757 89.547 1.00 41.06 80 PRO B C 1
ATOM 2553 O O . PRO B 1 82 ? -18.834 24.481 90.413 1.00 44.48 80 PRO B O 1
ATOM 2557 N N . ASP B 1 83 ? -18.738 22.655 89.094 1.00 38.27 81 ASP B N 1
ATOM 2558 C CA . ASP B 1 83 ? -17.441 22.241 89.613 1.00 43.78 81 ASP B CA 1
ATOM 2559 C C . ASP B 1 83 ? -16.326 23.200 89.219 1.00 42.63 81 ASP B C 1
ATOM 2560 O O . ASP B 1 83 ? -15.260 23.181 89.845 1.00 48.40 81 ASP B O 1
ATOM 2565 N N . LEU B 1 84 ? -16.545 24.039 88.208 1.00 33.87 82 LEU B N 1
ATOM 2566 C CA . LEU B 1 84 ? -15.522 24.974 87.764 1.00 28.48 82 LEU B CA 1
ATOM 2567 C C . LEU B 1 84 ? -15.565 26.308 88.497 1.00 37.50 82 LEU B C 1
ATOM 2568 O O . LEU B 1 84 ? -14.537 26.993 88.559 1.00 40.05 82 LEU B O 1
ATOM 2573 N N . GLY B 1 85 ? -16.710 26.694 89.040 1.00 38.11 83 GLY B N 1
ATOM 2574 C CA . GLY B 1 85 ? -16.798 27.875 89.871 1.00 33.46 83 GLY B CA 1
ATOM 2575 C C . GLY B 1 85 ? -17.464 29.042 89.153 1.00 28.79 83 GLY B C 1
ATOM 2576 O O . GLY B 1 85 ? -17.560 29.093 87.923 1.00 29.76 83 GLY B O 1
ATOM 2577 N N . VAL B 1 86 ? -17.916 30.007 89.960 1.00 32.33 84 VAL B N 1
ATOM 2578 C CA . VAL B 1 86 ? -18.652 31.151 89.433 1.00 28.69 84 VAL B CA 1
ATOM 2579 C C . VAL B 1 86 ? -17.756 32.033 88.572 1.00 26.27 84 VAL B C 1
ATOM 2580 O O . VAL B 1 86 ? -18.240 32.720 87.665 1.00 33.46 84 VAL B O 1
ATOM 2584 N N . VAL B 1 87 ? -16.446 32.022 88.822 1.00 25.10 85 VAL B N 1
ATOM 2585 C CA . VAL B 1 87 ? -15.529 32.845 88.038 1.00 23.22 85 VAL B CA 1
ATOM 2586 C C . VAL B 1 87 ? -15.537 32.406 86.579 1.00 32.73 85 VAL B C 1
ATOM 2587 O O . VAL B 1 87 ? -15.622 33.233 85.663 1.00 25.55 85 VAL B O 1
ATOM 2591 N N . SER B 1 88 ? -15.447 31.095 86.344 1.00 27.15 86 SER B N 1
ATOM 2592 C CA . SER B 1 88 ? -15.475 30.581 84.979 1.00 24.05 86 SER B CA 1
ATOM 2593 C C . SER B 1 88 ? -16.795 30.903 84.295 1.00 22.88 86 SER B C 1
ATOM 2594 O O . SER B 1 88 ? -16.815 31.295 83.122 1.00 30.48 86 SER B O 1
ATOM 2597 N N . ASP B 1 89 ? -17.912 30.745 85.010 1.00 25.49 87 ASP B N 1
ATOM 2598 C CA . ASP B 1 89 ? -19.207 31.058 84.418 1.00 28.63 87 ASP B CA 1
ATOM 2599 C C . ASP B 1 89 ? -19.377 32.547 84.160 1.00 30.45 87 ASP B C 1
ATOM 2600 O O . ASP B 1 89 ? -20.170 32.928 83.291 1.00 32.60 87 ASP B O 1
ATOM 2605 N N . THR B 1 90 ? -18.658 33.393 84.899 1.00 23.76 88 THR B N 1
ATOM 2606 C CA . THR B 1 90 ? -18.699 34.832 84.655 1.00 25.99 88 THR B CA 1
ATOM 2607 C C . THR B 1 90 ? -17.875 35.206 83.429 1.00 29.71 88 THR B C 1
ATOM 2608 O O . THR B 1 90 ? -18.286 36.059 82.633 1.00 36.46 88 THR B O 1
ATOM 2612 N N . PHE B 1 91 ? -16.729 34.546 83.255 1.00 26.96 89 PHE B N 1
ATOM 2613 C CA . PHE B 1 91 ? -15.746 34.961 82.259 1.00 19.69 89 PHE B CA 1
ATOM 2614 C C . PHE B 1 91 ? -16.295 34.866 80.839 1.00 21.88 89 PHE B C 1
ATOM 2615 O O . PHE B 1 91 ? -16.164 35.809 80.049 1.00 26.36 89 PHE B O 1
ATOM 2623 N N . TRP B 1 92 ? -16.909 33.732 80.489 1.00 21.08 90 TRP B N 1
ATOM 2624 C CA . TRP B 1 92 ? -17.297 33.509 79.099 1.00 22.58 90 TRP B CA 1
ATOM 2625 C C . TRP B 1 92 ? -18.403 34.448 78.637 1.00 25.55 90 TRP B C 1
ATOM 2626 O O . TRP B 1 92 ? -18.613 34.586 77.428 1.00 34.59 90 TRP B O 1
ATOM 2637 N N . ARG B 1 93 ? -19.102 35.105 79.558 1.00 23.05 91 ARG B N 1
ATOM 2638 C CA . ARG B 1 93 ? -20.193 35.999 79.193 1.00 31.80 91 ARG B CA 1
ATOM 2639 C C . ARG B 1 93 ? -19.739 37.430 78.941 1.00 36.37 91 ARG B C 1
ATOM 2640 O O . ARG B 1 93 ? -20.547 38.249 78.490 1.00 38.66 91 ARG B O 1
ATOM 2648 N N . LEU B 1 94 ? -18.484 37.753 79.223 1.00 23.87 92 LEU B N 1
ATOM 2649 C CA . LEU B 1 94 ? -17.998 39.110 79.047 1.00 28.32 92 LEU B CA 1
ATOM 2650 C C . LEU B 1 94 ? -17.727 39.396 77.572 1.00 29.46 92 LEU B C 1
ATOM 2651 O O . LEU B 1 94 ? -17.564 38.472 76.770 1.00 31.18 92 LEU B O 1
ATOM 2656 N N . PRO B 1 95 ? -17.700 40.672 77.182 1.00 30.87 93 PRO B N 1
ATOM 2657 C CA . PRO B 1 95 ? -17.464 41.004 75.771 1.00 31.84 93 PRO B CA 1
ATOM 2658 C C . PRO B 1 95 ? -16.081 40.577 75.302 1.00 38.84 93 PRO B C 1
ATOM 2659 O O . PRO B 1 95 ? -15.114 40.558 76.069 1.00 36.54 93 PRO B O 1
ATOM 2663 N N . ASN B 1 96 ? -16.005 40.223 74.018 1.00 38.69 94 ASN B N 1
ATOM 2664 C CA . ASN B 1 96 ? -14.782 39.833 73.319 1.00 31.15 94 ASN B CA 1
ATOM 2665 C C . ASN B 1 96 ? -14.154 38.558 73.869 1.00 27.30 94 ASN B C 1
ATOM 2666 O O . ASN B 1 96 ? -13.023 38.224 73.498 1.00 34.92 94 ASN B O 1
ATOM 2671 N N . VAL B 1 97 ? -14.847 37.833 74.738 1.00 28.86 95 VAL B N 1
ATOM 2672 C CA . VAL B 1 97 ? -14.356 36.557 75.245 1.00 32.05 95 VAL B CA 1
ATOM 2673 C C . VAL B 1 97 ? -14.757 35.470 74.258 1.00 33.70 95 VAL B C 1
ATOM 2674 O O . VAL B 1 97 ? -15.948 35.257 74.004 1.00 33.75 95 VAL B O 1
ATOM 2678 N N . LYS B 1 98 ? -13.766 34.791 73.694 1.00 33.97 96 LYS B N 1
ATOM 2679 C CA . LYS B 1 98 ? -14.013 33.720 72.742 1.00 30.60 96 LYS B CA 1
ATOM 2680 C C . LYS B 1 98 ? -14.245 32.409 73.480 1.00 32.81 96 LYS B C 1
ATOM 2681 O O . LYS B 1 98 ? -13.751 32.203 74.591 1.00 36.86 96 LYS B O 1
ATOM 2687 N N . ARG B 1 99 ? -15.007 31.519 72.850 1.00 35.13 97 ARG B N 1
ATOM 2688 C CA . ARG B 1 99 ? -15.379 30.254 73.471 1.00 29.86 97 ARG B CA 1
ATOM 2689 C C . ARG B 1 99 ? -15.491 29.192 72.390 1.00 35.24 97 ARG B C 1
ATOM 2690 O O . ARG B 1 99 ? -16.113 29.428 71.351 1.00 39.75 97 ARG B O 1
ATOM 2698 N N . SER B 1 100 ? -14.892 28.030 72.635 1.00 30.68 98 SER B N 1
ATOM 2699 C CA . SER B 1 100 ? -14.896 26.972 71.638 1.00 38.76 98 SER B CA 1
ATOM 2700 C C . SER B 1 100 ? -16.302 26.405 71.449 1.00 36.40 98 SER B C 1
ATOM 2701 O O . SER B 1 100 ? -17.183 26.548 72.301 1.00 34.70 98 SER B O 1
ATOM 2704 N N . ALA B 1 101 ? -16.504 25.755 70.301 1.00 30.37 99 ALA B N 1
ATOM 2705 C CA . ALA B 1 101 ? -17.803 25.192 69.950 1.00 32.75 99 ALA B CA 1
ATOM 2706 C C . ALA B 1 101 ? -17.828 23.670 70.094 1.00 37.15 99 ALA B C 1
ATOM 2707 O O . ALA B 1 101 ? -18.033 22.947 69.113 1.00 50.58 99 ALA B O 1
ATOM 2709 N N . HIS B 1 102 ? -17.637 23.175 71.314 1.00 30.20 100 HIS B N 1
ATOM 2710 C CA . HIS B 1 102 ? -17.741 21.752 71.604 1.00 35.98 100 HIS B CA 1
ATOM 2711 C C . HIS B 1 102 ? -17.955 21.585 73.104 1.00 38.24 100 HIS B C 1
ATOM 2712 O O . HIS B 1 102 ? -17.684 22.513 73.875 1.00 32.64 100 HIS B O 1
ATOM 2719 N N . PRO B 1 103 ? -18.461 20.427 73.548 1.00 41.81 101 PRO B N 1
ATOM 2720 C CA . PRO B 1 103 ? -18.827 20.286 74.970 1.00 38.63 101 PRO B CA 1
ATOM 2721 C C . PRO B 1 103 ? -17.672 20.431 75.947 1.00 33.42 101 PRO B C 1
ATOM 2722 O O . PRO B 1 103 ? -17.922 20.686 77.131 1.00 36.75 101 PRO B O 1
ATOM 2726 N N . PHE B 1 104 ? -16.429 20.275 75.511 1.00 31.29 102 PHE B N 1
ATOM 2727 C CA . PHE B 1 104 ? -15.274 20.402 76.403 1.00 30.10 102 PHE B CA 1
ATOM 2728 C C . PHE B 1 104 ? -14.620 21.769 76.254 1.00 33.99 102 PHE B C 1
ATOM 2729 O O . PHE B 1 104 ? -13.398 21.908 76.179 1.00 30.09 102 PHE B O 1
ATOM 2737 N N . ALA B 1 105 ? -15.457 22.802 76.244 1.00 28.58 103 ALA B N 1
ATOM 2738 C CA . ALA B 1 105 ? -15.045 24.116 75.779 1.00 26.92 103 ALA B CA 1
ATOM 2739 C C . ALA B 1 105 ? -14.136 24.822 76.775 1.00 28.08 103 ALA B C 1
ATOM 2740 O O . ALA B 1 105 ? -14.165 24.565 77.981 1.00 32.86 103 ALA B O 1
ATOM 2742 N N . PHE B 1 106 ? -13.318 25.723 76.240 1.00 27.50 104 PHE B N 1
ATOM 2743 C CA . PHE B 1 106 ? -12.566 26.695 77.012 1.00 28.23 104 PHE B CA 1
ATOM 2744 C C . PHE B 1 106 ? -12.981 28.093 76.573 1.00 26.16 104 PHE B C 1
ATOM 2745 O O . PHE B 1 106 ? -13.522 28.288 75.481 1.00 25.53 104 PHE B O 1
ATOM 2753 N N . ALA B 1 107 ? -12.723 29.068 77.439 1.00 25.30 105 ALA B N 1
ATOM 2754 C CA . ALA B 1 107 ? -12.945 30.470 77.128 1.00 26.20 105 ALA B CA 1
ATOM 2755 C C . ALA B 1 107 ? -11.618 31.214 77.185 1.00 32.26 105 ALA B C 1
ATOM 2756 O O . ALA B 1 107 ? -10.736 30.881 77.983 1.00 34.53 105 ALA B O 1
ATOM 2758 N N . ALA B 1 108 ? -11.478 32.223 76.325 1.00 25.94 106 ALA B N 1
ATOM 2759 C CA . ALA B 1 108 ? -10.231 32.968 76.238 1.00 25.65 106 ALA B CA 1
ATOM 2760 C C . ALA B 1 108 ? -10.501 34.377 75.737 1.00 28.12 106 ALA B C 1
ATOM 2761 O O . ALA B 1 108 ? -11.321 34.578 74.839 1.00 30.04 106 ALA B O 1
ATOM 2763 N N . ALA B 1 109 ? -9.792 35.344 76.317 1.00 26.76 107 ALA B N 1
ATOM 2764 C CA . ALA B 1 109 ? -9.878 36.740 75.905 1.00 27.38 107 ALA B CA 1
ATOM 2765 C C . ALA B 1 109 ? -8.468 37.302 75.810 1.00 28.62 107 ALA B C 1
ATOM 2766 O O . ALA B 1 109 ? -7.729 37.299 76.799 1.00 30.61 107 ALA B O 1
ATOM 2768 N N . GLY B 1 110 ? -8.100 37.780 74.625 1.00 30.39 108 GLY B N 1
ATOM 2769 C CA . GLY B 1 110 ? -6.777 38.306 74.392 1.00 29.04 108 GLY B CA 1
ATOM 2770 C C . GLY B 1 110 ? -6.361 38.144 72.946 1.00 32.93 108 GLY B C 1
ATOM 2771 O O . GLY B 1 110 ? -7.068 37.531 72.141 1.00 35.70 108 GLY B O 1
ATOM 2772 N N . PRO B 1 111 ? -5.196 38.690 72.588 1.00 36.49 109 PRO B N 1
ATOM 2773 C CA . PRO B 1 111 ? -4.752 38.624 71.184 1.00 42.24 109 PRO B CA 1
ATOM 2774 C C . PRO B 1 111 ? -4.608 37.210 70.649 1.00 36.00 109 PRO B C 1
ATOM 2775 O O . PRO B 1 111 ? -4.672 37.018 69.430 1.00 34.89 109 PRO B O 1
ATOM 2779 N N . GLN B 1 112 ? -4.413 36.216 71.513 1.00 27.44 110 GLN B N 1
ATOM 2780 C CA . GLN B 1 112 ? -4.265 34.831 71.086 1.00 37.00 110 GLN B CA 1
ATOM 2781 C C . GLN B 1 112 ? -5.466 33.977 71.480 1.00 33.03 110 GLN B C 1
ATOM 2782 O O . GLN B 1 112 ? -5.385 32.744 71.448 1.00 27.39 110 GLN B O 1
ATOM 2788 N N . ALA B 1 113 ? -6.584 34.616 71.837 1.00 28.65 111 ALA B N 1
ATOM 2789 C CA . ALA B 1 113 ? -7.771 33.880 72.264 1.00 29.84 111 ALA B CA 1
ATOM 2790 C C . ALA B 1 113 ? -8.287 32.974 71.156 1.00 31.10 111 ALA B C 1
ATOM 2791 O O . ALA B 1 113 ? -8.577 31.795 71.386 1.00 28.52 111 ALA B O 1
ATOM 2793 N N . GLU B 1 114 ? -8.409 33.514 69.941 1.00 33.91 112 GLU B N 1
ATOM 2794 C CA . GLU B 1 114 ? -8.900 32.720 68.822 1.00 39.19 112 GLU B CA 1
ATOM 2795 C C . GLU B 1 114 ? -8.031 31.492 68.592 1.00 37.57 112 GLU B C 1
ATOM 2796 O O . GLU B 1 114 ? -8.546 30.396 68.346 1.00 41.61 112 GLU B O 1
ATOM 2802 N N . GLN B 1 115 ? -6.710 31.650 68.689 1.00 35.55 113 GLN B N 1
ATOM 2803 C CA . GLN B 1 115 ? -5.807 30.529 68.448 1.00 38.73 113 GLN B CA 1
ATOM 2804 C C . GLN B 1 115 ? -5.984 29.424 69.483 1.00 39.18 113 GLN B C 1
ATOM 2805 O O . GLN B 1 115 ? -5.736 28.249 69.188 1.00 43.80 113 GLN B O 1
ATOM 2811 N N . ILE B 1 116 ? -6.432 29.772 70.688 1.00 32.96 114 ILE B N 1
ATOM 2812 C CA . ILE B 1 116 ? -6.475 28.801 71.776 1.00 31.03 114 ILE B CA 1
ATOM 2813 C C . ILE B 1 116 ? -7.745 27.957 71.720 1.00 33.87 114 ILE B C 1
ATOM 2814 O O . ILE B 1 116 ? -7.720 26.762 72.034 1.00 31.08 114 ILE B O 1
ATOM 2819 N N . ILE B 1 117 ? -8.869 28.543 71.307 1.00 35.82 115 ILE B N 1
ATOM 2820 C CA . ILE B 1 117 ? -10.163 27.877 71.402 1.00 33.65 115 ILE B CA 1
ATOM 2821 C C . ILE B 1 117 ? -10.725 27.467 70.049 1.00 36.48 115 ILE B C 1
ATOM 2822 O O . ILE B 1 117 ? -11.844 26.941 69.997 1.00 46.42 115 ILE B O 1
ATOM 2827 N N . SER B 1 118 ? -9.996 27.679 68.956 1.00 36.37 116 SER B N 1
ATOM 2828 C CA . SER B 1 118 ? -10.565 27.447 67.632 1.00 37.65 116 SER B CA 1
ATOM 2829 C C . SER B 1 118 ? -10.579 25.980 67.214 1.00 44.56 116 SER B C 1
ATOM 2830 O O . SER B 1 118 ? -11.065 25.678 66.119 1.00 50.44 116 SER B O 1
ATOM 2833 N N . ASP B 1 119 ? -10.066 25.068 68.035 1.00 44.08 117 ASP B N 1
ATOM 2834 C CA . ASP B 1 119 ? -10.001 23.672 67.634 1.00 49.05 117 ASP B CA 1
ATOM 2835 C C . ASP B 1 119 ? -11.398 23.052 67.590 1.00 48.26 117 ASP B C 1
ATOM 2836 O O . ASP B 1 119 ? -12.267 23.399 68.396 1.00 47.41 117 ASP B O 1
ATOM 2841 N N . PRO B 1 120 ? -11.640 22.129 66.652 1.00 45.87 118 PRO B N 1
ATOM 2842 C CA . PRO B 1 120 ? -12.898 21.370 66.670 1.00 46.91 118 PRO B CA 1
ATOM 2843 C C . PRO B 1 120 ? -12.976 20.437 67.868 1.00 47.17 118 PRO B C 1
ATOM 2844 O O . PRO B 1 120 ? -12.036 20.367 68.665 1.00 49.77 118 PRO B O 1
ATOM 2848 N N . LEU B 1 121 ? -14.091 19.716 67.995 1.00 45.38 119 LEU B N 1
ATOM 2849 C CA . LEU B 1 121 ? -14.335 18.769 69.078 1.00 41.69 119 LEU B CA 1
ATOM 2850 C C . LEU B 1 121 ? -13.142 17.845 69.297 1.00 42.95 119 LEU B C 1
ATOM 2851 O O . LEU B 1 121 ? -12.855 16.986 68.452 1.00 45.19 119 LEU B O 1
ATOM 2856 N N . PRO B 1 122 ? -12.424 17.989 70.412 1.00 39.95 120 PRO B N 1
ATOM 2857 C CA . PRO B 1 122 ? -11.273 17.118 70.672 1.00 41.45 120 PRO B CA 1
ATOM 2858 C C . PRO B 1 122 ? -11.672 15.838 71.389 1.00 43.59 120 PRO B C 1
ATOM 2859 O O . PRO B 1 122 ? -12.457 15.839 72.339 1.00 48.97 120 PRO B O 1
ATOM 2863 N N . LEU B 1 123 ? -11.121 14.728 70.914 1.00 43.43 121 LEU B N 1
ATOM 2864 C CA . LEU B 1 123 ? -11.366 13.411 71.500 1.00 47.30 121 LEU B CA 1
ATOM 2865 C C . LEU B 1 123 ? -10.028 12.713 71.701 1.00 51.82 121 LEU B C 1
ATOM 2866 O O . LEU B 1 123 ? -9.348 12.393 70.704 1.00 54.61 121 LEU B O 1
ATOM 2871 N N . PRO B 1 124 ? -9.596 12.463 72.950 1.00 50.21 122 PRO B N 1
ATOM 2872 C CA . PRO B 1 124 ? -10.211 12.820 74.237 1.00 44.28 122 PRO B CA 1
ATOM 2873 C C . PRO B 1 124 ? -10.285 14.335 74.453 1.00 45.21 122 PRO B C 1
ATOM 2874 O O . PRO B 1 124 ? -9.657 15.068 73.689 1.00 45.90 122 PRO B O 1
ATOM 2878 N N . PRO B 1 125 ? -11.045 14.788 75.458 1.00 48.92 123 PRO B N 1
ATOM 2879 C CA . PRO B 1 125 ? -11.235 16.239 75.637 1.00 51.73 123 PRO B CA 1
ATOM 2880 C C . PRO B 1 125 ? -9.945 17.043 75.699 1.00 48.52 123 PRO B C 1
ATOM 2881 O O . PRO B 1 125 ? -9.913 18.183 75.216 1.00 44.07 123 PRO B O 1
ATOM 2885 N N . HIS B 1 126 ? -8.878 16.488 76.268 1.00 43.71 124 HIS B N 1
ATOM 2886 C CA . HIS B 1 126 ? -7.646 17.246 76.445 1.00 36.38 124 HIS B CA 1
ATOM 2887 C C . HIS B 1 126 ? -6.508 16.633 75.639 1.00 39.70 124 HIS B C 1
ATOM 2888 O O . HIS B 1 126 ? -5.446 16.315 76.182 1.00 53.11 124 HIS B O 1
ATOM 2895 N N . SER B 1 127 ? -6.729 16.483 74.334 1.00 36.33 125 SER B N 1
ATOM 2896 C CA . SER B 1 127 ? -5.796 15.873 73.397 1.00 43.51 125 SER B CA 1
ATOM 2897 C C . SER B 1 127 ? -4.803 16.917 72.894 1.00 45.09 125 SER B C 1
ATOM 2898 O O . SER B 1 127 ? -4.921 18.096 73.251 1.00 47.16 125 SER B O 1
ATOM 2901 N N . PRO B 1 128 ? -3.799 16.533 72.096 1.00 44.09 126 PRO B N 1
ATOM 2902 C CA . PRO B 1 128 ? -2.907 17.549 71.512 1.00 45.51 126 PRO B CA 1
ATOM 2903 C C . PRO B 1 128 ? -3.615 18.578 70.644 1.00 54.17 126 PRO B C 1
ATOM 2904 O O . PRO B 1 128 ? -3.039 19.641 70.380 1.00 55.62 126 PRO B O 1
ATOM 2908 N N . ALA B 1 129 ? -4.836 18.307 70.185 1.00 53.81 127 ALA B N 1
ATOM 2909 C CA . ALA B 1 129 ? -5.580 19.295 69.412 1.00 49.50 127 ALA B CA 1
ATOM 2910 C C . ALA B 1 129 ? -6.704 19.890 70.255 1.00 45.25 127 ALA B C 1
ATOM 2911 O O . ALA B 1 129 ? -7.850 19.997 69.803 1.00 54.13 127 ALA B O 1
ATOM 2913 N N . SER B 1 130 ? -6.378 20.298 71.472 1.00 36.42 128 SER B N 1
ATOM 2914 C CA . SER B 1 130 ? -7.329 20.793 72.452 1.00 33.63 128 SER B CA 1
ATOM 2915 C C . SER B 1 130 ? -6.823 22.107 73.026 1.00 36.45 128 SER B C 1
ATOM 2916 O O . SER B 1 130 ? -5.619 22.387 72.987 1.00 38.13 128 SER B O 1
ATOM 2919 N N . PRO B 1 131 ? -7.722 22.950 73.548 1.00 27.42 129 PRO B N 1
ATOM 2920 C CA . PRO B 1 131 ? -7.283 24.246 74.095 1.00 24.69 129 PRO B CA 1
ATOM 2921 C C . PRO B 1 131 ? -6.152 24.152 75.105 1.00 27.17 129 PRO B C 1
ATOM 2922 O O . PRO B 1 131 ? -5.241 24.989 75.079 1.00 30.10 129 PRO B O 1
ATOM 2926 N N . VAL B 1 132 ? -6.180 23.158 75.996 1.00 21.94 130 VAL B N 1
ATOM 2927 C CA . VAL B 1 132 ? -5.117 23.028 76.985 1.00 22.08 130 VAL B CA 1
ATOM 2928 C C . VAL B 1 132 ? -3.780 22.730 76.321 1.00 25.03 130 VAL B C 1
ATOM 2929 O O . VAL B 1 132 ? -2.729 23.051 76.886 1.00 24.86 130 VAL B O 1
ATOM 2933 N N . ALA B 1 133 ? -3.793 22.136 75.125 1.00 26.66 131 ALA B N 1
ATOM 2934 C CA . ALA B 1 133 ? -2.557 21.919 74.387 1.00 26.44 131 ALA B CA 1
ATOM 2935 C C . ALA B 1 133 ? -2.122 23.173 73.642 1.00 28.87 131 ALA B C 1
ATOM 2936 O O . ALA B 1 133 ? -0.922 23.377 73.428 1.00 35.32 131 ALA B O 1
ATOM 2938 N N . ARG B 1 134 ? -3.076 24.014 73.240 1.00 26.05 132 ARG B N 1
ATOM 2939 C CA . ARG B 1 134 ? -2.725 25.299 72.648 1.00 29.08 132 ARG B CA 1
ATOM 2940 C C . ARG B 1 134 ? -2.076 26.216 73.677 1.00 29.82 132 ARG B C 1
ATOM 2941 O O . ARG B 1 134 ? -1.140 26.956 73.355 1.00 29.56 132 ARG B O 1
ATOM 2949 N N . VAL B 1 135 ? -2.565 26.185 74.919 1.00 28.45 133 VAL B N 1
ATOM 2950 C CA . VAL B 1 135 ? -1.902 26.921 75.991 1.00 24.94 133 VAL B CA 1
ATOM 2951 C C . VAL B 1 135 ? -0.491 26.389 76.190 1.00 27.09 133 VAL B C 1
ATOM 2952 O O . VAL B 1 135 ? 0.462 27.156 76.375 1.00 28.52 133 VAL B O 1
ATOM 2956 N N . HIS B 1 136 ? -0.337 25.064 76.138 1.00 32.42 134 HIS B N 1
ATOM 2957 C CA . HIS B 1 136 ? 0.983 24.451 76.237 1.00 25.08 134 HIS B CA 1
ATOM 2958 C C . HIS B 1 136 ? 1.869 24.859 75.068 1.00 33.51 134 HIS B C 1
ATOM 2959 O O . HIS B 1 136 ? 3.064 25.120 75.244 1.00 22.00 134 HIS B O 1
ATOM 2966 N N . GLU B 1 137 ? 1.296 24.922 73.864 1.00 39.03 135 GLU B N 1
ATOM 2967 C CA . GLU B 1 137 ? 2.073 25.303 72.691 1.00 37.12 135 GLU B CA 1
ATOM 2968 C C . GLU B 1 137 ? 2.570 26.738 72.798 1.00 32.89 135 GLU B C 1
ATOM 2969 O O . GLU B 1 137 ? 3.696 27.045 72.392 1.00 35.34 135 GLU B O 1
ATOM 2975 N N . LEU B 1 138 ? 1.748 27.630 73.346 1.00 32.13 136 LEU B N 1
ATOM 2976 C CA . LEU B 1 138 ? 2.087 29.043 73.449 1.00 30.57 136 LEU B CA 1
ATOM 2977 C C . LEU B 1 138 ? 2.865 29.378 74.716 1.00 31.21 136 LEU B C 1
ATOM 2978 O O . LEU B 1 138 ? 2.969 30.560 75.066 1.00 29.43 136 LEU B O 1
ATOM 2983 N N . ASP B 1 139 ? 3.400 28.371 75.411 1.00 27.69 137 ASP B N 1
ATOM 2984 C CA . ASP B 1 139 ? 4.260 28.577 76.579 1.00 29.99 137 ASP B CA 1
ATOM 2985 C C . ASP B 1 139 ? 3.538 29.361 77.676 1.00 27.61 137 ASP B C 1
ATOM 2986 O O . ASP B 1 139 ? 4.127 30.199 78.361 1.00 33.70 137 ASP B O 1
ATOM 2991 N N . GLY B 1 140 ? 2.252 29.084 77.848 1.00 24.65 138 GLY B N 1
ATOM 2992 C CA . GLY B 1 140 ? 1.473 29.785 78.843 1.00 20.22 138 GLY B CA 1
ATOM 2993 C C . GLY B 1 140 ? 1.766 29.320 80.257 1.00 27.16 138 GLY B C 1
ATOM 2994 O O . GLY B 1 140 ? 2.470 28.340 80.493 1.00 19.12 138 GLY B O 1
ATOM 2995 N N . GLN B 1 141 ? 1.213 30.059 81.213 1.00 21.90 139 GLN B N 1
ATOM 2996 C CA . GLN B 1 141 ? 1.287 29.713 82.623 1.00 25.11 139 GLN B CA 1
ATOM 2997 C C . GLN B 1 141 ? -0.054 29.170 83.093 1.00 26.62 139 GLN B C 1
ATOM 2998 O O . GLN B 1 141 ? -1.113 29.566 82.598 1.00 31.29 139 GLN B O 1
ATOM 3004 N N . VAL B 1 142 ? -0.000 28.264 84.062 1.00 28.94 140 VAL B N 1
ATOM 3005 C CA . VAL B 1 142 ? -1.189 27.697 84.684 1.00 22.65 140 VAL B CA 1
ATOM 3006 C C . VAL B 1 142 ? -1.269 28.220 86.108 1.00 20.27 140 VAL B C 1
ATOM 3007 O O . VAL B 1 142 ? -0.291 28.141 86.863 1.00 17.71 140 VAL B O 1
ATOM 3011 N N . LEU B 1 143 ? -2.430 28.755 86.471 1.00 18.02 141 LEU B N 1
ATOM 3012 C CA . LEU B 1 143 ? -2.660 29.335 87.785 1.00 18.30 141 LEU B CA 1
ATOM 3013 C C . LEU B 1 143 ? -3.770 28.557 88.474 1.00 23.10 141 LEU B C 1
ATOM 3014 O O . LEU B 1 143 ? -4.875 28.438 87.935 1.00 23.27 141 LEU B O 1
ATOM 3019 N N . LEU B 1 144 ? -3.474 28.026 89.656 1.00 22.76 142 LEU B N 1
ATOM 3020 C CA . LEU B 1 144 ? -4.457 27.324 90.475 1.00 20.33 142 LEU B CA 1
ATOM 3021 C C . LEU B 1 144 ? -4.883 28.267 91.594 1.00 21.18 142 LEU B C 1
ATOM 3022 O O . LEU B 1 144 ? -4.119 28.511 92.533 1.00 21.73 142 LEU B O 1
ATOM 3027 N N . LEU B 1 145 ? -6.098 28.799 91.488 1.00 20.32 143 LEU B N 1
ATOM 3028 C CA . LEU B 1 145 ? -6.607 29.809 92.413 1.00 26.90 143 LEU B CA 1
ATOM 3029 C C . LEU B 1 145 ? -7.503 29.117 93.434 1.00 28.12 143 LEU B C 1
ATOM 3030 O O . LEU B 1 145 ? -8.716 29.006 93.251 1.00 26.15 143 LEU B O 1
ATOM 3035 N N . GLY B 1 146 ? -6.898 28.658 94.526 1.00 22.18 144 GLY B N 1
ATOM 3036 C CA . GLY B 1 146 ? -7.667 28.000 95.561 1.00 23.16 144 GLY B CA 1
ATOM 3037 C C . GLY B 1 146 ? -8.122 26.605 95.216 1.00 26.47 144 GLY B C 1
ATOM 3038 O O . GLY B 1 146 ? -9.016 26.073 95.880 1.00 34.05 144 GLY B O 1
ATOM 3039 N N . VAL B 1 147 ? -7.542 25.999 94.181 1.00 25.95 145 VAL B N 1
ATOM 3040 C CA . VAL B 1 147 ? -7.789 24.607 93.836 1.00 24.93 145 VAL B CA 1
ATOM 3041 C C . VAL B 1 147 ? -6.445 23.900 93.740 1.00 23.60 145 VAL B C 1
ATOM 3042 O O . VAL B 1 147 ? -5.401 24.522 93.533 1.00 23.61 145 VAL B O 1
ATOM 3046 N N . GLY B 1 148 ? -6.482 22.581 93.905 1.00 25.47 146 GLY B N 1
ATOM 3047 C CA . GLY B 1 148 ? -5.296 21.759 93.812 1.00 23.58 146 GLY B CA 1
ATOM 3048 C C . GLY B 1 148 ? -5.056 21.260 92.401 1.00 26.73 146 GLY B C 1
ATOM 3049 O O . GLY B 1 148 ? -5.741 21.630 91.446 1.00 26.60 146 GLY B O 1
ATOM 3050 N N . HIS B 1 149 ? -4.050 20.395 92.277 1.00 29.90 147 HIS B N 1
ATOM 3051 C CA . HIS B 1 149 ? -3.710 19.835 90.977 1.00 26.11 147 HIS B CA 1
ATOM 3052 C C . HIS B 1 149 ? -4.754 18.850 90.466 1.00 28.77 147 HIS B C 1
ATOM 3053 O O . HIS B 1 149 ? -4.683 18.456 89.298 1.00 23.57 147 HIS B O 1
ATOM 3060 N N . ASP B 1 150 ? -5.717 18.447 91.300 1.00 20.34 148 ASP B N 1
ATOM 3061 C CA . ASP B 1 150 ? -6.826 17.639 90.803 1.00 32.29 148 ASP B CA 1
ATOM 3062 C C . ASP B 1 150 ? -7.659 18.390 89.773 1.00 28.73 148 ASP B C 1
ATOM 3063 O O . ASP B 1 150 ? -8.343 17.756 88.963 1.00 30.93 148 ASP B O 1
ATOM 3068 N N . ALA B 1 151 ? -7.618 19.721 89.790 1.00 23.03 149 ALA B N 1
ATOM 3069 C CA . ALA B 1 151 ? -8.241 20.539 88.760 1.00 22.15 149 ALA B CA 1
ATOM 3070 C C . ALA B 1 151 ? -7.261 20.951 87.673 1.00 27.61 149 ALA B C 1
ATOM 3071 O O . ALA B 1 151 ? -7.658 21.642 86.729 1.00 28.86 149 ALA B O 1
ATOM 3073 N N . ASN B 1 152 ? -5.995 20.546 87.783 1.00 23.38 150 ASN B N 1
ATOM 3074 C CA . ASN B 1 152 ? -4.978 20.909 86.805 1.00 20.37 150 ASN B CA 1
ATOM 3075 C C . ASN B 1 152 ? -5.172 20.115 85.521 1.00 23.79 150 ASN B C 1
ATOM 3076 O O . ASN B 1 152 ? -4.557 19.060 85.331 1.00 25.36 150 ASN B O 1
ATOM 3081 N N . THR B 1 153 ? -6.015 20.643 84.628 1.00 22.90 151 THR B N 1
ATOM 3082 C CA . THR B 1 153 ? -6.372 19.945 83.398 1.00 25.34 151 THR B CA 1
ATOM 3083 C C . THR B 1 153 ? -5.154 19.600 82.549 1.00 25.86 151 THR B C 1
ATOM 3084 O O . THR B 1 153 ? -5.173 18.605 81.815 1.00 27.69 151 THR B O 1
ATOM 3088 N N . THR B 1 154 ? -4.092 20.403 82.630 1.00 22.35 152 THR B N 1
ATOM 3089 C CA . THR B 1 154 ? -2.907 20.147 81.817 1.00 18.64 152 THR B CA 1
ATOM 3090 C C . THR B 1 154 ? -2.313 18.770 82.100 1.00 20.92 152 THR B C 1
ATOM 3091 O O . THR B 1 154 ? -1.696 18.167 81.214 1.00 22.73 152 THR B O 1
ATOM 3095 N N . LEU B 1 155 ? -2.506 18.246 83.312 1.00 19.55 153 LEU B N 1
ATOM 3096 C CA . LEU B 1 155 ? -2.008 16.910 83.619 1.00 22.34 153 LEU B CA 1
ATOM 3097 C C . LEU B 1 155 ? -2.671 15.850 82.745 1.00 26.04 153 LEU B C 1
ATOM 3098 O O . LEU B 1 155 ? -2.035 14.846 82.401 1.00 23.09 153 LEU B O 1
ATOM 3103 N N . HIS B 1 156 ? -3.939 16.057 82.368 1.00 23.67 154 HIS B N 1
ATOM 3104 C CA . HIS B 1 156 ? -4.597 15.131 81.451 1.00 27.58 154 HIS B CA 1
ATOM 3105 C C . HIS B 1 156 ? -3.932 15.136 80.083 1.00 30.60 154 HIS B C 1
ATOM 3106 O O . HIS B 1 156 ? -3.926 14.112 79.391 1.00 33.22 154 HIS B O 1
ATOM 3113 N N . LEU B 1 157 ? -3.376 16.278 79.673 1.00 29.85 155 LEU B N 1
ATOM 3114 C CA . LEU B 1 157 ? -2.636 16.325 78.417 1.00 25.25 155 LEU B CA 1
ATOM 3115 C C . LEU B 1 157 ? -1.383 15.463 78.488 1.00 26.18 155 LEU B C 1
ATOM 3116 O O . LEU B 1 157 ? -1.061 14.744 77.534 1.00 28.51 155 LEU B O 1
ATOM 3121 N N . ALA B 1 158 ? -0.668 15.516 79.613 1.00 23.28 156 ALA B N 1
ATOM 3122 C CA . ALA B 1 158 ? 0.525 14.691 79.765 1.00 24.78 156 ALA B CA 1
ATOM 3123 C C . ALA B 1 158 ? 0.176 13.209 79.717 1.00 27.54 156 ALA B C 1
ATOM 3124 O O . ALA B 1 158 ? 0.935 12.405 79.164 1.00 28.30 156 ALA B O 1
ATOM 3126 N N . GLU B 1 159 ? -0.972 12.832 80.287 1.00 25.54 157 GLU B N 1
ATOM 3127 C CA . GLU B 1 159 ? -1.422 11.446 80.219 1.00 25.42 157 GLU B CA 1
ATOM 3128 C C . GLU B 1 159 ? -1.527 10.975 78.774 1.00 27.81 157 GLU B C 1
ATOM 3129 O O . GLU B 1 159 ? -1.069 9.881 78.431 1.00 29.82 157 GLU B O 1
ATOM 3135 N N . LEU B 1 160 ? -2.125 11.799 77.910 1.00 26.86 158 LEU B N 1
ATOM 3136 C CA . LEU B 1 160 ? -2.310 11.401 76.519 1.00 28.86 158 LEU B CA 1
ATOM 3137 C C . LEU B 1 160 ? -0.991 11.404 75.758 1.00 30.82 158 LEU B C 1
ATOM 3138 O O . LEU B 1 160 ? -0.751 10.526 74.922 1.00 36.25 158 LEU B O 1
ATOM 3143 N N . MET B 1 161 ? -0.122 12.382 76.028 1.00 24.80 159 MET B N 1
ATOM 3144 C CA . MET B 1 161 ? 1.186 12.389 75.383 1.00 31.89 159 MET B CA 1
ATOM 3145 C C . MET B 1 161 ? 2.028 11.194 75.813 1.00 33.67 159 MET B C 1
ATOM 3146 O O . MET B 1 161 ? 2.833 10.688 75.024 1.00 27.06 159 MET B O 1
ATOM 3151 N N . ALA B 1 162 ? 1.856 10.727 77.050 1.00 25.66 160 ALA B N 1
ATOM 3152 C CA . ALA B 1 162 ? 2.518 9.512 77.503 1.00 27.10 160 ALA B CA 1
ATOM 3153 C C . ALA B 1 162 ? 1.847 8.246 76.987 1.00 32.09 160 ALA B C 1
ATOM 3154 O O . ALA B 1 162 ? 2.413 7.160 77.146 1.00 28.39 160 ALA B O 1
ATOM 3156 N N . LYS B 1 163 ? 0.664 8.361 76.383 1.00 38.17 161 LYS B N 1
ATOM 3157 C CA . LYS B 1 163 ? -0.094 7.216 75.877 1.00 42.01 161 LYS B CA 1
ATOM 3158 C C . LYS B 1 163 ? -0.398 6.224 77.002 1.00 39.87 161 LYS B C 1
ATOM 3159 O O . LYS B 1 163 ? -0.063 5.040 76.933 1.00 40.09 161 LYS B O 1
ATOM 3165 N N . VAL B 1 164 ? -1.043 6.735 78.049 1.00 28.20 162 VAL B N 1
ATOM 3166 C CA . VAL B 1 164 ? -1.398 5.873 79.183 1.00 35.51 162 VAL B CA 1
ATOM 3167 C C . VAL B 1 164 ? -2.347 4.782 78.704 1.00 30.08 162 VAL B C 1
ATOM 3168 O O . VAL B 1 164 ? -3.192 5.039 77.822 1.00 34.56 162 VAL B O 1
ATOM 3172 N N . PRO B 1 165 ? -2.260 3.559 79.232 1.00 37.30 163 PRO B N 1
ATOM 3173 C CA . PRO B 1 165 ? -3.041 2.446 78.677 1.00 39.31 163 PRO B CA 1
ATOM 3174 C C . PRO B 1 165 ? -4.487 2.380 79.142 1.00 38.39 163 PRO B C 1
ATOM 3175 O O . PRO B 1 165 ? -5.197 1.451 78.739 1.00 40.10 163 PRO B O 1
ATOM 3179 N N . TYR B 1 166 ? -4.954 3.308 79.970 1.00 34.21 164 TYR B N 1
ATOM 3180 C CA . TYR B 1 166 ? -6.317 3.256 80.479 1.00 37.66 164 TYR B CA 1
ATOM 3181 C C . TYR B 1 166 ? -7.209 4.248 79.743 1.00 39.32 164 TYR B C 1
ATOM 3182 O O . TYR B 1 166 ? -6.769 5.337 79.361 1.00 36.81 164 TYR B O 1
ATOM 3191 N N . GLY B 1 167 ? -8.466 3.854 79.546 1.00 36.73 165 GLY B N 1
ATOM 3192 C CA . GLY B 1 167 ? -9.451 4.691 78.888 1.00 40.27 165 GLY B CA 1
ATOM 3193 C C . GLY B 1 167 ? -10.865 4.194 79.114 1.00 43.01 165 GLY B C 1
ATOM 3194 O O . GLY B 1 167 ? -11.256 3.154 78.575 1.00 47.21 165 GLY B O 1
ATOM 3195 N N . VAL B 1 168 ? -11.639 4.926 79.909 1.00 40.75 166 VAL B N 1
ATOM 3196 C CA . VAL B 1 168 ? -12.987 4.505 80.285 1.00 47.62 166 VAL B CA 1
ATOM 3197 C C . VAL B 1 168 ? -13.981 4.995 79.238 1.00 51.62 166 VAL B C 1
ATOM 3198 O O . VAL B 1 168 ? -13.756 6.042 78.612 1.00 48.59 166 VAL B O 1
ATOM 3202 N N . PRO B 1 169 ? -15.080 4.275 79.008 1.00 56.13 167 PRO B N 1
ATOM 3203 C CA . PRO B 1 169 ? -16.059 4.720 78.005 1.00 57.69 167 PRO B CA 1
ATOM 3204 C C . PRO B 1 169 ? -16.779 5.985 78.454 1.00 54.79 167 PRO B C 1
ATOM 3205 O O . PRO B 1 169 ? -17.297 6.062 79.570 1.00 55.93 167 PRO B O 1
ATOM 3209 N N . ARG B 1 170 ? -16.802 6.981 77.571 1.00 46.92 168 ARG B N 1
ATOM 3210 C CA . ARG B 1 170 ? -17.478 8.242 77.830 1.00 41.64 168 ARG B CA 1
ATOM 3211 C C . ARG B 1 170 ? -18.277 8.634 76.597 1.00 45.14 168 ARG B C 1
ATOM 3212 O O . ARG B 1 170 ? -18.208 7.982 75.551 1.00 44.25 168 ARG B O 1
ATOM 3220 N N . HIS B 1 171 ? -19.039 9.718 76.723 1.00 44.66 169 HIS B N 1
ATOM 3221 C CA . HIS B 1 171 ? -19.812 10.214 75.595 1.00 43.02 169 HIS B CA 1
ATOM 3222 C C . HIS B 1 171 ? -20.169 11.675 75.822 1.00 48.80 169 HIS B C 1
ATOM 3223 O O . HIS B 1 171 ? -20.203 12.161 76.956 1.00 46.03 169 HIS B O 1
ATOM 3230 N N . CYS B 1 172 ? -20.418 12.370 74.714 1.00 51.84 170 CYS B N 1
ATOM 3231 C CA . CYS B 1 172 ? -20.986 13.709 74.711 1.00 45.84 170 CYS B CA 1
ATOM 3232 C C . CYS B 1 172 ? -22.032 13.758 73.605 1.00 47.61 170 CYS B C 1
ATOM 3233 O O . CYS B 1 172 ? -22.229 12.787 72.868 1.00 42.24 170 CYS B O 1
ATOM 3236 N N . THR B 1 173 ? -22.709 14.894 73.478 1.00 49.46 171 THR B N 1
ATOM 3237 C CA . THR B 1 173 ? -23.799 15.025 72.522 1.00 51.71 171 THR B CA 1
ATOM 3238 C C . THR B 1 173 ? -23.569 16.238 71.637 1.00 53.67 171 THR B C 1
ATOM 3239 O O . THR B 1 173 ? -23.319 17.340 72.139 1.00 49.50 171 THR B O 1
ATOM 3243 N N . ILE B 1 174 ? -23.651 16.026 70.328 1.00 57.56 172 ILE B N 1
ATOM 3244 C CA . ILE B 1 174 ? -23.600 17.104 69.358 1.00 53.45 172 ILE B CA 1
ATOM 3245 C C . ILE B 1 174 ? -25.011 17.358 68.839 1.00 59.81 172 ILE B C 1
ATOM 3246 O O . ILE B 1 174 ? -25.943 16.595 69.094 1.00 62.61 172 ILE B O 1
ATOM 3251 N N . LEU B 1 175 ? -25.157 18.443 68.090 1.00 59.84 173 LEU B N 1
ATOM 3252 C CA . LEU B 1 175 ? -26.390 18.747 67.387 1.00 62.36 173 LEU B CA 1
ATOM 3253 C C . LEU B 1 175 ? -26.088 18.787 65.899 1.00 70.98 173 LEU B C 1
ATOM 3254 O O . LEU B 1 175 ? -25.159 19.477 65.465 1.00 71.81 173 LEU B O 1
ATOM 3259 N N . GLN B 1 176 ? -26.867 18.039 65.127 1.00 79.47 174 GLN B N 1
ATOM 3260 C CA . GLN B 1 176 ? -26.655 17.912 63.691 1.00 83.57 174 GLN B CA 1
ATOM 3261 C C . GLN B 1 176 ? -27.995 17.601 63.048 1.00 82.90 174 GLN B C 1
ATOM 3262 O O . GLN B 1 176 ? -28.641 16.617 63.419 1.00 82.77 174 GLN B O 1
ATOM 3268 N N . ASP B 1 177 ? -28.413 18.441 62.103 1.00 103.49 175 ASP B N 1
ATOM 3269 C CA . ASP B 1 177 ? -29.700 18.292 61.424 1.00 107.36 175 ASP B CA 1
ATOM 3270 C C . ASP B 1 177 ? -30.863 18.316 62.416 1.00 98.98 175 ASP B C 1
ATOM 3271 O O . ASP B 1 177 ? -31.865 17.627 62.240 1.00 100.84 175 ASP B O 1
ATOM 3276 N N . GLY B 1 178 ? -30.752 19.105 63.481 1.00 92.22 176 GLY B N 1
ATOM 3277 C CA . GLY B 1 178 ? -31.835 19.247 64.430 1.00 84.44 176 GLY B CA 1
ATOM 3278 C C . GLY B 1 178 ? -31.937 18.174 65.497 1.00 78.22 176 GLY B C 1
ATOM 3279 O O . GLY B 1 178 ? -32.657 18.379 66.478 1.00 72.95 176 GLY B O 1
ATOM 3280 N N . LYS B 1 179 ? -31.248 17.044 65.357 1.00 75.55 177 LYS B N 1
ATOM 3281 C CA . LYS B 1 179 ? -31.343 15.961 66.328 1.00 77.56 177 LYS B CA 1
ATOM 3282 C C . LYS B 1 179 ? -30.043 15.814 67.110 1.00 72.13 177 LYS B C 1
ATOM 3283 O O . LYS B 1 179 ? -28.980 16.292 66.700 1.00 68.39 177 LYS B O 1
ATOM 3289 N N . LEU B 1 180 ? -30.147 15.135 68.251 1.00 68.66 178 LEU B N 1
ATOM 3290 C CA . LEU B 1 180 ? -29.009 14.898 69.128 1.00 63.99 178 LEU B CA 1
ATOM 3291 C C . LEU B 1 180 ? -28.307 13.608 68.724 1.00 66.26 178 LEU B C 1
ATOM 3292 O O . LEU B 1 180 ? -28.947 12.562 68.583 1.00 69.95 178 LEU B O 1
ATOM 3297 N N . VAL B 1 181 ? -26.990 13.687 68.545 1.00 64.80 179 VAL B N 1
ATOM 3298 C CA . VAL B 1 181 ? -26.178 12.553 68.121 1.00 56.06 179 VAL B CA 1
ATOM 3299 C C . VAL B 1 181 ? -25.165 12.248 69.215 1.00 58.09 179 VAL B C 1
ATOM 3300 O O . VAL B 1 181 ? -24.459 13.148 69.685 1.00 54.61 179 VAL B O 1
ATOM 3304 N N . ARG B 1 182 ? -25.100 10.982 69.617 1.00 53.97 180 ARG B N 1
ATOM 3305 C CA . ARG B 1 182 ? -24.181 10.555 70.662 1.00 52.99 180 ARG B CA 1
ATOM 3306 C C . ARG B 1 182 ? -22.788 10.340 70.081 1.00 52.83 180 ARG B C 1
ATOM 3307 O O . ARG B 1 182 ? -22.633 9.710 69.029 1.00 52.42 180 ARG B O 1
ATOM 3315 N N . VAL B 1 183 ? -21.777 10.865 70.767 1.00 51.61 181 VAL B N 1
ATOM 3316 C CA . VAL B 1 183 ? -20.385 10.737 70.353 1.00 49.66 181 VAL B CA 1
ATOM 3317 C C . VAL B 1 183 ? -19.660 9.966 71.447 1.00 48.47 181 VAL B C 1
ATOM 3318 O O . VAL B 1 183 ? -19.424 10.497 72.539 1.00 45.84 181 VAL B O 1
ATOM 3322 N N . ASP B 1 184 ? -19.317 8.714 71.162 1.00 48.20 182 ASP B N 1
ATOM 3323 C CA . ASP B 1 184 ? -18.623 7.866 72.118 1.00 48.94 182 ASP B CA 1
ATOM 3324 C C . ASP B 1 184 ? -17.116 7.964 71.919 1.00 52.77 182 ASP B C 1
ATOM 3325 O O . ASP B 1 184 ? -16.626 8.132 70.799 1.00 57.07 182 ASP B O 1
ATOM 3330 N N . TYR B 1 185 ? -16.384 7.853 73.026 1.00 49.78 183 TYR B N 1
ATOM 3331 C CA . TYR B 1 185 ? -14.929 7.909 73.003 1.00 46.51 183 TYR B CA 1
ATOM 3332 C C . TYR B 1 185 ? -14.403 7.306 74.298 1.00 46.45 183 TYR B C 1
ATOM 3333 O O . TYR B 1 185 ? -15.157 7.055 75.242 1.00 46.52 183 TYR B O 1
ATOM 3342 N N . LEU B 1 186 ? -13.094 7.072 74.329 1.00 45.25 184 LEU B N 1
ATOM 3343 C CA . LEU B 1 186 ? -12.404 6.634 75.535 1.00 47.65 184 LEU B CA 1
ATOM 3344 C C . LEU B 1 186 ? -11.669 7.821 76.140 1.00 43.77 184 LEU B C 1
ATOM 3345 O O . LEU B 1 186 ? -10.972 8.552 75.428 1.00 49.26 184 LEU B O 1
ATOM 3350 N N . GLU B 1 187 ? -11.829 8.017 77.446 1.00 41.97 185 GLU B N 1
ATOM 3351 C CA . GLU B 1 187 ? -11.216 9.137 78.143 1.00 44.88 185 GLU B CA 1
ATOM 3352 C C . GLU B 1 187 ? -10.261 8.632 79.215 1.00 48.46 185 GLU B C 1
ATOM 3353 O O . GLU B 1 187 ? -10.528 7.626 79.880 1.00 53.49 185 GLU B O 1
ATOM 3359 N N . ASN B 1 188 ? -9.141 9.340 79.373 1.00 50.78 186 ASN B N 1
ATOM 3360 C CA . ASN B 1 188 ? -8.182 9.071 80.443 1.00 53.68 186 ASN B CA 1
ATOM 3361 C C . ASN B 1 188 ? -8.683 9.735 81.727 1.00 53.64 186 ASN B C 1
ATOM 3362 O O . ASN B 1 188 ? -8.151 10.738 82.207 1.00 59.61 186 ASN B O 1
ATOM 3367 N N . ASP B 1 189 ? -9.740 9.152 82.283 1.00 50.34 187 ASP B N 1
ATOM 3368 C CA . ASP B 1 189 ? -10.424 9.715 83.435 1.00 56.07 187 ASP B CA 1
ATOM 3369 C C . ASP B 1 189 ? -10.286 8.796 84.641 1.00 53.23 187 ASP B C 1
ATOM 3370 O O . ASP B 1 189 ? -10.155 7.577 84.505 1.00 54.44 187 ASP B O 1
ATOM 3375 N N . HIS B 1 190 ? -10.320 9.404 85.821 1.00 50.66 188 HIS B N 1
ATOM 3376 C CA . HIS B 1 190 ? -10.306 8.693 87.093 1.00 52.18 188 HIS B CA 1
ATOM 3377 C C . HIS B 1 190 ? -10.753 9.679 88.171 1.00 54.57 188 HIS B C 1
ATOM 3378 O O . HIS B 1 190 ? -11.400 10.689 87.868 1.00 56.82 188 HIS B O 1
ATOM 3385 N N . CYS B 1 191 ? -10.405 9.395 89.426 1.00 46.99 189 CYS B N 1
ATOM 3386 C CA . CYS B 1 191 ? -10.773 10.289 90.516 1.00 41.13 189 CYS B CA 1
ATOM 3387 C C . CYS B 1 191 ? -9.908 11.541 90.569 1.00 39.93 189 CYS B C 1
ATOM 3388 O O . CYS B 1 191 ? -10.277 12.499 91.255 1.00 39.88 189 CYS B O 1
ATOM 3391 N N . CYS B 1 192 ? -8.764 11.545 89.884 1.00 47.66 190 CYS B N 1
ATOM 3392 C CA . CYS B 1 192 ? -7.836 12.671 89.804 1.00 43.93 190 CYS B CA 1
ATOM 3393 C C . CYS B 1 192 ? -7.283 13.095 91.161 1.00 44.48 190 CYS B C 1
ATOM 3394 O O . CYS B 1 192 ? -6.647 14.153 91.260 1.00 41.00 190 CYS B O 1
ATOM 3397 N N . GLU B 1 193 ? -7.508 12.303 92.212 1.00 34.92 191 GLU B N 1
ATOM 3398 C CA . GLU B 1 193 ? -6.972 12.650 93.526 1.00 37.06 191 GLU B CA 1
ATOM 3399 C C . GLU B 1 193 ? -5.450 12.623 93.524 1.00 38.95 191 GLU B C 1
ATOM 3400 O O . GLU B 1 193 ? -4.806 13.514 94.091 1.00 44.65 191 GLU B O 1
ATOM 3406 N N . ARG B 1 194 ? -4.856 11.613 92.889 1.00 36.74 192 ARG B N 1
ATOM 3407 C CA . ARG B 1 194 ? -3.408 11.464 92.879 1.00 33.48 192 ARG B CA 1
ATOM 3408 C C . ARG B 1 194 ? -2.710 12.448 91.949 1.00 33.92 192 ARG B C 1
ATOM 3409 O O . ARG B 1 194 ? -1.479 12.415 91.858 1.00 29.82 192 ARG B O 1
ATOM 3417 N N . PHE B 1 195 ? -3.456 13.315 91.257 1.00 28.76 193 PHE B N 1
ATOM 3418 C CA . PHE B 1 195 ? -2.822 14.453 90.601 1.00 23.42 193 PHE B CA 1
ATOM 3419 C C . PHE B 1 195 ? -2.067 15.309 91.606 1.00 24.36 193 PHE B C 1
ATOM 3420 O O . PHE B 1 195 ? -1.108 15.995 91.240 1.00 23.97 193 PHE B O 1
ATOM 3428 N N . ALA B 1 196 ? -2.481 15.272 92.878 1.00 22.94 194 ALA B N 1
ATOM 3429 C CA . ALA B 1 196 ? -1.789 15.995 93.937 1.00 24.97 194 ALA B CA 1
ATOM 3430 C C . ALA B 1 196 ? -0.332 15.572 94.073 1.00 32.99 194 ALA B C 1
ATOM 3431 O O . ALA B 1 196 ? 0.468 16.328 94.634 1.00 26.04 194 ALA B O 1
ATOM 3433 N N . LEU B 1 197 ? 0.030 14.382 93.580 1.00 23.66 195 LEU B N 1
ATOM 3434 C CA . LEU B 1 197 ? 1.433 13.982 93.569 1.00 33.47 195 LEU B CA 1
ATOM 3435 C C . LEU B 1 197 ? 2.294 14.986 92.815 1.00 34.07 195 LEU B C 1
ATOM 3436 O O . LEU B 1 197 ? 3.474 15.157 93.137 1.00 29.07 195 LEU B O 1
ATOM 3441 N N . ALA B 1 198 ? 1.723 15.654 91.808 1.00 20.86 196 ALA B N 1
ATOM 3442 C CA . ALA B 1 198 ? 2.474 16.631 91.034 1.00 26.29 196 ALA B CA 1
ATOM 3443 C C . ALA B 1 198 ? 2.877 17.834 91.870 1.00 34.13 196 ALA B C 1
ATOM 3444 O O . ALA B 1 198 ? 3.866 18.499 91.540 1.00 36.01 196 ALA B O 1
ATOM 3446 N N . ASP B 1 199 ? 2.133 18.124 92.940 1.00 41.84 197 ASP B N 1
ATOM 3447 C CA . ASP B 1 199 ? 2.494 19.228 93.823 1.00 32.52 197 ASP B CA 1
ATOM 3448 C C . ASP B 1 199 ? 3.908 19.053 94.360 1.00 30.47 197 ASP B C 1
ATOM 3449 O O . ASP B 1 199 ? 4.759 19.936 94.205 1.00 27.91 197 ASP B O 1
ATOM 3454 N N . ARG B 1 200 ? 4.181 17.902 94.977 1.00 32.17 198 ARG B N 1
ATOM 3455 C CA . ARG B 1 200 ? 5.517 17.637 95.497 1.00 27.95 198 ARG B CA 1
ATOM 3456 C C . ARG B 1 200 ? 6.552 17.622 94.380 1.00 23.84 198 ARG B C 1
ATOM 3457 O O . ARG B 1 200 ? 7.637 18.198 94.526 1.00 24.46 198 ARG B O 1
ATOM 3465 N N . TRP B 1 201 ? 6.231 16.974 93.255 1.00 23.95 199 TRP B N 1
ATOM 3466 C CA . TRP B 1 201 ? 7.150 16.920 92.120 1.00 22.50 199 TRP B CA 1
ATOM 3467 C C . TRP B 1 201 ? 7.589 18.315 91.697 1.00 21.85 199 TRP B C 1
ATOM 3468 O O . TRP B 1 201 ? 8.785 18.591 91.559 1.00 27.15 199 TRP B O 1
ATOM 3479 N N . LEU B 1 202 ? 6.622 19.210 91.488 1.00 22.92 200 LEU B N 1
ATOM 3480 C CA . LEU B 1 202 ? 6.938 20.534 90.970 1.00 23.90 200 LEU B CA 1
ATOM 3481 C C . LEU B 1 202 ? 7.582 21.421 92.030 1.00 24.16 200 LEU B C 1
ATOM 3482 O O . LEU B 1 202 ? 8.408 22.276 91.696 1.00 29.04 200 LEU B O 1
ATOM 3487 N N . LYS B 1 203 ? 7.236 21.223 93.305 1.00 29.05 201 LYS B N 1
ATOM 3488 C CA . LYS B 1 203 ? 7.833 22.025 94.371 1.00 32.39 201 LYS B CA 1
ATOM 3489 C C . LYS B 1 203 ? 9.316 21.714 94.529 1.00 35.06 201 LYS B C 1
ATOM 3490 O O . LYS B 1 203 ? 10.145 22.627 94.620 1.00 43.47 201 LYS B O 1
ATOM 3496 N N . GLU B 1 204 ? 9.670 20.428 94.567 1.00 38.77 202 GLU B N 1
ATOM 3497 C CA . GLU B 1 204 ? 11.062 20.039 94.768 1.00 38.80 202 GLU B CA 1
ATOM 3498 C C . GLU B 1 204 ? 11.963 20.499 93.630 1.00 32.92 202 GLU B C 1
ATOM 3499 O O . GLU B 1 204 ? 13.172 20.649 93.834 1.00 37.80 202 GLU B O 1
ATOM 3505 N N . LYS B 1 205 ? 11.410 20.730 92.444 1.00 34.27 203 LYS B N 1
ATOM 3506 C CA . LYS B 1 205 ? 12.181 21.253 91.326 1.00 34.27 203 LYS B CA 1
ATOM 3507 C C . LYS B 1 205 ? 12.138 22.773 91.242 1.00 37.04 203 LYS B C 1
ATOM 3508 O O . LYS B 1 205 ? 12.698 23.342 90.298 1.00 38.25 203 LYS B O 1
ATOM 3514 N N . SER B 1 206 ? 11.493 23.437 92.204 1.00 30.94 204 SER B N 1
ATOM 3515 C CA . SER B 1 206 ? 11.337 24.892 92.211 1.00 33.32 204 SER B CA 1
ATOM 3516 C C . SER B 1 206 ? 10.602 25.389 90.968 1.00 35.03 204 SER B C 1
ATOM 3517 O O . SER B 1 206 ? 10.824 26.513 90.511 1.00 38.77 204 SER B O 1
ATOM 3520 N N . LEU B 1 207 ? 9.715 24.558 90.417 1.00 29.12 205 LEU B N 1
ATOM 3521 C CA . LEU B 1 207 ? 8.946 24.905 89.231 1.00 25.36 205 LEU B CA 1
ATOM 3522 C C . LEU B 1 207 ? 7.574 25.477 89.554 1.00 25.53 205 LEU B C 1
ATOM 3523 O O . LEU B 1 207 ? 6.899 25.976 88.648 1.00 19.13 205 LEU B O 1
ATOM 3528 N N . GLN B 1 208 ? 7.149 25.413 90.812 1.00 23.81 206 GLN B N 1
ATOM 3529 C CA . GLN B 1 208 ? 5.839 25.888 91.232 1.00 21.80 206 GLN B CA 1
ATOM 3530 C C . GLN B 1 208 ? 6.024 27.058 92.184 1.00 26.84 206 GLN B C 1
ATOM 3531 O O . GLN B 1 208 ? 6.655 26.911 93.236 1.00 34.19 206 GLN B O 1
ATOM 3537 N N . LYS B 1 209 ? 5.479 28.213 91.815 1.00 21.28 207 LYS B N 1
ATOM 3538 C CA . LYS B 1 209 ? 5.529 29.395 92.663 1.00 23.23 207 LYS B CA 1
ATOM 3539 C C . LYS B 1 209 ? 4.249 29.478 93.483 1.00 19.48 207 LYS B C 1
ATOM 3540 O O . LYS B 1 209 ? 3.151 29.285 92.953 1.00 24.26 207 LYS B O 1
ATOM 3546 N N . GLU B 1 210 ? 4.396 29.753 94.774 1.00 19.66 208 GLU B N 1
ATOM 3547 C CA . GLU B 1 210 ? 3.282 29.745 95.705 1.00 25.19 208 GLU B CA 1
ATOM 3548 C C . GLU B 1 210 ? 3.128 31.112 96.354 1.00 29.71 208 GLU B C 1
ATOM 3549 O O . GLU B 1 210 ? 4.112 31.813 96.614 1.00 31.83 208 GLU B O 1
ATOM 3555 N N . GLY B 1 211 ? 1.880 31.483 96.618 1.00 22.26 209 GLY B N 1
ATOM 3556 C CA . GLY B 1 211 ? 1.589 32.730 97.275 1.00 19.90 209 GLY B CA 1
ATOM 3557 C C . GLY B 1 211 ? 0.102 32.978 97.395 1.00 24.92 209 GLY B C 1
ATOM 3558 O O . GLY B 1 211 ? -0.727 32.182 96.942 1.00 27.18 209 GLY B O 1
ATOM 3559 N N . PRO B 1 212 ? -0.265 34.096 98.018 1.00 25.14 210 PRO B N 1
ATOM 3560 C CA . PRO B 1 212 ? -1.683 34.444 98.138 1.00 19.22 210 PRO B CA 1
ATOM 3561 C C . PRO B 1 212 ? -2.204 35.169 96.910 1.00 20.97 210 PRO B C 1
ATOM 3562 O O . PRO B 1 212 ? -1.509 35.965 96.276 1.00 19.90 210 PRO B O 1
ATOM 3566 N N . VAL B 1 213 ? -3.453 34.868 96.570 1.00 21.04 211 VAL B N 1
ATOM 3567 C CA . VAL B 1 213 ? -4.253 35.685 95.667 1.00 22.12 211 VAL B CA 1
ATOM 3568 C C . VAL B 1 213 ? -5.601 35.854 96.349 1.00 23.17 211 VAL B C 1
ATOM 3569 O O . VAL B 1 213 ? -6.363 34.886 96.477 1.00 23.29 211 VAL B O 1
ATOM 3573 N N . GLY B 1 214 ? -5.894 37.071 96.796 1.00 20.43 212 GLY B N 1
ATOM 3574 C CA . GLY B 1 214 ? -6.978 37.236 97.747 1.00 24.60 212 GLY B CA 1
ATOM 3575 C C . GLY B 1 214 ? -6.647 36.460 99.008 1.00 26.64 212 GLY B C 1
ATOM 3576 O O . GLY B 1 214 ? -5.530 36.529 99.532 1.00 22.76 212 GLY B O 1
ATOM 3577 N N . HIS B 1 215 ? -7.616 35.693 99.496 1.00 18.42 213 HIS B N 1
ATOM 3578 C CA . HIS B 1 215 ? -7.400 34.806 100.632 1.00 19.17 213 HIS B CA 1
ATOM 3579 C C . HIS B 1 215 ? -6.987 33.404 100.216 1.00 21.25 213 HIS B C 1
ATOM 3580 O O . HIS B 1 215 ? -6.798 32.547 101.086 1.00 23.64 213 HIS B O 1
ATOM 3587 N N . ALA B 1 216 ? -6.849 33.150 98.919 1.00 20.48 214 ALA B N 1
ATOM 3588 C CA . ALA B 1 216 ? -6.678 31.798 98.412 1.00 22.30 214 ALA B CA 1
ATOM 3589 C C . ALA B 1 216 ? -5.207 31.420 98.317 1.00 21.22 214 ALA B C 1
ATOM 3590 O O . ALA B 1 216 ? -4.357 32.248 97.981 1.00 20.38 214 ALA B O 1
ATOM 3592 N N . PHE B 1 217 ? -4.919 30.161 98.634 1.00 23.45 215 PHE B N 1
ATOM 3593 C CA . PHE B 1 217 ? -3.650 29.547 98.273 1.00 18.25 215 PHE B CA 1
ATOM 3594 C C . PHE B 1 217 ? -3.575 29.447 96.754 1.00 21.16 215 PHE B C 1
ATOM 3595 O O . PHE B 1 217 ? -4.431 28.818 96.124 1.00 23.63 215 PHE B O 1
ATOM 3603 N N . ALA B 1 218 ? -2.575 30.088 96.160 1.00 21.75 216 ALA B N 1
ATOM 3604 C CA . ALA B 1 218 ? -2.418 30.107 94.714 1.00 22.70 216 ALA B CA 1
ATOM 3605 C C . ALA B 1 218 ? -1.110 29.438 94.320 1.00 28.6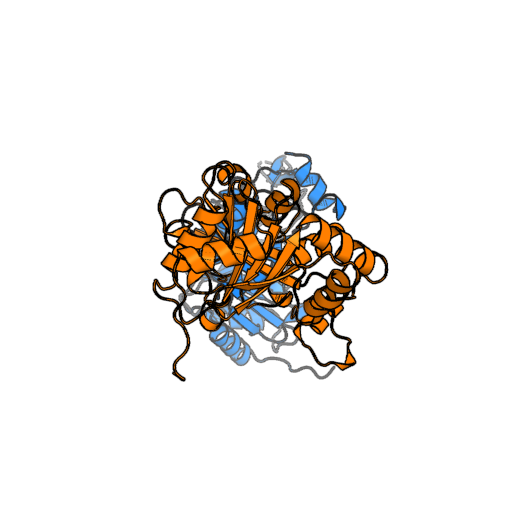9 216 ALA B C 1
ATOM 3606 O O . ALA B 1 218 ? -0.076 29.645 94.963 1.00 28.61 216 ALA B O 1
ATOM 3608 N N . ARG B 1 219 ? -1.164 28.642 93.255 1.00 29.21 217 ARG B N 1
ATOM 3609 C CA . ARG B 1 219 ? 0.006 27.978 92.698 1.00 25.93 217 ARG B CA 1
ATOM 3610 C C . ARG B 1 219 ? 0.127 28.345 91.227 1.00 21.07 217 ARG B C 1
ATOM 3611 O O . ARG B 1 219 ? -0.856 28.268 90.482 1.00 21.59 217 ARG B O 1
ATOM 3619 N N . LEU B 1 220 ? 1.328 28.744 90.815 1.00 25.32 218 LEU B N 1
ATOM 3620 C CA . LEU B 1 220 ? 1.593 29.181 89.449 1.00 23.01 218 LEU B CA 1
ATOM 3621 C C . LEU B 1 220 ? 2.725 28.344 88.876 1.00 19.65 218 LEU B C 1
ATOM 3622 O O . LEU B 1 220 ? 3.843 28.367 89.400 1.00 27.39 218 LEU B O 1
ATOM 3627 N N . ILE B 1 221 ? 2.434 27.614 87.803 1.00 21.56 219 ILE B N 1
ATOM 3628 C CA . ILE B 1 221 ? 3.389 26.721 87.159 1.00 22.10 219 ILE B CA 1
ATOM 3629 C C . ILE B 1 221 ? 3.310 26.934 85.654 1.00 23.36 219 ILE B C 1
ATOM 3630 O O . ILE B 1 221 ? 2.227 27.179 85.109 1.00 27.00 219 ILE B O 1
ATOM 3635 N N . ARG B 1 222 ? 4.455 26.840 84.984 1.00 20.41 220 ARG B N 1
ATOM 3636 C CA . ARG B 1 222 ? 4.471 26.896 83.529 1.00 25.18 220 ARG B CA 1
ATOM 3637 C C . ARG B 1 222 ? 3.859 25.627 82.948 1.00 24.33 220 ARG B C 1
ATOM 3638 O O . ARG B 1 222 ? 4.078 24.523 83.457 1.00 27.37 220 ARG B O 1
ATOM 3646 N N . SER B 1 223 ? 3.090 25.794 81.869 1.00 22.10 221 SER B N 1
ATOM 3647 C CA . SER B 1 223 ? 2.415 24.658 81.252 1.00 21.51 221 SER B CA 1
ATOM 3648 C C . SER B 1 223 ? 3.407 23.576 80.849 1.00 31.14 221 SER B C 1
ATOM 3649 O O . SER B 1 223 ? 3.181 22.386 81.107 1.00 18.66 221 SER B O 1
ATOM 3652 N N . ARG B 1 224 ? 4.522 23.973 80.228 1.00 20.34 222 ARG B N 1
ATOM 3653 C CA . ARG B 1 224 ? 5.497 22.992 79.765 1.00 26.25 222 ARG B CA 1
ATOM 3654 C C . ARG B 1 224 ? 6.189 22.291 80.924 1.00 22.77 222 ARG B C 1
ATOM 3655 O O . ARG B 1 224 ? 6.587 21.130 80.788 1.00 26.69 222 ARG B O 1
ATOM 3663 N N . ASP B 1 225 ? 6.333 22.966 82.067 1.00 24.66 223 ASP B N 1
ATOM 3664 C CA . ASP B 1 225 ? 6.895 22.303 83.239 1.00 19.42 223 ASP B CA 1
ATOM 3665 C C . ASP B 1 225 ? 5.930 21.280 83.817 1.00 20.01 223 ASP B C 1
ATOM 3666 O O . ASP B 1 225 ? 6.365 20.250 84.344 1.00 24.49 223 ASP B O 1
ATOM 3671 N N . ILE B 1 226 ? 4.624 21.545 83.738 1.00 21.20 224 ILE B N 1
ATOM 3672 C CA . ILE B 1 226 ? 3.639 20.564 84.181 1.00 19.94 224 ILE B CA 1
ATOM 3673 C C . ILE B 1 226 ? 3.702 19.320 83.305 1.00 20.80 224 ILE B C 1
ATOM 3674 O O . ILE B 1 226 ? 3.760 18.190 83.803 1.00 21.58 224 ILE B O 1
ATOM 3679 N N . VAL B 1 227 ? 3.696 19.513 81.985 1.00 22.57 225 VAL B N 1
ATOM 3680 C CA . VAL B 1 227 ? 3.710 18.382 81.063 1.00 26.55 225 VAL B CA 1
ATOM 3681 C C . VAL B 1 227 ? 5.016 17.609 81.190 1.00 28.67 225 VAL B C 1
ATOM 3682 O O . VAL B 1 227 ? 5.019 16.376 81.289 1.00 29.78 225 VAL B O 1
ATOM 3686 N N . ALA B 1 228 ? 6.144 18.323 81.202 1.00 23.51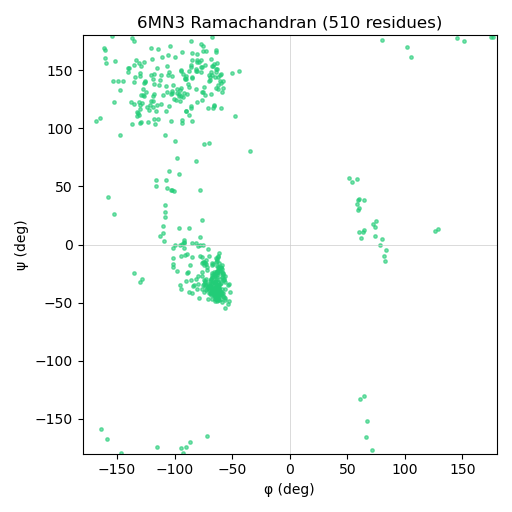 226 ALA B N 1
ATOM 3687 C CA . ALA B 1 228 ? 7.443 17.658 81.231 1.00 25.18 226 ALA B CA 1
ATOM 3688 C C . ALA B 1 228 ? 7.629 16.860 82.517 1.00 29.38 226 ALA B C 1
ATOM 3689 O O . ALA B 1 228 ? 8.043 15.696 82.482 1.00 26.97 226 ALA B O 1
ATOM 3691 N N . THR B 1 229 ? 7.320 17.470 83.665 1.00 19.21 227 THR B N 1
ATOM 3692 C CA . THR B 1 229 ? 7.492 16.776 84.939 1.00 24.07 227 THR B CA 1
ATOM 3693 C C . THR B 1 229 ? 6.577 15.562 85.040 1.00 25.75 227 THR B C 1
ATOM 3694 O O . THR B 1 229 ? 6.993 14.499 85.515 1.00 26.79 227 THR B O 1
ATOM 3698 N N . ALA B 1 230 ? 5.327 15.697 84.593 1.00 26.79 228 ALA B N 1
ATOM 3699 C CA . ALA B 1 230 ? 4.416 14.557 84.619 1.00 22.17 228 ALA B CA 1
ATOM 3700 C C . ALA B 1 230 ? 4.871 13.463 83.662 1.00 20.94 228 ALA B C 1
ATOM 3701 O O . ALA B 1 230 ? 4.752 12.274 83.974 1.00 27.18 228 ALA B O 1
ATOM 3703 N N . LEU B 1 231 ? 5.401 13.843 82.496 1.00 22.99 229 LEU B N 1
ATOM 3704 C CA . LEU B 1 231 ? 5.847 12.842 81.531 1.00 19.31 229 LEU B CA 1
ATOM 3705 C C . LEU B 1 231 ? 6.978 11.993 82.095 1.00 26.10 229 LEU B C 1
ATOM 3706 O O . LEU B 1 231 ? 7.046 10.786 81.836 1.00 28.93 229 LEU B O 1
ATOM 3711 N N . GLY B 1 232 ? 7.876 12.604 82.869 1.00 24.88 230 GLY B N 1
ATOM 3712 C CA . GLY B 1 232 ? 8.946 11.839 83.486 1.00 25.49 230 GLY B CA 1
ATOM 3713 C C . GLY B 1 232 ? 8.425 10.759 84.414 1.00 28.17 230 GLY B C 1
ATOM 3714 O O . GLY B 1 232 ? 8.944 9.639 84.434 1.00 32.17 230 GLY B O 1
ATOM 3715 N N . GLN B 1 233 ? 7.387 11.076 85.188 1.00 23.35 231 GLN B N 1
ATOM 3716 C CA . GLN B 1 233 ? 6.799 10.077 86.072 1.00 23.81 231 GLN B CA 1
ATOM 3717 C C . GLN B 1 233 ? 5.966 9.072 85.289 1.00 22.38 231 GLN B C 1
ATOM 3718 O O . GLN B 1 233 ? 6.013 7.867 85.566 1.00 23.59 231 GLN B O 1
ATOM 3724 N N . LEU B 1 234 ? 5.201 9.551 84.305 1.00 22.96 232 LEU B N 1
ATOM 3725 C CA . LEU B 1 234 ? 4.332 8.669 83.535 1.00 21.07 232 LEU B CA 1
ATOM 3726 C C . LEU B 1 234 ? 5.127 7.694 82.679 1.00 32.82 232 LEU B C 1
ATOM 3727 O O . LEU B 1 234 ? 4.689 6.556 82.471 1.00 34.31 232 LEU B O 1
ATOM 3732 N N . GLY B 1 235 ? 6.285 8.116 82.169 1.00 29.77 233 GLY B N 1
ATOM 3733 C CA . GLY B 1 235 ? 7.104 7.208 81.384 1.00 21.97 233 GLY B CA 1
ATOM 3734 C C . GLY B 1 235 ? 7.590 6.017 82.186 1.00 43.09 233 GLY B C 1
ATOM 3735 O O . GLY B 1 235 ? 7.674 4.900 81.669 1.00 48.47 233 GLY B O 1
ATOM 3736 N N . ARG B 1 236 ? 7.907 6.234 83.460 1.00 23.64 234 ARG B N 1
ATOM 3737 C CA . ARG B 1 236 ? 8.404 5.162 84.310 1.00 43.10 234 ARG B CA 1
ATOM 3738 C C . ARG B 1 236 ? 7.292 4.397 85.009 1.00 41.91 234 ARG B C 1
ATOM 3739 O O . ARG B 1 236 ? 7.500 3.241 85.394 1.00 41.79 234 ARG B O 1
ATOM 3747 N N . ASP B 1 237 ? 6.125 5.015 85.180 1.00 48.74 235 ASP B N 1
ATOM 3748 C CA . ASP B 1 237 ? 4.958 4.344 85.751 1.00 40.28 235 ASP B CA 1
ATOM 3749 C C . ASP B 1 237 ? 3.721 4.939 85.098 1.00 35.05 235 ASP B C 1
ATOM 3750 O O . ASP B 1 237 ? 3.199 5.971 85.541 1.00 37.50 235 ASP B O 1
ATOM 3755 N N . PRO B 1 238 ? 3.225 4.315 84.027 1.00 36.27 236 PRO B N 1
ATOM 3756 C CA . PRO B 1 238 ? 2.033 4.855 83.350 1.00 27.34 236 PRO B CA 1
ATOM 3757 C C . PRO B 1 238 ? 0.798 4.907 84.232 1.00 26.80 236 PRO B C 1
ATOM 3758 O O . PRO B 1 238 ? -0.163 5.604 83.882 1.00 28.67 236 PRO B O 1
ATOM 3762 N N . LEU B 1 239 ? 0.789 4.197 85.360 1.00 31.33 237 LEU B N 1
ATOM 3763 C CA . LEU B 1 239 ? -0.346 4.168 86.274 1.00 30.55 237 LEU B CA 1
ATOM 3764 C C . LEU B 1 239 ? -0.060 4.937 87.562 1.00 32.03 237 LEU B C 1
ATOM 3765 O O . LEU B 1 239 ? -0.623 4.630 88.615 1.00 37.24 237 LEU B O 1
ATOM 3770 N N . ILE B 1 240 ? 0.810 5.946 87.487 1.00 32.84 238 ILE B N 1
ATOM 3771 C CA . ILE B 1 240 ? 1.191 6.697 88.680 1.00 31.24 238 ILE B CA 1
ATOM 3772 C C . ILE B 1 240 ? -0.002 7.439 89.270 1.00 36.58 238 ILE B C 1
ATOM 3773 O O . ILE B 1 240 ? -0.072 7.646 90.487 1.00 36.80 238 ILE B O 1
ATOM 3778 N N . PHE B 1 241 ? -0.963 7.831 88.437 1.00 25.53 239 PHE B N 1
ATOM 3779 C CA . PHE B 1 241 ? -2.116 8.594 88.895 1.00 31.86 239 PHE B CA 1
ATOM 3780 C C . PHE B 1 241 ? -3.300 7.720 89.284 1.00 34.46 239 PHE B C 1
ATOM 3781 O O . PHE B 1 241 ? -4.354 8.256 89.641 1.00 34.37 239 PHE B O 1
ATOM 3789 N N . LEU B 1 242 ? -3.163 6.401 89.224 1.00 32.50 240 LEU B N 1
ATOM 3790 C CA . LEU B 1 242 ? -4.243 5.494 89.582 1.00 33.47 240 LEU B CA 1
ATOM 3791 C C . LEU B 1 242 ? -4.078 5.054 91.028 1.00 36.18 240 LEU B C 1
ATOM 3792 O O . LEU B 1 242 ? -2.974 4.697 91.451 1.00 37.21 240 LEU B O 1
ATOM 3797 N N . HIS B 1 243 ? -5.170 5.101 91.784 1.00 37.88 241 HIS B N 1
ATOM 3798 C CA . HIS B 1 243 ? -5.155 4.554 93.131 1.00 38.49 241 HIS B CA 1
ATOM 3799 C C . HIS B 1 243 ? -4.825 3.064 93.071 1.00 47.51 241 HIS B C 1
ATOM 3800 O O . HIS B 1 243 ? -5.211 2.383 92.113 1.00 37.06 241 HIS B O 1
ATOM 3807 N N . PRO B 1 244 ? -4.108 2.530 94.056 1.00 47.94 242 PRO B N 1
ATOM 3808 C CA . PRO B 1 244 ? -3.835 1.089 94.077 1.00 48.48 242 PRO B CA 1
ATOM 3809 C C . PRO B 1 244 ? -5.124 0.301 94.212 1.00 49.77 242 PRO B C 1
ATOM 3810 O O . PRO B 1 244 ? -6.135 0.831 94.697 1.00 45.88 242 PRO B O 1
ATOM 3814 N N . PRO B 1 245 ? -5.136 -0.963 93.778 1.00 57.58 243 PRO B N 1
ATOM 3815 C CA . PRO B 1 245 ? -6.363 -1.767 93.908 1.00 63.31 243 PRO B CA 1
ATOM 3816 C C . PRO B 1 245 ? -6.886 -1.852 95.330 1.00 63.92 243 PRO B C 1
ATOM 3817 O O . PRO B 1 245 ? -8.105 -1.928 95.528 1.00 67.84 243 PRO B O 1
ATOM 3821 N N . GLU B 1 246 ? -6.002 -1.831 96.329 1.00 64.84 244 GLU B N 1
ATOM 3822 C CA . GLU B 1 246 ? -6.426 -1.921 97.720 1.00 73.18 244 GLU B CA 1
ATOM 3823 C C . GLU B 1 246 ? -7.088 -0.646 98.224 1.00 65.58 244 GLU B C 1
ATOM 3824 O O . GLU B 1 246 ? -7.709 -0.675 99.292 1.00 66.77 244 GLU B O 1
ATOM 3830 N N . ALA B 1 247 ? -6.976 0.463 97.490 1.00 57.89 245 ALA B N 1
ATOM 3831 C CA . ALA B 1 247 ? -7.536 1.725 97.956 1.00 60.77 245 ALA B CA 1
ATOM 3832 C C . ALA B 1 247 ? -9.057 1.750 97.892 1.00 62.66 245 ALA B C 1
ATOM 3833 O O . ALA B 1 247 ? -9.679 2.581 98.562 1.00 63.20 245 ALA B O 1
ATOM 3835 N N . GLY B 1 248 ? -9.668 0.866 97.105 1.00 61.52 246 GLY B N 1
ATOM 3836 C CA . GLY B 1 248 ? -11.113 0.826 97.019 1.00 61.09 246 GLY B CA 1
ATOM 3837 C C . GLY B 1 248 ? -11.739 1.946 96.221 1.00 61.50 246 GLY B C 1
ATOM 3838 O O . GLY B 1 248 ? -12.926 2.229 96.398 1.00 65.85 246 GLY B O 1
ATOM 3839 N N . CYS B 1 249 ? -10.978 2.598 95.346 1.00 55.89 247 CYS B N 1
ATOM 3840 C CA . CYS B 1 249 ? -11.508 3.667 94.511 1.00 49.41 247 CYS B CA 1
ATOM 3841 C C . CYS B 1 249 ? -12.123 3.068 93.252 1.00 49.73 247 CYS B C 1
ATOM 3842 O O . CYS B 1 249 ? -11.419 2.447 92.448 1.00 47.34 247 CYS B O 1
ATOM 3845 N N . GLU B 1 250 ? -13.431 3.269 93.077 1.00 50.33 248 GLU B N 1
ATOM 3846 C CA . GLU B 1 250 ? -14.122 2.677 91.935 1.00 56.70 248 GLU B CA 1
ATOM 3847 C C . GLU B 1 250 ? -13.683 3.313 90.622 1.00 56.06 248 GLU B C 1
ATOM 3848 O O . GLU B 1 250 ? -13.555 2.621 89.606 1.00 58.57 248 GLU B O 1
ATOM 3854 N N . GLU B 1 251 ? -13.448 4.628 90.622 1.00 53.96 249 GLU B N 1
ATOM 3855 C CA . GLU B 1 251 ? -13.068 5.309 89.388 1.00 52.71 249 GLU B CA 1
ATOM 3856 C C . GLU B 1 251 ? -11.719 4.821 88.875 1.00 50.21 249 GLU B C 1
ATOM 3857 O O . GLU B 1 251 ? -11.553 4.579 87.673 1.00 51.06 249 GLU B O 1
ATOM 3863 N N . CYS B 1 252 ? -10.740 4.672 89.769 1.00 42.99 250 CYS B N 1
ATOM 3864 C CA . CYS B 1 252 ? -9.433 4.183 89.345 1.00 41.15 250 CYS B CA 1
ATOM 3865 C C . CYS B 1 252 ? -9.478 2.691 89.036 1.00 43.50 250 CYS B C 1
ATOM 3866 O O . CYS B 1 252 ? -8.799 2.222 88.116 1.00 42.83 250 CYS B O 1
ATOM 3869 N N . ASP B 1 253 ? -10.275 1.929 89.791 1.00 42.27 251 ASP B N 1
ATOM 3870 C CA . ASP B 1 253 ? -10.482 0.523 89.462 1.00 49.80 251 ASP B CA 1
ATOM 3871 C C . ASP B 1 253 ? -11.121 0.372 88.087 1.00 46.08 251 ASP B C 1
ATOM 3872 O O . ASP B 1 253 ? -10.792 -0.557 87.342 1.00 47.16 251 ASP B O 1
ATOM 3877 N N . ALA B 1 254 ? -12.042 1.273 87.736 1.00 46.62 252 ALA B N 1
ATOM 3878 C CA . ALA B 1 254 ? -12.627 1.244 86.400 1.00 53.41 252 ALA B CA 1
ATOM 3879 C C . ALA B 1 254 ? -11.582 1.565 85.342 1.00 48.32 252 ALA B C 1
ATOM 3880 O O . ALA B 1 254 ? -11.581 0.969 84.258 1.00 52.72 252 ALA B O 1
ATOM 3882 N N . ALA B 1 255 ? -10.685 2.505 85.639 1.00 45.69 253 ALA B N 1
ATOM 3883 C CA . ALA B 1 255 ? -9.592 2.797 84.719 1.00 44.01 253 ALA B CA 1
ATOM 3884 C C . ALA B 1 255 ? -8.656 1.604 84.585 1.00 41.69 253 ALA B C 1
ATOM 3885 O O . ALA B 1 255 ? -8.216 1.274 83.477 1.00 45.32 253 ALA B O 1
ATOM 3887 N N . ARG B 1 256 ? -8.349 0.939 85.701 1.00 39.69 254 ARG B N 1
ATOM 3888 C CA . ARG B 1 256 ? -7.454 -0.213 85.654 1.00 43.52 254 ARG B CA 1
ATOM 3889 C C . ARG B 1 256 ? -8.077 -1.370 84.881 1.00 48.15 254 ARG B C 1
ATOM 3890 O O . ARG B 1 256 ? -7.387 -2.050 84.113 1.00 48.17 254 ARG B O 1
ATOM 3898 N N . GLN B 1 257 ? -9.380 -1.604 85.066 1.00 51.98 255 GLN B N 1
ATOM 3899 C CA . GLN B 1 257 ? -10.052 -2.690 84.358 1.00 52.20 255 GLN B CA 1
ATOM 3900 C C . GLN B 1 257 ? -10.031 -2.478 82.850 1.00 54.56 255 GLN B C 1
ATOM 3901 O O . GLN B 1 257 ? -10.073 -3.448 82.084 1.00 63.59 255 GLN B O 1
ATOM 3907 N N . SER B 1 258 ? -9.939 -1.227 82.404 1.00 49.64 256 SER B N 1
ATOM 3908 C CA . SER B 1 258 ? -9.922 -0.918 80.980 1.00 54.06 256 SER B CA 1
ATOM 3909 C C . SER B 1 258 ? -8.567 -1.227 80.353 1.00 62.67 256 SER B C 1
ATOM 3910 O O . SER B 1 258 ? -8.246 -0.698 79.284 1.00 60.99 256 SER B O 1
ATOM 3913 N N . ILE B 1 259 ? -7.785 -2.084 81.011 1.00 67.77 257 ILE B N 1
ATOM 3914 C CA . ILE B 1 259 ? -6.426 -2.449 80.615 1.00 65.29 257 ILE B CA 1
ATOM 3915 C C . ILE B 1 259 ? -5.567 -1.204 80.431 1.00 62.64 257 ILE B C 1
ATOM 3916 O O . ILE B 1 259 ? -4.912 -0.757 81.374 1.00 58.59 257 ILE B O 1
#

Sequence (514 aa):
GMQYEWRKAELIGQLLNLGVTPGGVLLVHSSFRSVRPLEDGPLGLIEALRAALGPGGTLVMPSWSGLDDEPFDPATSPVTPDLGVVSDTFWRLPNVKRSAHPFAFAAAGPQAEQIISDPLPLPPHSPASPVARVHELDGQVLLLGVGHDANTTLHLAELMAKVPYGVPRHCTILQLVRVDYLENDHCCERFALADRWLKEKSLQKEGPVGHAFARLIRSRDIVATALGQLGRDPLIFLHPPEAGCEECDAARQSIQGMQYEWRKAELIGQLLNLGVTPGGVLLVHSSFRSVRPLEDGPLGLIEALRAALGPGGTLVMPSWSGLDDEPFDPATSPVTPDLGVVSDTFWRLPNVKRSAHPFAFAAAGPQAEQIISDPLPLPPHSPASPVARVHELDGQVLLLGVGHDANTTLHLAELMAKVPYGVPRHCTILQDGKLVRVDYLENDHCCERFALADRWLKEKSLQKEGPVGHAFARLIRSRDIVATALGQLGRDPLIFLHPPEAGCEECDAARQSI

Radius of gyration: 30.04 Å; Cα contacts (8 Å, |Δi|>4): 1159; chains: 2; bounding box: 69×76×79 Å

Solvent-accessible surface area: 22746 Å² total; per-residue (Å²): 118,199,104,108,96,55,131,75,78,63,0,42,29,23,0,82,135,8,23,5,68,84,42,22,14,0,0,0,6,8,24,24,190,38,0,126,36,13,77,86,16,32,88,0,0,3,99,0,0,96,56,4,2,23,140,45,4,2,0,0,0,0,0,47,12,54,92,52,107,88,65,24,58,42,75,95,9,69,8,21,131,137,25,18,86,0,0,33,27,0,18,126,60,104,118,17,94,22,0,74,0,6,22,0,0,0,0,1,23,79,52,0,92,60,0,14,81,15,112,38,8,80,22,8,20,13,81,47,0,1,0,10,61,1,32,98,48,63,0,18,0,0,0,0,22,32,25,2,78,36,0,8,0,1,18,1,0,0,38,68,33,177,19,60,5,14,8,93,79,37,1,3,49,128,173,161,77,147,42,74,22,120,18,5,36,3,26,16,108,63,0,61,51,2,23,96,6,1,86,93,79,102,56,15,122,69,17,84,0,2,67,2,100,0,32,3,1,94,0,92,30,1,5,48,17,1,39,5,9,3,54,97,58,60,47,29,0,3,34,55,91,161,60,51,20,162,89,0,42,36,0,80,149,46,156,224,59,193,96,110,102,56,110,84,60,53,3,36,29,20,0,77,132,10,19,5,69,86,38,19,5,0,0,0,7,7,15,6,210,46,0,133,43,15,98,71,20,33,78,2,0,1,72,0,0,88,47,4,3,23,137,41,3,0,0,0,0,2,0,48,7,50,91,64,104,100,40,26,60,41,76,89,16,72,12,15,128,135,23,20,76,0,1,32,33,0,22,131,47,105,120,18,82,26,1,83,5,10,25,0,0,0,0,1,23,95,56,0,100,85,0,11,68,22,108,42,5,63,29,4,19,11,84,47,0,0,0,9,62,0,38,91,40,67,1,18,0,0,0,0,22,32,22,2,80,36,0,7,0,0,20,1,0,0,36,85,30,173,17,68,8,12,7,90,83,29,1,9,27,107,65,134,70,67,71,3,31,5,48,25,114,25,6,33,9,26,16,111,58,0,59,58,2,30,137,9,1,93,123,123,99,52,14,118,75,19,81,0,1,65,3,98,0,34,5,2,98,0,99,25,1,3,63,16,2,52,42,38,1,61,179,60,56,56,26,0,4,34,51,81,150,54,59,20,149,97,0,52,49,0,74,158,35,158

Foldseek 3Di:
DPADAAELVRLLVQCVVLPADALAEEEEQAAQVQQDDYVPGLVSNVVSVDVNNDQNYKYKYWFAQPDQQDADDLAPRARHPVRYPNQRPQSNDPQWDWARGRRIMIMHHPCRCVLRVAHCDVVQQECRHSLVSCQVRFYKYKYYQDAQLPVCLLQHLLVVLVQQFWDKDWHDHPCVPIGIHTGDDFSSPLSNVVVCLCVVVVQWRWDDRRNGTMIMGTSNSSNVSSSVVCVVPSCSRADPCVVVGPRRVSRVVSD/DPPADAAALVVLLVQCVVLPADALFEEEEQAAQVQLDDHDPPLVSNVVSVDVNNDQNYKYKYWFALPDAQDADDLQPRAHHPVRYVNNRVQSNDPQWDWARGRRIMIMHHPCRCVQRVFHCDVVQQECRHSLVSSLVRFHKYKYHQDALLPVCLLQHLLVVLPQQFWFKGWHWHADPRDIDIDIHTGPDFSSPLSNVVVVQCVVVVQWGWDDNRSGTMIMGTSNSSNVSSNVVCNVPVCSRADPPVVPGPRSVSRVVRD

Secondary structure (DSSP, 8-state):
-----B-HHHHHHHHHHHT--TTSEEEEEE-HHHH--BTTHHHHHHHHHHHHH-TT-EEEEE-----SSS---TTTPPPPGGG-HHHHHHTTSTT-EE-SSTT-EEEESTTHHHHH-----SSTTSTTSHHHHHHHTT-EEEEES--GGG-THHHHHHHHTT-S--EEEEEEE---EEEEEEE-----GGGGHHHHHHHHTT-EEEEEETTEEEEEEEHHHHHHHHHHHHHH-TTTTSPPTTTT-HHHHHHHHT-/------B-HHHHHHHHHHHT--TTSEEEEEE-HHHH--BSSHHHHHHHHHHHHHTTT-EEEEE-----SSS---TTTPPPPGGG-HHHHHHTTSTT-EE-SSTT-EEEESTTHHHHH-----SSTTSTTSHHHHHHHTT-EEEEES--GGG-THHHHHHHHTT-S--EEEEEEEEETTEEEEEEEEE--S--GGGGHHHHHHHHTT-EEEEEETTEEEEEEEHHHHHHHHHHHHHH-TTTTSPPGGG--HHHHHHHHT-

InterPro domains:
  IPR003679 Aminoglycoside N(3)-acetyltransferase-like [PF02522] (26-228)
  IPR003679 Aminoglycoside N(3)-acetyltransferase-like [PTHR11104] (4-229)
  IPR028345 Aminoglycoside 3-N-acetyltransferase-like [SSF110710] (5-240)

Nearest PDB structures (foldseek):
  6mn3-assembly1_A  TM=1.004E+00  e=1.178E-61  Escherichia coli
  6mn3-assembly2_B  TM=9.991E-01  e=1.033E-55  Escherichia coli
  6mn5-assembly5_E  TM=9.971E-01  e=9.871E-52  Escherichia coli
  6mn4-assembly6_F  TM=9.900E-01  e=2.583E-46  Escherichia coli
  2nyg-assembly3_F  TM=8.659E-01  e=3.601E-19  Bacillus subtilis